Protein 9H2K (pdb70)

InterPro domains:
  IPR009615 Viral desmoplakin, N-terminal [PF06771] (6-95)

Nearest PDB structures (foldseek):
  6t5a-assembly1_A  TM=4.818E-01  e=7.196E+00  Human alphaherpesvirus 1
  7sc7-assembly1_AB  TM=4.048E-01  e=8.188E+00  Synechocystis sp. PCC 6803 substr. Kazusa
  1f68-assembly1_A  TM=2.672E-01  e=9.936E+00  Homo sapiens
  4bpb-assembly1_A  TM=4.032E-01  e=4.715E+00  Homo sapiens
  5aqh-assembly1_B  TM=2.808E-01  e=6.966E+00  Homo sapiens

GO terms:
  GO:0042025 host cell nucleus (C, EXP)
  GO:0030430 host cell cytoplasm (C, EXP)

Radius of gyration: 33.61 Å; Cα contacts (8 Å, |Δi|>4): 562; chains: 6; bounding box: 61×60×102 Å

Structure (mmCIF, N/CA/C/O backbone):
data_9H2K
#
_entry.id   9H2K
#
_cell.length_a   1.00
_cell.length_b   1.00
_cell.length_c   1.00
_cell.angle_alpha   90.00
_cell.angle_beta   90.00
_cell.angle_gamma   90.00
#
_symmetry.space_group_name_H-M   'P 1'
#
loop_
_entity.id
_entity.type
_entity.pdbx_description
1 polymer 'Protein Ac66'
2 polymer 'Protein Ac102'
3 polymer 'Protein C42'
#
loop_
_atom_site.group_PDB
_atom_site.id
_atom_site.type_symbol
_atom_site.label_atom_id
_atom_site.label_alt_id
_atom_site.label_comp_id
_atom_site.label_asym_id
_atom_site.label_entity_id
_atom_site.label_seq_id
_atom_site.pdbx_PDB_ins_code
_atom_site.Cartn_x
_atom_site.Cartn_y
_atom_site.Cartn_z
_atom_site.occupancy
_atom_site.B_iso_or_equiv
_atom_site.auth_seq_id
_atom_site.auth_comp_id
_atom_site.auth_asym_id
_atom_site.auth_atom_id
_atom_site.pdbx_PDB_model_num
ATOM 1 N N . TRP A 1 4 ? 187.843 277.117 179.707 1.00 58.16 4 TRP A N 1
ATOM 2 C CA . TRP A 1 4 ? 186.933 277.082 180.839 1.00 58.16 4 TRP A CA 1
ATOM 3 C C . TRP A 1 4 ? 186.687 278.477 181.397 1.00 58.16 4 TRP A C 1
ATOM 4 O O . TRP A 1 4 ? 187.483 279.390 181.168 1.00 58.16 4 TRP A O 1
ATOM 15 N N . PRO A 1 5 ? 185.591 278.650 182.130 1.00 58.51 5 PRO A N 1
ATOM 16 C CA . PRO A 1 5 ? 185.492 279.810 183.019 1.00 58.51 5 PRO A CA 1
ATOM 17 C C . PRO A 1 5 ? 186.611 279.748 184.041 1.00 58.51 5 PRO A C 1
ATOM 18 O O . PRO A 1 5 ? 187.178 278.687 184.299 1.00 58.51 5 PRO A O 1
ATOM 22 N N . LYS A 1 6 ? 186.969 280.900 184.595 1.00 58.79 6 LYS A N 1
ATOM 23 C CA . LYS A 1 6 ? 188.046 280.945 185.570 1.00 58.79 6 LYS A CA 1
ATOM 24 C C . LYS A 1 6 ? 187.686 281.861 186.727 1.00 58.79 6 LYS A C 1
ATOM 25 O O . LYS A 1 6 ? 187.019 282.883 186.551 1.00 58.79 6 LYS A O 1
ATOM 31 N N . TYR A 1 7 ? 188.152 281.482 187.915 1.00 58.34 7 TYR A N 1
ATOM 32 C CA . TYR A 1 7 ? 188.138 282.345 189.090 1.00 58.34 7 TYR A CA 1
ATOM 33 C C . TYR A 1 7 ? 189.579 282.604 189.493 1.00 58.34 7 TYR A C 1
ATOM 34 O O . TYR A 1 7 ? 190.281 281.684 189.928 1.00 58.34 7 TYR A O 1
ATOM 43 N N . GLY A 1 8 ? 190.019 283.849 189.354 1.00 59.09 8 GLY A N 1
ATOM 44 C CA . GLY A 1 8 ? 191.393 284.160 189.666 1.00 59.09 8 GLY A CA 1
ATOM 45 C C . GLY A 1 8 ? 192.306 283.380 188.749 1.00 59.09 8 GLY A C 1
ATOM 46 O O . GLY A 1 8 ? 192.316 283.602 187.535 1.00 59.09 8 GLY A O 1
ATOM 47 N N . GLY A 1 9 ? 193.078 282.463 189.319 1.00 59.36 9 GLY A N 1
ATOM 48 C CA . GLY A 1 9 ? 193.953 281.600 188.562 1.00 59.36 9 GLY A CA 1
ATOM 49 C C . GLY A 1 9 ? 193.488 280.167 188.428 1.00 59.36 9 GLY A C 1
ATOM 50 O O . GLY A 1 9 ? 194.248 279.337 187.915 1.00 59.36 9 GLY A O 1
ATOM 51 N N . THR A 1 10 ? 192.273 279.844 188.859 1.00 59.67 10 THR A N 1
ATOM 52 C CA . THR A 1 10 ? 191.792 278.468 188.886 1.00 59.67 10 THR A CA 1
ATOM 53 C C . THR A 1 10 ? 190.718 278.257 187.826 1.00 59.67 10 THR A C 1
ATOM 54 O O . THR A 1 10 ? 189.759 279.031 187.739 1.00 59.67 10 THR A O 1
ATOM 58 N N . ASP A 1 11 ? 190.888 277.203 187.026 1.00 61.20 11 ASP A N 1
ATOM 59 C CA . ASP A 1 11 ? 189.873 276.817 186.056 1.00 61.20 11 ASP A CA 1
ATOM 60 C C . ASP A 1 11 ? 188.642 276.282 186.769 1.00 61.20 11 ASP A C 1
ATOM 61 O O . ASP A 1 11 ? 188.751 275.556 187.761 1.00 61.20 11 ASP A O 1
ATOM 66 N N . VAL A 1 12 ? 187.471 276.639 186.259 1.00 59.19 12 VAL A N 1
ATOM 67 C CA . VAL A 1 12 ? 186.196 276.238 186.834 1.00 59.19 12 VAL A CA 1
ATOM 68 C C . VAL A 1 12 ? 185.664 275.080 186.003 1.00 59.19 12 VAL A C 1
ATOM 69 O O . VAL A 1 12 ? 185.301 275.258 184.835 1.00 59.19 12 VAL A O 1
ATOM 73 N N . ASN A 1 13 ? 185.611 273.896 186.601 1.00 59.61 13 ASN A N 1
ATOM 74 C CA . ASN A 1 13 ? 185.074 272.726 185.926 1.00 59.61 13 ASN A CA 1
ATOM 75 C C . ASN A 1 13 ? 184.716 271.691 186.982 1.00 59.61 13 ASN A C 1
ATOM 76 O O . ASN A 1 13 ? 184.867 271.920 188.184 1.00 59.61 13 ASN A O 1
ATOM 81 N N . THR A 1 14 ? 184.236 270.541 186.515 1.00 60.00 14 THR A N 1
ATOM 82 C CA . THR A 1 14 ? 183.749 269.515 187.427 1.00 60.00 14 THR A CA 1
ATOM 83 C C . THR A 1 14 ? 184.838 269.084 188.401 1.00 60.00 14 THR A C 1
ATOM 84 O O . THR A 1 14 ? 184.605 268.987 189.611 1.00 60.00 14 THR A O 1
ATOM 88 N N . ARG A 1 15 ? 186.042 268.827 187.889 1.00 61.72 15 ARG A N 1
ATOM 89 C CA . ARG A 1 15 ? 187.099 268.274 188.730 1.00 61.72 15 ARG A CA 1
ATOM 90 C C . ARG A 1 15 ? 187.519 269.265 189.810 1.00 61.72 15 ARG A C 1
ATOM 91 O O . ARG A 1 15 ? 187.800 268.876 190.951 1.00 61.72 15 ARG A O 1
ATOM 99 N N . THR A 1 16 ? 187.615 270.546 189.457 1.00 59.63 16 THR A N 1
ATOM 100 C CA . THR A 1 16 ? 187.994 271.555 190.439 1.00 59.63 16 THR A CA 1
ATOM 101 C C . THR A 1 16 ? 187.004 271.580 191.596 1.00 59.63 16 THR A C 1
ATOM 102 O O . THR A 1 16 ? 187.395 271.590 192.771 1.00 59.63 16 THR A O 1
ATOM 106 N N . VAL A 1 17 ? 185.709 271.595 191.275 1.00 59.47 17 VAL A N 1
ATOM 107 C CA . VAL A 1 17 ? 184.686 271.595 192.315 1.00 59.47 17 VAL A CA 1
ATOM 108 C C . VAL A 1 17 ? 184.784 270.326 193.147 1.00 59.47 17 VAL A C 1
ATOM 109 O O . VAL A 1 17 ? 184.653 270.363 194.372 1.00 59.47 17 VAL A O 1
ATOM 113 N N . HIS A 1 18 ? 184.989 269.183 192.495 1.00 59.42 18 HIS A N 1
ATOM 114 C CA . HIS A 1 18 ? 185.094 267.930 193.238 1.00 59.42 18 HIS A CA 1
ATOM 115 C C . HIS A 1 18 ? 186.249 267.971 194.234 1.00 59.42 18 HIS A C 1
ATOM 116 O O . HIS A 1 18 ? 186.106 267.544 195.386 1.00 59.42 18 HIS A O 1
ATOM 123 N N . ASP A 1 19 ? 187.408 268.472 193.807 1.00 60.43 19 ASP A N 1
ATOM 124 C CA . ASP A 1 19 ? 188.549 268.549 194.715 1.00 60.43 19 ASP A CA 1
ATOM 125 C C . ASP A 1 19 ? 188.271 269.500 195.871 1.00 60.43 19 ASP A C 1
ATOM 126 O O . ASP A 1 19 ? 188.562 269.187 197.037 1.00 60.43 19 ASP A O 1
ATOM 131 N N . LEU A 1 20 ? 187.704 270.667 195.569 1.00 59.77 20 LEU A N 1
ATOM 132 C CA . LEU A 1 20 ? 187.401 271.615 196.631 1.00 59.77 20 LEU A CA 1
ATOM 133 C C . LEU A 1 20 ? 186.401 271.017 197.610 1.00 59.77 20 LEU A C 1
ATOM 134 O O . LEU A 1 20 ? 186.502 271.227 198.823 1.00 59.77 20 LEU A O 1
ATOM 139 N N . LEU A 1 21 ? 185.445 270.243 197.100 1.00 60.64 21 LEU A N 1
ATOM 140 C CA . LEU A 1 21 ? 184.452 269.614 197.959 1.00 60.64 21 LEU A CA 1
ATOM 141 C C . LEU A 1 21 ? 185.074 268.530 198.827 1.00 60.64 21 LEU A C 1
ATOM 142 O O . LEU A 1 21 ? 184.677 268.359 199.980 1.00 60.64 21 LEU A O 1
ATOM 147 N N . ASN A 1 22 ? 186.036 267.776 198.293 1.00 59.85 22 ASN A N 1
ATOM 148 C CA . ASN A 1 22 ? 186.733 266.799 199.127 1.00 59.85 22 ASN A CA 1
ATOM 149 C C . ASN A 1 22 ? 187.458 267.486 200.274 1.00 59.85 22 ASN A C 1
ATOM 150 O O . ASN A 1 22 ? 187.393 267.041 201.434 1.00 59.85 22 ASN A O 1
ATOM 155 N N . THR A 1 23 ? 188.147 268.585 199.969 1.00 60.80 23 THR A N 1
ATOM 156 C CA . THR A 1 23 ? 188.841 269.317 201.022 1.00 60.80 23 THR A CA 1
ATOM 157 C C . THR A 1 23 ? 187.851 269.822 202.061 1.00 60.80 23 THR A C 1
ATOM 158 O O . THR A 1 23 ? 188.082 269.697 203.269 1.00 60.80 23 THR A O 1
ATOM 162 N N . ILE A 1 24 ? 186.729 270.383 201.606 1.00 60.28 24 ILE A N 1
ATOM 163 C CA . ILE A 1 24 ? 185.725 270.891 202.536 1.00 60.28 24 ILE A CA 1
ATOM 164 C C . ILE A 1 24 ? 185.157 269.762 203.381 1.00 60.28 24 ILE A C 1
ATOM 165 O O . ILE A 1 24 ? 184.878 269.944 204.567 1.00 60.28 24 ILE A O 1
ATOM 170 N N . ASN A 1 25 ? 184.958 268.587 202.788 1.00 60.73 25 ASN A N 1
ATOM 171 C CA . ASN A 1 25 ? 184.429 267.457 203.544 1.00 60.73 25 ASN A CA 1
ATOM 172 C C . ASN A 1 25 ? 185.351 267.098 204.696 1.00 60.73 25 ASN A C 1
ATOM 173 O O . ASN A 1 25 ? 184.928 267.033 205.863 1.00 60.73 25 ASN A O 1
ATOM 178 N N . THR A 1 26 ? 186.628 266.864 204.388 1.00 61.41 26 THR A N 1
ATOM 179 C CA . THR A 1 26 ? 187.552 266.476 205.447 1.00 61.41 26 THR A CA 1
ATOM 180 C C . THR A 1 26 ? 187.651 267.574 206.493 1.00 61.41 26 THR A C 1
ATOM 181 O O . THR A 1 26 ? 187.673 267.304 207.701 1.00 61.41 26 THR A O 1
ATOM 185 N N . MET A 1 27 ? 187.693 268.829 206.048 1.00 62.97 27 MET A N 1
ATOM 186 C CA . MET A 1 27 ? 187.884 269.931 206.979 1.00 62.97 27 MET A CA 1
ATOM 187 C C . MET A 1 27 ? 186.659 270.120 207.867 1.00 62.97 27 MET A C 1
ATOM 188 O O . MET A 1 27 ? 186.788 270.463 209.048 1.00 62.97 27 MET A O 1
ATOM 193 N N . SER A 1 28 ? 185.461 269.900 207.324 1.00 62.58 28 SER A N 1
ATOM 194 C CA . SER A 1 28 ? 184.249 269.982 208.131 1.00 62.58 28 SER A CA 1
ATOM 195 C C . SER A 1 28 ? 184.225 268.886 209.183 1.00 62.58 28 SER A C 1
ATOM 196 O O . SER A 1 28 ? 183.821 269.119 210.330 1.00 62.58 28 SER A O 1
ATOM 199 N N . ALA A 1 29 ? 184.646 267.676 208.813 1.00 62.43 29 ALA A N 1
ATOM 200 C CA . ALA A 1 29 ? 184.744 266.619 209.814 1.00 62.43 29 ALA A CA 1
ATOM 201 C C . ALA A 1 29 ? 185.717 267.013 210.918 1.00 62.43 29 ALA A C 1
ATOM 202 O O . ALA A 1 29 ? 185.452 266.796 212.110 1.00 62.43 29 ALA A O 1
ATOM 204 N N . ARG A 1 30 ? 186.850 267.600 210.536 1.00 66.22 30 ARG A N 1
ATOM 205 C CA . ARG A 1 30 ? 187.829 268.023 211.529 1.00 66.22 30 ARG A CA 1
ATOM 206 C C . ARG A 1 30 ? 187.241 269.086 212.450 1.00 66.22 30 ARG A C 1
ATOM 207 O O . ARG A 1 30 ? 187.460 269.060 213.668 1.00 66.22 30 ARG A O 1
ATOM 215 N N . ILE A 1 31 ? 186.496 270.036 211.880 1.00 65.61 31 ILE A N 1
ATOM 216 C CA . ILE A 1 31 ? 185.885 271.089 212.687 1.00 65.61 31 ILE A CA 1
ATOM 217 C C . ILE A 1 31 ? 184.889 270.489 213.667 1.00 65.61 31 ILE A C 1
ATOM 218 O O . ILE A 1 31 ? 184.798 270.921 214.820 1.00 65.61 31 ILE A O 1
ATOM 223 N N . LYS A 1 32 ? 184.102 269.507 213.221 1.00 66.15 32 LYS A N 1
ATOM 224 C CA . LYS A 1 32 ? 183.169 268.870 214.145 1.00 66.15 32 LYS A CA 1
ATOM 225 C C . LYS A 1 32 ? 183.902 268.188 215.290 1.00 66.15 32 LYS A C 1
ATOM 226 O O . LYS A 1 32 ? 183.499 268.311 216.455 1.00 66.15 32 LYS A O 1
ATOM 232 N N . THR A 1 33 ? 184.984 267.468 214.988 1.00 67.43 33 THR A N 1
ATOM 233 C CA . THR A 1 33 ? 185.727 266.810 216.058 1.00 67.43 33 THR A CA 1
ATOM 234 C C . THR A 1 33 ? 186.277 267.833 217.046 1.00 67.43 33 THR A C 1
ATOM 235 O O . THR A 1 33 ? 186.218 267.636 218.268 1.00 67.43 33 THR A O 1
ATOM 239 N N . LEU A 1 34 ? 186.811 268.941 216.537 1.00 68.39 34 LEU A N 1
ATOM 240 C CA . LEU A 1 34 ? 187.397 269.941 217.421 1.00 68.39 34 LEU A CA 1
ATOM 241 C C . LEU A 1 34 ? 186.332 270.658 218.245 1.00 68.39 34 LEU A C 1
ATOM 242 O O . LEU A 1 34 ? 186.571 270.998 219.412 1.00 68.39 34 LEU A O 1
ATOM 247 N N . GLU A 1 35 ? 185.152 270.892 217.668 1.00 71.26 35 GLU A N 1
ATOM 248 C CA . GLU A 1 35 ? 184.055 271.469 218.440 1.00 71.26 35 GLU A CA 1
ATOM 249 C C . GLU A 1 35 ? 183.616 270.514 219.540 1.00 71.26 35 GLU A C 1
ATOM 250 O O . GLU A 1 35 ? 183.286 270.939 220.657 1.00 71.26 35 GLU A O 1
ATOM 256 N N . ARG A 1 36 ? 183.609 269.217 219.239 1.00 72.64 36 ARG A N 1
ATOM 257 C CA . ARG A 1 36 ? 183.342 268.211 220.258 1.00 72.64 36 ARG A CA 1
ATOM 258 C C . ARG A 1 36 ? 184.349 268.310 221.395 1.00 72.64 36 ARG A C 1
ATOM 259 O O . ARG A 1 36 ? 183.985 268.215 222.575 1.00 72.64 36 ARG A O 1
ATOM 267 N N . TYR A 1 37 ? 185.624 268.502 221.055 1.00 72.19 37 TYR A N 1
ATOM 268 C CA . TYR A 1 37 ? 186.647 268.648 222.087 1.00 72.19 37 TYR A CA 1
ATOM 269 C C . TYR A 1 37 ? 186.404 269.889 222.937 1.00 72.19 37 TYR A C 1
ATOM 270 O O . TYR A 1 37 ? 186.579 269.859 224.162 1.00 72.19 37 TYR A O 1
ATOM 279 N N . GLU A 1 38 ? 186.019 270.996 222.306 1.00 74.49 38 GLU A N 1
ATOM 280 C CA . GLU A 1 38 ? 185.703 272.201 223.069 1.00 74.49 38 GLU A CA 1
ATOM 281 C C . GLU A 1 38 ? 184.553 271.953 224.037 1.00 74.49 38 GLU A C 1
ATOM 282 O O . GLU A 1 38 ? 184.590 272.388 225.195 1.00 74.49 38 GLU A O 1
ATOM 288 N N . HIS A 1 39 ? 183.511 271.267 223.571 1.00 74.14 39 HIS A N 1
ATOM 289 C CA . HIS A 1 39 ? 182.387 270.945 224.444 1.00 74.14 39 HIS A CA 1
ATOM 290 C C . HIS A 1 39 ? 182.841 270.082 225.620 1.00 74.14 39 HIS A C 1
ATOM 291 O O . HIS A 1 39 ? 182.412 270.285 226.764 1.00 74.14 39 HIS A O 1
ATOM 298 N N . ALA A 1 40 ? 183.707 269.104 225.351 1.00 75.79 40 ALA A N 1
ATOM 299 C CA . ALA A 1 40 ? 184.230 268.269 226.429 1.00 75.79 40 ALA A CA 1
ATOM 300 C C . ALA A 1 40 ? 184.996 269.100 227.450 1.00 75.79 40 ALA A C 1
ATOM 301 O O . ALA A 1 40 ? 184.869 268.880 228.660 1.00 75.79 40 ALA A O 1
ATOM 303 N N . LEU A 1 41 ? 185.817 270.042 226.984 1.00 76.71 41 LEU A N 1
ATOM 304 C CA . LEU A 1 41 ? 186.534 270.908 227.918 1.00 76.71 41 LEU A CA 1
ATOM 305 C C . LEU A 1 41 ? 185.574 271.755 228.742 1.00 76.71 41 LEU A C 1
ATOM 306 O O . LEU A 1 41 ? 185.806 271.982 229.934 1.00 76.71 41 LEU A O 1
ATOM 311 N N . ARG A 1 42 ? 184.496 272.243 228.128 1.00 76.72 42 ARG A N 1
ATOM 312 C CA . ARG A 1 42 ? 183.506 272.997 228.894 1.00 76.72 42 ARG A CA 1
ATOM 313 C C . ARG A 1 42 ? 182.879 272.132 229.983 1.00 76.72 42 ARG A C 1
ATOM 314 O O . ARG A 1 42 ? 182.695 272.582 231.125 1.00 76.72 42 ARG A O 1
ATOM 322 N N . GLU A 1 43 ? 182.565 270.878 229.661 1.00 77.95 43 GLU A N 1
ATOM 323 C CA . GLU A 1 43 ? 181.999 269.991 230.673 1.00 77.95 43 GLU A CA 1
ATOM 324 C C . GLU A 1 43 ? 183.003 269.728 231.791 1.00 77.95 43 GLU A C 1
ATOM 325 O O . GLU A 1 43 ? 182.641 269.713 232.977 1.00 77.95 43 GLU A O 1
ATOM 331 N N . ILE A 1 44 ? 184.269 269.519 231.430 1.00 77.91 44 ILE A N 1
ATOM 332 C CA . ILE A 1 44 ? 185.304 269.301 232.434 1.00 77.91 44 ILE A CA 1
ATOM 333 C C . ILE A 1 44 ? 185.416 270.517 233.339 1.00 77.91 44 ILE A C 1
ATOM 334 O O . ILE A 1 44 ? 185.589 270.395 234.558 1.00 77.91 44 ILE A O 1
ATOM 339 N N . HIS A 1 45 ? 185.346 271.711 232.752 1.00 78.34 45 HIS A N 1
ATOM 340 C CA . HIS A 1 45 ? 185.405 272.931 233.543 1.00 78.34 45 HIS A CA 1
ATOM 341 C C . HIS A 1 45 ? 184.252 272.995 234.528 1.00 78.34 45 HIS A C 1
ATOM 342 O O . HIS A 1 45 ? 184.436 273.386 235.684 1.00 78.34 45 HIS A O 1
ATOM 349 N N . LYS A 1 46 ? 183.045 272.645 234.086 1.00 78.09 46 LYS A N 1
ATOM 350 C CA . LYS A 1 46 ? 181.915 272.669 235.012 1.00 78.09 46 LYS A CA 1
ATOM 351 C C . LYS A 1 46 ? 182.105 271.668 236.146 1.00 78.09 46 LYS A C 1
ATOM 352 O O . LYS A 1 46 ? 181.738 271.942 237.297 1.00 78.09 46 LYS A O 1
ATOM 358 N N . VAL A 1 47 ? 182.666 270.497 235.844 1.00 80.20 47 VAL A N 1
ATOM 359 C CA . VAL A 1 47 ? 182.985 269.542 236.906 1.00 80.20 47 VAL A CA 1
ATOM 360 C C . VAL A 1 47 ? 183.948 270.172 237.905 1.00 80.20 47 VAL A C 1
ATOM 361 O O . VAL A 1 47 ? 183.730 270.140 239.125 1.00 80.20 47 VAL A O 1
ATOM 365 N N . VAL A 1 48 ? 185.019 270.778 237.398 1.00 81.50 48 VAL A N 1
ATOM 366 C CA . VAL A 1 48 ? 185.991 271.406 238.285 1.00 81.50 48 VAL A CA 1
ATOM 367 C C . VAL A 1 48 ? 185.314 272.485 239.119 1.00 81.50 48 VAL A C 1
ATOM 368 O O . VAL A 1 48 ? 185.630 272.672 240.300 1.00 81.50 48 VAL A O 1
ATOM 372 N N . VAL A 1 49 ? 184.373 273.214 238.517 1.00 81.83 49 VAL A N 1
ATOM 373 C CA . VAL A 1 49 ? 183.695 274.297 239.224 1.00 81.83 49 VAL A CA 1
ATOM 374 C C . VAL A 1 49 ? 182.870 273.746 240.377 1.00 81.83 49 VAL A C 1
ATOM 375 O O . VAL A 1 49 ? 182.929 274.253 241.502 1.00 81.83 49 VAL A O 1
ATOM 379 N N . ILE A 1 50 ? 182.084 272.698 240.120 1.00 81.09 50 ILE A N 1
ATOM 380 C CA . ILE A 1 50 ? 181.248 272.174 241.192 1.00 81.09 50 ILE A CA 1
ATOM 381 C C . ILE A 1 50 ? 182.089 271.518 242.274 1.00 81.09 50 ILE A C 1
ATOM 382 O O . ILE A 1 50 ? 181.633 271.405 243.417 1.00 81.09 50 ILE A O 1
ATOM 387 N N . LEU A 1 51 ? 183.311 271.086 241.960 1.00 81.27 51 LEU A N 1
ATOM 388 C CA . LEU A 1 51 ? 184.153 270.519 243.012 1.00 81.27 51 LEU A CA 1
ATOM 389 C C . LEU A 1 51 ? 184.686 271.592 243.959 1.00 81.27 51 LEU A C 1
ATOM 390 O O . LEU A 1 51 ? 184.691 271.396 245.180 1.00 81.27 51 LEU A O 1
ATOM 395 N N . LYS A 1 52 ? 185.137 272.728 243.429 1.00 84.44 52 LYS A N 1
ATOM 396 C CA . LYS A 1 52 ? 185.689 273.817 244.242 1.00 84.44 52 LYS A CA 1
ATOM 397 C C . LYS A 1 52 ? 185.150 275.145 243.729 1.00 84.44 52 LYS A C 1
ATOM 398 O O . LYS A 1 52 ? 185.892 275.971 243.186 1.00 84.44 52 LYS A O 1
ATOM 404 N N . PRO A 1 53 ? 183.848 275.389 243.900 1.00 85.21 53 PRO A N 1
ATOM 405 C CA . PRO A 1 53 ? 183.257 276.619 243.351 1.00 85.21 53 PRO A CA 1
ATOM 406 C C . PRO A 1 53 ? 183.733 277.887 244.031 1.00 85.21 53 PRO A C 1
ATOM 407 O O . PRO A 1 53 ? 183.549 278.972 243.466 1.00 85.21 53 PRO A O 1
ATOM 411 N N . SER A 1 54 ? 184.338 277.796 245.215 1.00 87.52 54 SER A N 1
ATOM 412 C CA . SER A 1 54 ? 184.773 279.000 245.909 1.00 87.52 54 SER A CA 1
ATOM 413 C C . SER A 1 54 ? 185.863 279.747 245.152 1.00 87.52 54 SER A C 1
ATOM 414 O O . SER A 1 54 ? 186.104 280.924 245.444 1.00 87.52 54 SER A O 1
ATOM 417 N N . ALA A 1 55 ? 186.528 279.098 244.197 1.00 86.92 55 ALA A N 1
ATOM 418 C CA . ALA A 1 55 ? 187.595 279.731 243.430 1.00 86.92 55 ALA A CA 1
ATOM 419 C C . ALA A 1 55 ? 187.491 279.531 241.926 1.00 86.92 55 ALA A C 1
ATOM 420 O O . ALA A 1 55 ? 188.075 280.327 241.181 1.00 86.92 55 ALA A O 1
ATOM 422 N N . ASN A 1 56 ? 186.779 278.511 241.451 1.00 86.24 56 ASN A N 1
ATOM 423 C CA . ASN A 1 56 ? 186.775 278.146 240.040 1.00 86.24 56 ASN A CA 1
ATOM 424 C C . ASN A 1 56 ? 185.669 278.828 239.244 1.00 86.24 56 ASN A C 1
ATOM 425 O O . ASN A 1 56 ? 185.488 278.505 238.066 1.00 86.24 56 ASN A O 1
ATOM 430 N N . THR A 1 57 ? 184.941 279.768 239.842 1.00 87.66 57 THR A N 1
ATOM 431 C CA . THR A 1 57 ? 183.850 280.458 239.158 1.00 87.66 57 THR A CA 1
ATOM 432 C C . THR A 1 57 ? 184.302 281.800 238.599 1.00 87.66 57 THR A C 1
ATOM 433 O O . THR A 1 57 ? 183.523 282.756 238.540 1.00 87.66 57 THR A O 1
ATOM 437 N N . HIS A 1 58 ? 185.565 281.893 238.177 1.00 87.20 58 HIS A N 1
ATOM 438 C CA . HIS A 1 58 ? 186.084 283.134 237.609 1.00 87.20 58 HIS A CA 1
ATOM 439 C C . HIS A 1 58 ? 185.730 283.269 236.132 1.00 87.20 58 HIS A C 1
ATOM 440 O O . HIS A 1 58 ? 184.977 284.167 235.741 1.00 87.20 58 HIS A O 1
ATOM 447 N N . SER A 1 59 ? 186.262 282.380 235.296 1.00 83.78 59 SER A N 1
ATOM 448 C CA . SER A 1 59 ? 186.021 282.454 233.861 1.00 83.78 59 SER A CA 1
ATOM 449 C C . SER A 1 59 ? 186.598 281.218 233.190 1.00 83.78 59 SER A C 1
ATOM 450 O O . SER A 1 59 ? 187.642 280.710 233.607 1.00 83.78 59 SER A O 1
ATOM 453 N N . PHE A 1 60 ? 185.911 280.747 232.156 1.00 78.95 60 PHE A N 1
ATOM 454 C CA . PHE A 1 60 ? 186.371 279.583 231.412 1.00 78.95 60 PHE A CA 1
ATOM 455 C C . PHE A 1 60 ? 187.498 279.953 230.454 1.00 78.95 60 PHE A C 1
ATOM 456 O O . PHE A 1 60 ? 187.421 280.955 229.736 1.00 78.95 60 PHE A O 1
ATOM 464 N N . GLU A 1 61 ? 188.540 279.125 230.444 1.00 80.83 61 GLU A N 1
ATOM 465 C CA . GLU A 1 61 ? 189.753 279.377 229.667 1.00 80.83 61 GLU A CA 1
ATOM 466 C C . GLU A 1 61 ? 190.380 278.036 229.311 1.00 80.83 61 GLU A C 1
ATOM 467 O O . GLU A 1 61 ? 191.016 277.392 230.161 1.00 80.83 61 GLU A O 1
ATOM 473 N N . PRO A 1 62 ? 190.226 277.575 228.067 1.00 79.19 62 PRO A N 1
ATOM 474 C CA . PRO A 1 62 ? 190.750 276.248 227.709 1.00 79.19 62 PRO A CA 1
ATOM 475 C C . PRO A 1 62 ? 192.220 276.055 228.036 1.00 79.19 62 PRO A C 1
ATOM 476 O O . PRO A 1 62 ? 192.610 274.982 228.510 1.00 79.19 62 PRO A O 1
ATOM 480 N N . ASP A 1 63 ? 193.046 277.074 227.805 1.00 80.68 63 ASP A N 1
ATOM 481 C CA . ASP A 1 63 ? 194.488 276.931 227.939 1.00 80.68 63 ASP A CA 1
ATOM 482 C C . ASP A 1 63 ? 194.956 276.897 229.385 1.00 80.68 63 ASP A C 1
ATOM 483 O O . ASP A 1 63 ? 196.124 276.577 229.629 1.00 80.68 63 ASP A O 1
ATOM 488 N N . ALA A 1 64 ? 194.085 277.216 230.344 1.00 78.58 64 ALA A N 1
ATOM 489 C CA . ALA A 1 64 ? 194.425 277.121 231.753 1.00 78.58 64 ALA A CA 1
ATOM 490 C C . ALA A 1 64 ? 193.752 275.952 232.453 1.00 78.58 64 ALA A C 1
ATOM 491 O O . ALA A 1 64 ? 194.193 275.571 233.541 1.00 78.58 64 ALA A O 1
ATOM 493 N N . LEU A 1 65 ? 192.704 275.381 231.862 1.00 78.76 65 LEU A N 1
ATOM 494 C CA . LEU A 1 65 ? 191.975 274.303 232.527 1.00 78.76 65 LEU A CA 1
ATOM 495 C C . LEU A 1 65 ? 192.872 273.126 232.874 1.00 78.76 65 LEU A C 1
ATOM 496 O O . LEU A 1 65 ? 192.732 272.583 233.983 1.00 78.76 65 LEU A O 1
ATOM 501 N N . PRO A 1 66 ? 193.763 272.652 231.999 1.00 77.79 66 PRO A N 1
ATOM 502 C CA . PRO A 1 66 ? 194.700 271.602 232.436 1.00 77.79 66 PRO A CA 1
ATOM 503 C C . PRO A 1 66 ? 195.508 272.017 233.653 1.00 77.79 66 PRO A C 1
ATOM 504 O O . PRO A 1 66 ? 195.663 271.237 234.604 1.00 77.79 66 PRO A O 1
ATOM 508 N N . ALA A 1 67 ? 196.005 273.253 233.658 1.00 77.72 67 ALA A N 1
ATOM 509 C CA . A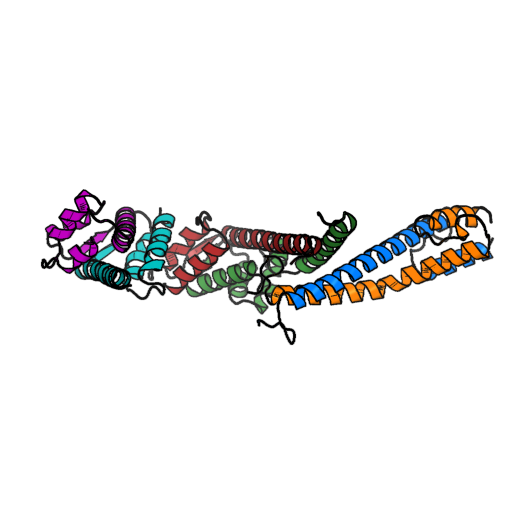LA A 1 67 ? 196.767 273.731 234.802 1.00 77.72 67 ALA A CA 1
ATOM 510 C C . ALA A 1 67 ? 195.874 273.883 236.020 1.00 77.72 67 ALA A C 1
ATOM 511 O O . ALA A 1 67 ? 196.316 273.664 237.148 1.00 77.72 67 ALA A O 1
ATOM 513 N N . LEU A 1 68 ? 194.619 274.276 235.815 1.00 78.97 68 LEU A N 1
ATOM 514 C CA . LEU A 1 68 ? 193.687 274.368 236.932 1.00 78.97 68 LEU A CA 1
ATOM 515 C C . LEU A 1 68 ? 193.440 273.001 237.555 1.00 78.97 68 LEU A C 1
ATOM 516 O O . LEU A 1 68 ? 193.352 272.873 238.779 1.00 78.97 68 LEU A O 1
ATOM 521 N N . ILE A 1 69 ? 193.299 271.967 236.725 1.00 79.22 69 ILE A N 1
ATOM 522 C CA . ILE A 1 69 ? 193.123 270.615 237.250 1.00 79.22 69 ILE A CA 1
ATOM 523 C C . ILE A 1 69 ? 194.366 270.184 238.016 1.00 79.22 69 ILE A C 1
ATOM 524 O O . ILE A 1 69 ? 194.279 269.606 239.110 1.00 79.22 69 ILE A O 1
ATOM 529 N N . MET A 1 70 ? 195.544 270.450 237.451 1.00 81.74 70 MET A N 1
ATOM 530 C CA . MET A 1 70 ? 196.783 270.106 238.140 1.00 81.74 70 MET A CA 1
ATOM 531 C C . MET A 1 70 ? 196.890 270.846 239.470 1.00 81.74 70 MET A C 1
ATOM 532 O O . MET A 1 70 ? 197.343 270.281 240.471 1.00 81.74 70 MET A O 1
ATOM 537 N N . GLN A 1 71 ? 196.457 272.107 239.506 1.00 80.54 71 GLN A N 1
ATOM 538 C CA . GLN A 1 71 ? 196.456 272.859 240.755 1.00 80.54 71 GLN A CA 1
ATOM 539 C C . GLN A 1 71 ? 195.506 272.212 241.752 1.00 80.54 71 GLN A C 1
ATOM 540 O O . GLN A 1 71 ? 195.898 271.893 242.878 1.00 80.54 71 GLN A O 1
ATOM 546 N N . PHE A 1 72 ? 194.277 271.921 241.323 1.00 81.94 72 PHE A N 1
ATOM 547 C CA . PHE A 1 72 ? 193.321 271.271 242.212 1.00 81.94 72 PHE A CA 1
ATOM 548 C C . PHE A 1 72 ? 193.933 270.024 242.829 1.00 81.94 72 PHE A C 1
ATOM 549 O O . PHE A 1 72 ? 193.770 269.762 244.025 1.00 81.94 72 PHE A O 1
ATOM 557 N N . LEU A 1 73 ? 194.650 269.242 242.024 1.00 81.75 73 LEU A N 1
ATOM 558 C CA . LEU A 1 73 ? 195.391 268.116 242.584 1.00 81.75 73 LEU A CA 1
ATOM 559 C C . LEU A 1 73 ? 196.434 268.582 243.595 1.00 81.75 73 LEU A C 1
ATOM 560 O O . LEU A 1 73 ? 196.616 267.954 244.643 1.00 81.75 73 LEU A O 1
ATOM 565 N N . SER A 1 74 ? 197.138 269.674 243.292 1.00 83.21 74 SER A N 1
ATOM 566 C CA . SER A 1 74 ? 198.193 270.135 244.192 1.00 83.21 74 SER A CA 1
ATOM 567 C C . SER A 1 74 ? 197.634 270.491 245.565 1.00 83.21 74 SER A C 1
ATOM 568 O O . SER A 1 74 ? 198.188 270.085 246.592 1.00 83.21 74 SER A O 1
ATOM 571 N N . ASP A 1 75 ? 196.535 271.244 245.604 1.00 84.99 75 ASP A N 1
ATOM 572 C CA . ASP A 1 75 ? 195.888 271.531 246.879 1.00 84.99 75 ASP A CA 1
ATOM 573 C C . ASP A 1 75 ? 195.482 270.238 247.570 1.00 84.99 75 ASP A C 1
ATOM 574 O O . ASP A 1 75 ? 195.816 270.013 248.739 1.00 84.99 75 ASP A O 1
ATOM 579 N N . PHE A 1 76 ? 194.779 269.369 246.850 1.00 87.14 76 PHE A N 1
ATOM 580 C CA . PHE A 1 76 ? 194.405 268.052 247.352 1.00 87.14 76 PHE A CA 1
ATOM 581 C C . PHE A 1 76 ? 193.578 267.314 246.308 1.00 87.14 76 PHE A C 1
ATOM 582 O O . PHE A 1 76 ? 192.395 267.599 246.125 1.00 87.14 76 PHE A O 1
ATOM 590 N N . TRP B 1 4 ? 177.671 276.279 180.797 1.00 59.51 4 TRP B N 1
ATOM 591 C CA . TRP B 1 4 ? 178.464 276.113 182.007 1.00 59.51 4 TRP B CA 1
ATOM 592 C C . TRP B 1 4 ? 178.898 274.667 182.208 1.00 59.51 4 TRP B C 1
ATOM 593 O O . TRP B 1 4 ? 178.296 273.749 181.650 1.00 59.51 4 TRP B O 1
ATOM 604 N N . PRO B 1 5 ? 179.951 274.464 182.995 1.00 58.41 5 PRO B N 1
ATOM 605 C CA . PRO B 1 5 ? 180.247 273.118 183.484 1.00 58.41 5 PRO B CA 1
ATOM 606 C C . PRO B 1 5 ? 179.221 272.702 184.521 1.00 58.41 5 PRO B C 1
ATOM 607 O O . PRO B 1 5 ? 178.530 273.535 185.112 1.00 58.41 5 PRO B O 1
ATOM 611 N N . LYS B 1 6 ? 179.106 271.396 184.731 1.00 61.11 6 LYS B N 1
ATOM 612 C CA . LYS B 1 6 ? 178.162 270.874 185.703 1.00 61.11 6 LYS B CA 1
ATOM 613 C C . LYS B 1 6 ? 178.838 269.886 186.636 1.00 61.11 6 LYS B C 1
ATOM 614 O O . LYS B 1 6 ? 179.797 269.203 186.266 1.00 61.11 6 LYS B O 1
ATOM 620 N N . TYR B 1 7 ? 178.310 269.821 187.854 1.00 60.39 7 TYR B N 1
ATOM 621 C CA . TYR B 1 7 ? 178.699 268.838 188.858 1.00 60.39 7 TYR B CA 1
ATOM 622 C C . TYR B 1 7 ? 177.477 267.960 189.095 1.00 60.39 7 TYR B C 1
ATOM 623 O O . TYR B 1 7 ? 176.509 268.384 189.735 1.00 60.39 7 TYR B O 1
ATOM 632 N N . GLY B 1 8 ? 177.503 266.756 188.532 1.00 62.48 8 GLY B N 1
ATOM 633 C CA . GLY B 1 8 ? 176.410 265.828 188.718 1.00 62.48 8 GLY B CA 1
ATOM 634 C C . GLY B 1 8 ? 175.085 266.324 188.196 1.00 62.48 8 GLY B C 1
ATOM 635 O O . GLY B 1 8 ? 174.045 265.741 188.514 1.00 62.48 8 GLY B O 1
ATOM 636 N N . GLY B 1 9 ? 175.092 267.379 187.386 1.00 59.55 9 GLY B N 1
ATOM 637 C CA . GLY B 1 9 ? 173.873 267.974 186.884 1.00 59.55 9 GLY B CA 1
ATOM 638 C C . GLY B 1 9 ? 173.505 269.300 187.509 1.00 59.55 9 GLY B C 1
ATOM 639 O O . GLY B 1 9 ? 172.450 269.846 187.167 1.00 59.55 9 GLY B O 1
ATOM 640 N N . THR B 1 10 ? 174.324 269.843 188.404 1.00 60.77 10 THR B N 1
ATOM 641 C CA . THR B 1 10 ? 174.103 271.173 188.951 1.00 60.77 10 THR B CA 1
ATOM 642 C C . THR B 1 10 ? 175.108 272.139 188.338 1.00 60.77 10 THR B C 1
ATOM 643 O O . THR B 1 10 ? 176.307 271.848 188.298 1.00 60.77 10 THR B O 1
ATOM 647 N N . ASP B 1 11 ? 174.616 273.279 187.856 1.00 61.54 11 ASP B N 1
ATOM 648 C CA . ASP B 1 11 ? 175.473 274.243 187.179 1.00 61.54 11 ASP B CA 1
ATOM 649 C C . ASP B 1 11 ? 176.579 274.729 188.105 1.00 61.54 11 ASP B C 1
ATOM 650 O O . ASP B 1 11 ? 176.351 274.976 189.291 1.00 61.54 11 ASP B O 1
ATOM 655 N N . VAL B 1 12 ? 177.782 274.867 187.554 1.00 58.81 12 VAL B N 1
ATOM 656 C CA . VAL B 1 12 ? 178.937 275.393 188.266 1.00 58.81 12 VAL B CA 1
ATOM 657 C C . VAL B 1 12 ? 179.402 276.641 187.533 1.00 58.81 12 VAL B C 1
ATOM 658 O O . VAL B 1 12 ? 179.611 276.608 186.315 1.00 58.81 12 VAL B O 1
ATOM 662 N N . ASN B 1 13 ? 179.560 277.733 188.272 1.00 59.28 13 ASN B N 1
ATOM 663 C CA . ASN B 1 13 ? 180.089 278.964 187.701 1.00 59.28 13 ASN B CA 1
ATOM 664 C C . ASN B 1 13 ? 181.278 279.442 188.522 1.00 59.28 13 ASN B C 1
ATOM 665 O O . ASN B 1 13 ? 181.696 278.764 189.465 1.00 59.28 13 ASN B O 1
ATOM 670 N N . THR B 1 14 ? 181.833 280.603 188.176 1.00 58.90 14 THR B N 1
ATOM 671 C CA . THR B 1 14 ? 182.995 281.093 188.905 1.00 58.90 14 THR B CA 1
ATOM 672 C C . THR B 1 14 ? 182.648 281.402 190.352 1.00 58.90 14 THR B C 1
ATOM 673 O O . THR B 1 14 ? 183.492 281.237 191.241 1.00 58.90 14 THR B O 1
ATOM 677 N N . ARG B 1 15 ? 181.414 281.834 190.612 1.00 61.75 15 ARG B N 1
ATOM 678 C CA . ARG B 1 15 ? 181.030 282.148 191.984 1.00 61.75 15 ARG B CA 1
ATOM 679 C C . ARG B 1 15 ? 181.005 280.891 192.841 1.00 61.75 15 ARG B C 1
ATOM 680 O O . ARG B 1 15 ? 181.294 280.948 194.038 1.00 61.75 15 ARG B O 1
ATOM 688 N N . THR B 1 16 ? 180.658 279.747 192.251 1.00 59.90 16 THR B N 1
ATOM 689 C CA . THR B 1 16 ? 180.701 278.488 192.988 1.00 59.90 16 THR B CA 1
ATOM 690 C C . THR B 1 16 ? 182.103 278.219 193.518 1.00 59.90 16 THR B C 1
ATOM 691 O O . THR B 1 16 ? 182.298 277.952 194.709 1.00 59.90 16 THR B O 1
ATOM 695 N N . VAL B 1 17 ? 183.097 278.279 192.630 1.00 59.55 17 VAL B N 1
ATOM 696 C CA . VAL B 1 17 ? 184.476 278.012 193.028 1.00 59.55 17 VAL B CA 1
ATOM 697 C C . VAL B 1 17 ? 184.952 279.060 194.021 1.00 59.55 17 VAL B C 1
ATOM 698 O O . VAL B 1 17 ? 185.653 278.748 194.993 1.00 59.55 17 VAL B O 1
ATOM 702 N N . HIS B 1 18 ? 184.602 280.324 193.782 1.00 59.80 18 HIS B N 1
ATOM 703 C CA . HIS B 1 18 ? 184.979 281.386 194.707 1.00 59.80 18 HIS B CA 1
ATOM 704 C C . HIS B 1 18 ? 184.430 281.111 196.102 1.00 59.80 18 HIS B C 1
ATOM 705 O O . HIS B 1 18 ? 185.146 281.240 197.104 1.00 59.80 18 HIS B O 1
ATOM 712 N N . ASP B 1 19 ? 183.154 280.738 196.186 1.00 61.31 19 ASP B N 1
ATOM 713 C CA . ASP B 1 19 ? 182.546 280.446 197.476 1.00 61.31 19 ASP B CA 1
ATOM 714 C C . ASP B 1 19 ? 183.211 279.249 198.137 1.00 61.31 19 ASP B C 1
ATOM 715 O O . ASP B 1 19 ? 183.448 279.254 199.349 1.00 61.31 19 ASP B O 1
ATOM 720 N N . LEU B 1 20 ? 183.524 278.213 197.358 1.00 59.72 20 LEU B N 1
ATOM 721 C CA . LEU B 1 20 ? 184.189 277.049 197.933 1.00 59.72 20 LEU B CA 1
ATOM 722 C C . LEU B 1 20 ? 185.553 277.424 198.503 1.00 59.72 20 LEU B C 1
ATOM 723 O O . LEU B 1 20 ? 185.936 276.955 199.582 1.00 59.72 20 LEU B O 1
ATOM 728 N N . LEU B 1 21 ? 186.296 278.278 197.801 1.00 59.95 21 LEU B N 1
ATOM 729 C CA . LEU B 1 21 ? 187.623 278.658 198.278 1.00 59.95 21 LEU B CA 1
ATOM 730 C C . LEU B 1 21 ? 187.533 279.543 199.517 1.00 59.95 21 LEU B C 1
ATOM 731 O O . LEU B 1 21 ? 188.332 279.397 200.453 1.00 59.95 21 LEU B O 1
ATOM 736 N N . ASN B 1 22 ? 186.562 280.459 199.552 1.00 58.95 22 ASN B N 1
ATOM 737 C CA . ASN B 1 22 ? 186.358 281.244 200.764 1.00 58.95 22 ASN B CA 1
ATOM 738 C C . ASN B 1 22 ? 185.994 280.342 201.930 1.00 58.95 22 ASN B C 1
ATOM 739 O O . ASN B 1 22 ? 186.454 280.552 203.060 1.00 58.95 22 ASN B O 1
ATOM 744 N N . THR B 1 23 ? 185.157 279.339 201.671 1.00 60.59 23 THR B N 1
ATOM 745 C CA . THR B 1 23 ? 184.814 278.377 202.706 1.00 60.59 23 THR B CA 1
ATOM 746 C C . THR B 1 23 ? 186.065 277.691 203.225 1.00 60.59 23 THR B C 1
ATOM 747 O O . THR B 1 23 ? 186.252 277.547 204.439 1.00 60.59 23 THR B O 1
ATOM 751 N N . ILE B 1 24 ? 186.941 277.261 202.316 1.00 60.19 24 ILE B N 1
ATOM 752 C CA . ILE B 1 24 ? 188.153 276.566 202.738 1.00 60.19 24 ILE B CA 1
ATOM 753 C C . ILE B 1 24 ? 188.993 277.468 203.634 1.00 60.19 24 ILE B C 1
ATOM 754 O O . ILE B 1 24 ? 189.475 277.044 204.688 1.00 60.19 24 ILE B O 1
ATOM 759 N N . ASN B 1 25 ? 189.185 278.725 203.231 1.00 60.07 25 ASN B N 1
ATOM 760 C CA . ASN B 1 25 ? 190.042 279.607 204.024 1.00 60.07 25 ASN B CA 1
ATOM 761 C C . ASN B 1 25 ? 189.439 279.898 205.397 1.00 60.07 25 ASN B C 1
ATOM 762 O O . ASN B 1 25 ? 190.144 279.856 206.420 1.00 60.07 25 ASN B O 1
ATOM 767 N N . THR B 1 26 ? 188.136 280.183 205.448 1.00 60.41 26 THR B N 1
ATOM 768 C CA . THR B 1 26 ? 187.498 280.451 206.733 1.00 60.41 26 THR B CA 1
ATOM 769 C C . THR B 1 26 ? 187.592 279.234 207.645 1.00 60.41 26 THR B C 1
ATOM 770 O O . THR B 1 26 ? 187.914 279.351 208.836 1.00 60.41 26 THR B O 1
ATOM 774 N N . MET B 1 27 ? 187.323 278.049 207.096 1.00 63.80 27 MET B N 1
ATOM 775 C CA . MET B 1 27 ? 187.416 276.832 207.891 1.00 63.80 27 MET B CA 1
ATOM 776 C C . MET B 1 27 ? 188.840 276.601 208.370 1.00 63.80 27 MET B C 1
ATOM 777 O O . MET B 1 27 ? 189.052 276.089 209.472 1.00 63.80 27 MET B O 1
ATOM 782 N N . SER B 1 28 ? 189.828 276.930 207.540 1.00 63.40 28 SER B N 1
ATOM 783 C CA . SER B 1 28 ? 191.220 276.775 207.950 1.00 63.40 28 SER B CA 1
ATOM 784 C C . SER B 1 28 ? 191.526 277.644 209.161 1.00 63.40 28 SER B C 1
ATOM 785 O O . SER B 1 28 ? 192.179 277.198 210.114 1.00 63.40 28 SER B O 1
ATOM 788 N N . ALA B 1 29 ? 191.061 278.895 209.144 1.00 64.08 29 ALA B N 1
ATOM 789 C CA . ALA B 1 29 ? 191.257 279.749 210.313 1.00 64.08 29 ALA B CA 1
ATOM 790 C C . ALA B 1 29 ? 190.559 279.169 211.540 1.00 64.08 29 ALA B C 1
ATOM 791 O O . ALA B 1 29 ? 191.125 279.153 212.645 1.00 64.08 29 ALA B O 1
ATOM 793 N N . ARG B 1 30 ? 189.334 278.673 211.362 1.00 66.22 30 ARG B N 1
ATOM 794 C CA . ARG B 1 30 ? 188.610 278.084 212.486 1.00 66.22 30 ARG B CA 1
ATOM 795 C C . ARG B 1 30 ? 189.368 276.891 213.056 1.00 66.22 30 ARG B C 1
ATOM 796 O O . ARG B 1 30 ? 189.485 276.738 214.278 1.00 66.22 30 ARG B O 1
ATOM 804 N N . ILE B 1 31 ? 189.893 276.037 212.180 1.00 65.59 31 ILE B N 1
ATOM 805 C CA . ILE B 1 31 ? 190.608 274.838 212.608 1.00 65.59 31 ILE B CA 1
ATOM 806 C C . ILE B 1 31 ? 191.874 275.218 213.364 1.00 65.59 31 ILE B C 1
ATOM 807 O O . ILE B 1 31 ? 192.216 274.621 214.399 1.00 65.59 31 ILE B O 1
ATOM 812 N N . LYS B 1 32 ? 192.614 276.195 212.833 1.00 66.27 32 LYS B N 1
ATOM 813 C CA . LYS B 1 32 ? 193.800 276.678 213.527 1.00 66.27 32 LYS B CA 1
ATOM 814 C C . LYS B 1 32 ? 193.447 277.129 214.936 1.00 66.27 32 LYS B C 1
ATOM 815 O O . LYS B 1 32 ? 194.132 276.780 215.903 1.00 66.27 32 LYS B O 1
ATOM 821 N N . THR B 1 33 ? 192.372 277.905 215.072 1.00 67.73 33 THR B N 1
ATOM 822 C CA . THR B 1 33 ? 191.955 278.323 216.407 1.00 67.73 33 THR B CA 1
ATOM 823 C C . THR B 1 33 ? 191.649 277.115 217.284 1.00 67.73 33 THR B C 1
ATOM 824 O O . THR B 1 33 ? 192.034 277.068 218.457 1.00 67.73 33 THR B O 1
ATOM 828 N N . LEU B 1 34 ? 190.946 276.126 216.729 1.00 68.52 34 LEU B N 1
ATOM 829 C CA . LEU B 1 34 ? 190.408 275.044 217.548 1.00 68.52 34 LEU B CA 1
ATOM 830 C C . LEU B 1 34 ? 191.451 274.012 217.982 1.00 68.52 34 LEU B C 1
ATOM 831 O O . LEU B 1 34 ? 191.190 273.267 218.931 1.00 68.52 34 LEU B O 1
ATOM 836 N N . GLU B 1 35 ? 192.613 273.933 217.320 1.00 71.59 35 GLU B N 1
ATOM 837 C CA . GLU B 1 35 ? 193.590 272.895 217.688 1.00 71.59 35 GLU B CA 1
ATOM 838 C C . GLU B 1 35 ? 194.000 272.948 219.162 1.00 71.59 35 GLU B C 1
ATOM 839 O O . GLU B 1 35 ? 194.298 271.902 219.773 1.00 71.59 35 GLU B O 1
ATOM 845 N N . ARG B 1 36 ? 194.039 274.144 219.751 1.00 74.18 36 ARG B N 1
ATOM 846 C CA . ARG B 1 36 ? 194.431 274.253 221.148 1.00 74.18 36 ARG B CA 1
ATOM 847 C C . ARG B 1 36 ? 193.504 273.456 222.050 1.00 74.18 36 ARG B C 1
ATOM 848 O O . ARG B 1 36 ? 193.935 272.963 223.101 1.00 74.18 36 ARG B O 1
ATOM 856 N N . TYR B 1 37 ? 192.250 273.287 221.637 1.00 74.22 37 TYR B N 1
ATOM 857 C CA . TYR B 1 37 ? 191.278 272.586 222.459 1.00 74.22 37 TYR B CA 1
ATOM 858 C C . TYR B 1 37 ? 191.608 271.105 222.510 1.00 74.22 37 TYR B C 1
ATOM 859 O O . TYR B 1 37 ? 191.536 270.482 223.575 1.00 74.22 37 TYR B O 1
ATOM 868 N N . GLU B 1 38 ? 191.996 270.539 221.365 1.00 73.43 38 GLU B N 1
ATOM 869 C CA . GLU B 1 38 ? 192.469 269.162 221.332 1.00 73.43 38 GLU B CA 1
ATOM 870 C C . GLU B 1 38 ? 193.687 268.987 222.218 1.00 73.43 38 GLU B C 1
ATOM 871 O O . GLU B 1 38 ? 193.783 268.016 222.980 1.00 73.43 38 GLU B O 1
ATOM 877 N N . HIS B 1 39 ? 194.645 269.912 222.123 1.00 75.62 39 HIS B N 1
ATOM 878 C CA . HIS B 1 39 ? 195.852 269.746 222.929 1.00 75.62 39 HIS B CA 1
ATOM 879 C C . HIS B 1 39 ? 195.529 269.761 224.423 1.00 75.62 39 HIS B C 1
ATOM 880 O O . HIS B 1 39 ? 196.004 268.901 225.180 1.00 75.62 39 HIS B O 1
ATOM 887 N N . ALA B 1 40 ? 194.698 270.710 224.862 1.00 75.02 40 ALA B N 1
ATOM 888 C CA . ALA B 1 40 ? 194.349 270.771 226.279 1.00 75.02 40 ALA B CA 1
ATOM 889 C C . ALA B 1 40 ? 193.548 269.549 226.716 1.00 75.02 40 ALA B C 1
ATOM 890 O O . ALA B 1 40 ? 193.762 269.014 227.814 1.00 75.02 40 ALA B O 1
ATOM 892 N N . LEU B 1 41 ? 192.612 269.096 225.881 1.00 76.13 41 LEU B N 1
ATOM 893 C CA . LEU B 1 41 ? 191.815 267.928 226.240 1.00 76.13 41 LEU B CA 1
ATOM 894 C C . LEU B 1 41 ? 192.700 266.705 226.405 1.00 76.13 41 LEU B C 1
ATOM 895 O O . LEU B 1 41 ? 192.517 265.917 227.341 1.00 76.13 41 LEU B O 1
ATOM 900 N N . ARG B 1 42 ? 193.665 266.524 225.502 1.00 77.43 42 ARG B N 1
ATOM 901 C CA . ARG B 1 42 ? 194.542 265.366 225.612 1.00 77.43 42 ARG B CA 1
ATOM 902 C C . ARG B 1 42 ? 195.453 265.476 226.825 1.00 77.43 42 ARG B C 1
ATOM 903 O O . ARG B 1 42 ? 195.750 264.463 227.470 1.00 77.43 42 ARG B O 1
ATOM 911 N N . GLU B 1 43 ? 195.885 266.689 227.171 1.00 78.00 43 GLU B N 1
ATOM 912 C CA . GLU B 1 43 ? 196.652 266.860 228.401 1.00 78.00 43 GLU B CA 1
ATOM 913 C C . GLU B 1 43 ? 195.838 266.437 229.618 1.00 78.00 43 GLU B C 1
ATOM 914 O O . GLU B 1 43 ? 196.343 265.744 230.509 1.00 78.00 43 GLU B O 1
ATOM 920 N N . ILE B 1 44 ? 194.572 266.854 229.680 1.00 77.16 44 ILE B N 1
ATOM 921 C CA . ILE B 1 44 ? 193.731 266.475 230.815 1.00 77.16 44 ILE B CA 1
ATOM 922 C C . ILE B 1 44 ? 193.537 264.963 230.851 1.00 77.16 44 ILE B C 1
ATOM 923 O O . ILE B 1 44 ? 193.603 264.328 231.918 1.00 77.16 44 ILE B O 1
ATOM 928 N N . HIS B 1 45 ? 193.276 264.365 229.687 1.00 78.01 45 HIS B N 1
ATOM 929 C CA . HIS B 1 45 ? 193.164 262.914 229.609 1.00 78.01 45 HIS B CA 1
ATOM 930 C C . HIS B 1 45 ? 194.398 262.241 230.183 1.00 78.01 45 HIS B C 1
ATOM 931 O O . HIS B 1 45 ? 194.297 261.266 230.935 1.00 78.01 45 HIS B O 1
ATOM 938 N N . LYS B 1 46 ? 195.582 262.739 229.827 1.00 79.12 46 LYS B N 1
ATOM 939 C CA . LYS B 1 46 ? 196.799 262.101 230.313 1.00 79.12 46 LYS B CA 1
ATOM 940 C C . LYS B 1 46 ? 196.994 262.325 231.805 1.00 79.12 46 LYS B C 1
ATOM 941 O O . LYS B 1 46 ? 197.542 261.457 232.489 1.00 79.12 46 LYS B O 1
ATOM 947 N N . VAL B 1 47 ? 196.545 263.465 232.330 1.00 78.75 47 VAL B N 1
ATOM 948 C CA . VAL B 1 47 ? 196.559 263.655 233.779 1.00 78.75 47 VAL B CA 1
ATOM 949 C C . VAL B 1 47 ? 195.770 262.542 234.453 1.00 78.75 47 VAL B C 1
ATOM 950 O O . VAL B 1 47 ? 196.260 261.863 235.370 1.00 78.75 47 VAL B O 1
ATOM 954 N N . VAL B 1 48 ? 194.551 262.305 233.970 1.00 79.48 48 VAL B N 1
ATOM 955 C CA . VAL B 1 48 ? 193.724 261.249 234.554 1.00 79.48 48 VAL B CA 1
ATOM 956 C C . VAL B 1 48 ? 194.402 259.894 234.406 1.00 79.48 48 VAL B C 1
ATOM 957 O O . VAL B 1 48 ? 194.458 259.103 235.353 1.00 79.48 48 VAL B O 1
ATOM 961 N N . VAL B 1 49 ? 194.930 259.607 233.219 1.00 79.84 49 VAL B N 1
ATOM 962 C CA . VAL B 1 49 ? 195.519 258.293 232.976 1.00 79.84 49 VAL B CA 1
ATOM 963 C C . VAL B 1 49 ? 196.680 258.051 233.930 1.00 79.84 49 VAL B C 1
ATOM 964 O O . VAL B 1 49 ? 196.788 256.986 234.548 1.00 79.84 49 VAL B O 1
ATOM 968 N N . ILE B 1 50 ? 197.563 259.039 234.067 1.00 79.54 50 ILE B N 1
ATOM 969 C CA . ILE B 1 50 ? 198.795 258.830 234.818 1.00 79.54 50 ILE B CA 1
ATOM 970 C C . ILE B 1 50 ? 198.507 258.740 236.310 1.00 79.54 50 ILE B C 1
ATOM 971 O O . ILE B 1 50 ? 199.007 257.843 236.997 1.00 79.54 50 ILE B O 1
ATOM 976 N N . LEU B 1 51 ? 197.705 259.664 236.842 1.00 78.50 51 LEU B N 1
ATOM 977 C CA . LEU B 1 51 ? 197.547 259.696 238.293 1.00 78.50 51 LEU B CA 1
ATOM 978 C C . LEU B 1 51 ? 196.684 258.554 238.827 1.00 78.50 51 LEU B C 1
ATOM 979 O O . LEU B 1 51 ? 196.908 258.100 239.956 1.00 78.50 51 LEU B O 1
ATOM 984 N N . LYS B 1 52 ? 195.710 258.076 238.056 1.00 80.18 52 LYS B N 1
ATOM 985 C CA . LYS B 1 52 ? 194.855 256.958 238.465 1.00 80.18 52 LYS B CA 1
ATOM 986 C C . LYS B 1 52 ? 194.622 256.050 237.267 1.00 80.18 52 LYS B C 1
ATOM 987 O O . LYS B 1 52 ? 193.629 256.189 236.543 1.00 80.18 52 LYS B O 1
ATOM 993 N N . PRO B 1 53 ? 195.540 255.124 237.001 1.00 79.37 53 PRO B N 1
ATOM 994 C CA . PRO B 1 53 ? 195.300 254.143 235.932 1.00 79.37 53 PRO B CA 1
ATOM 995 C C . PRO B 1 53 ? 194.113 253.247 236.254 1.00 79.37 53 PRO B C 1
ATOM 996 O O . PRO B 1 53 ? 194.135 252.489 237.224 1.00 79.37 53 PRO B O 1
ATOM 1000 N N . SER B 1 54 ? 193.068 253.338 235.428 1.00 81.95 54 SER B N 1
ATOM 1001 C CA . SER B 1 54 ? 191.958 252.393 235.520 1.00 81.95 54 SER B CA 1
ATOM 1002 C C . SER B 1 54 ? 190.949 252.552 234.387 1.00 81.95 54 SER B C 1
ATOM 1003 O O . SER B 1 54 ? 190.680 253.668 233.931 1.00 81.95 54 SER B O 1
ATOM 1006 N N . ALA B 1 55 ? 190.370 251.432 233.951 1.00 82.14 55 ALA B N 1
ATOM 1007 C CA . ALA B 1 55 ? 189.229 251.415 233.042 1.00 82.14 55 ALA B CA 1
ATOM 1008 C C . ALA B 1 55 ? 189.410 252.332 231.835 1.00 82.14 55 ALA B C 1
ATOM 1009 O O . ALA B 1 55 ? 190.329 252.134 231.034 1.00 82.14 55 ALA B O 1
ATOM 1011 N N . ASN B 1 56 ? 188.547 253.344 231.698 1.00 82.00 56 ASN B N 1
ATOM 1012 C CA . ASN B 1 56 ? 188.523 254.151 230.484 1.00 82.00 56 ASN B CA 1
ATOM 1013 C C . ASN B 1 56 ? 189.771 254.995 230.309 1.00 82.00 56 ASN B C 1
ATOM 1014 O O . ASN B 1 56 ? 189.910 255.656 229.275 1.00 82.00 56 ASN B O 1
ATOM 1019 N N . THR B 1 57 ? 190.678 254.988 231.282 1.00 82.49 57 THR B N 1
ATOM 1020 C CA . THR B 1 57 ? 191.987 255.588 231.088 1.00 82.49 57 THR B CA 1
ATOM 1021 C C . THR B 1 57 ? 192.796 254.856 230.030 1.00 82.49 57 THR B C 1
ATOM 1022 O O . THR B 1 57 ? 193.825 255.377 229.588 1.00 82.49 57 THR B O 1
ATOM 1026 N N . HIS B 1 58 ? 192.358 253.673 229.612 1.00 81.78 58 HIS B N 1
ATOM 1027 C CA . HIS B 1 58 ? 193.052 252.900 228.595 1.00 81.78 58 HIS B CA 1
ATOM 1028 C C . HIS B 1 58 ? 192.521 253.161 227.191 1.00 81.78 58 HIS B C 1
ATOM 1029 O O . HIS B 1 58 ? 192.831 252.395 226.274 1.00 81.78 58 HIS B O 1
ATOM 1036 N N . SER B 1 59 ? 191.733 254.219 226.999 1.00 80.55 59 SER B N 1
ATOM 1037 C CA . SER B 1 59 ? 191.255 254.571 225.667 1.00 80.55 59 SER B CA 1
ATOM 1038 C C . SER B 1 59 ? 190.760 256.009 225.676 1.00 80.55 59 SER B C 1
ATOM 1039 O O . SER B 1 59 ? 189.909 256.369 226.494 1.00 80.55 59 SER B O 1
ATOM 1042 N N . PHE B 1 60 ? 191.294 256.822 224.767 1.00 78.48 60 PHE B N 1
ATOM 1043 C CA . PHE B 1 60 ? 190.874 258.213 224.657 1.00 78.48 60 PHE B CA 1
ATOM 1044 C C . PHE B 1 60 ? 189.415 258.284 224.231 1.00 78.48 60 PHE B C 1
ATOM 1045 O O . PHE B 1 60 ? 189.002 257.613 223.281 1.00 78.48 60 PHE B O 1
ATOM 1053 N N . GLU B 1 61 ? 188.634 259.096 224.931 1.00 78.88 61 GLU B N 1
ATOM 1054 C CA . GLU B 1 61 ? 187.205 259.221 224.652 1.00 78.88 61 GLU B CA 1
ATOM 1055 C C . GLU B 1 61 ?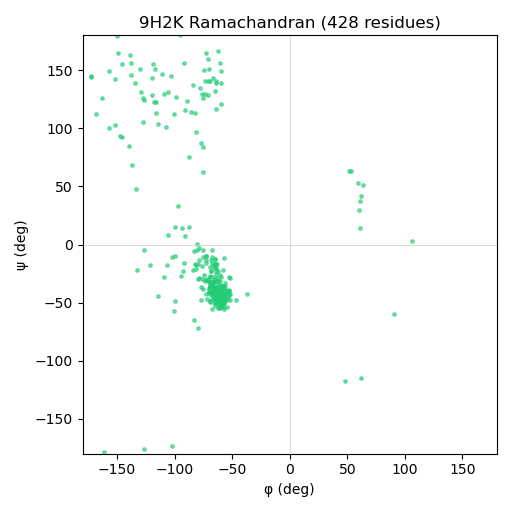 186.743 260.574 225.180 1.00 78.88 61 GLU B C 1
ATOM 1056 O O . GLU B 1 61 ? 186.508 260.732 226.388 1.00 78.88 61 GLU B O 1
ATOM 1062 N N . PRO B 1 62 ? 186.599 261.575 224.310 1.00 76.60 62 PRO B N 1
ATOM 1063 C CA . PRO B 1 62 ? 186.254 262.916 224.800 1.00 76.60 62 PRO B CA 1
ATOM 1064 C C . PRO B 1 62 ? 184.927 262.977 225.527 1.00 76.60 62 PRO B C 1
ATOM 1065 O O . PRO B 1 62 ? 184.751 263.853 226.383 1.00 76.60 62 PRO B O 1
ATOM 1069 N N . ASP B 1 63 ? 183.989 262.078 225.228 1.00 79.13 63 ASP B N 1
ATOM 1070 C CA . ASP B 1 63 ? 182.692 262.112 225.889 1.00 79.13 63 ASP B CA 1
ATOM 1071 C C . ASP B 1 63 ? 182.713 261.450 227.259 1.00 79.13 63 ASP B C 1
ATOM 1072 O O . ASP B 1 63 ? 181.812 261.698 228.065 1.00 79.13 63 ASP B O 1
ATOM 1077 N N . ALA B 1 64 ? 183.722 260.629 227.543 1.00 78.93 64 ALA B N 1
ATOM 1078 C CA . ALA B 1 64 ? 183.873 259.991 228.844 1.00 78.93 64 ALA B CA 1
ATOM 1079 C C . ALA B 1 64 ? 184.777 260.775 229.779 1.00 78.93 64 ALA B C 1
ATOM 1080 O O . ALA B 1 64 ? 184.635 260.663 231.000 1.00 78.93 64 ALA B O 1
ATOM 1082 N N . LEU B 1 65 ? 185.705 261.551 229.228 1.00 79.33 65 LEU B N 1
ATOM 1083 C CA . LEU B 1 65 ? 186.691 262.243 230.054 1.00 79.33 65 LEU B CA 1
ATOM 1084 C C . LEU B 1 65 ? 186.083 263.178 231.092 1.00 79.33 65 LEU B C 1
ATOM 1085 O O . LEU B 1 65 ? 186.644 263.257 232.194 1.00 79.33 65 LEU B O 1
ATOM 1090 N N . PRO B 1 66 ? 185.021 263.942 230.822 1.00 78.01 66 PRO B N 1
ATOM 1091 C CA . PRO B 1 66 ? 184.440 264.755 231.910 1.00 78.01 66 PRO B CA 1
ATOM 1092 C C . PRO B 1 66 ? 183.985 263.928 233.106 1.00 78.01 66 PRO B C 1
ATOM 1093 O O . PRO B 1 66 ? 184.225 264.317 234.258 1.00 78.01 66 PRO B O 1
ATOM 1097 N N . ALA B 1 67 ? 183.380 262.767 232.871 1.00 78.36 67 ALA B N 1
ATOM 1098 C CA . ALA B 1 67 ? 183.015 261.905 233.986 1.00 78.36 67 ALA B CA 1
ATOM 1099 C C . ALA B 1 67 ? 184.246 261.293 234.639 1.00 78.36 67 ALA B C 1
ATOM 1100 O O . ALA B 1 67 ? 184.256 261.068 235.856 1.00 78.36 67 ALA B O 1
ATOM 1102 N N . LEU B 1 68 ? 185.291 261.030 233.853 1.00 79.04 68 LEU B N 1
ATOM 1103 C CA . LEU B 1 68 ? 186.547 260.592 234.445 1.00 79.04 68 LEU B CA 1
ATOM 1104 C C . LEU B 1 68 ? 187.118 261.664 235.356 1.00 79.04 68 LEU B C 1
ATOM 1105 O O . LEU B 1 68 ? 187.680 261.351 236.404 1.00 79.04 68 LEU B O 1
ATOM 1110 N N . ILE B 1 69 ? 187.008 262.933 234.966 1.00 79.69 69 ILE B N 1
ATOM 1111 C CA . ILE B 1 69 ? 187.440 264.015 235.845 1.00 79.69 69 ILE B CA 1
ATOM 1112 C C . ILE B 1 69 ? 186.601 264.020 237.110 1.00 79.69 69 ILE B C 1
ATOM 1113 O O . ILE B 1 69 ? 187.122 264.179 238.218 1.00 79.69 69 ILE B O 1
ATOM 1118 N N . MET B 1 70 ? 185.288 263.862 236.966 1.00 81.53 70 MET B N 1
ATOM 1119 C CA . MET B 1 70 ? 184.417 263.841 238.136 1.00 81.53 70 MET B CA 1
ATOM 1120 C C . MET B 1 70 ? 184.901 262.792 239.128 1.00 81.53 70 MET B C 1
ATOM 1121 O O . MET B 1 70 ? 185.202 263.099 240.290 1.00 81.53 70 MET B O 1
ATOM 1126 N N . GLN B 1 71 ? 185.062 261.557 238.652 1.00 80.52 71 GLN B N 1
ATOM 1127 C CA . GLN B 1 71 ? 185.539 260.471 239.501 1.00 80.52 71 GLN B CA 1
ATOM 1128 C C . GLN B 1 71 ? 186.921 260.782 240.060 1.00 80.52 71 GLN B C 1
ATOM 1129 O O . GLN B 1 71 ? 187.157 260.699 241.270 1.00 80.52 71 GLN B O 1
ATOM 1135 N N . PHE B 1 72 ? 187.847 261.140 239.175 1.00 81.03 72 PHE B N 1
ATOM 1136 C CA . PHE B 1 72 ? 189.249 261.299 239.528 1.00 81.03 72 PHE B CA 1
ATOM 1137 C C . PHE B 1 72 ? 189.439 262.368 240.592 1.00 81.03 72 PHE B C 1
ATOM 1138 O O . PHE B 1 72 ? 190.127 262.150 241.595 1.00 81.03 72 PHE B O 1
ATOM 1146 N N . LEU B 1 73 ? 188.838 263.536 240.389 1.00 80.96 73 LEU B N 1
ATOM 1147 C CA . LEU B 1 73 ? 189.039 264.649 241.300 1.00 80.96 73 LEU B CA 1
ATOM 1148 C C . LEU B 1 73 ? 188.212 264.503 242.569 1.00 80.96 73 LEU B C 1
ATOM 1149 O O . LEU B 1 73 ? 188.617 265.009 243.623 1.00 80.96 73 LEU B O 1
ATOM 1154 N N . SER B 1 74 ? 187.059 263.831 242.502 1.00 81.46 74 SER B N 1
ATOM 1155 C CA . SER B 1 74 ? 186.301 263.601 243.724 1.00 81.46 74 SER B CA 1
ATOM 1156 C C . SER B 1 74 ? 186.992 262.614 244.653 1.00 81.46 74 SER B C 1
ATOM 1157 O O . SER B 1 74 ? 186.808 262.696 245.871 1.00 81.46 74 SER B O 1
ATOM 1160 N N . ASP B 1 75 ? 187.780 261.689 244.107 1.00 83.81 75 ASP B N 1
ATOM 1161 C CA . ASP B 1 75 ? 188.493 260.722 244.930 1.00 83.81 75 ASP B CA 1
ATOM 1162 C C . ASP B 1 75 ? 189.654 261.344 245.694 1.00 83.81 75 ASP B C 1
ATOM 1163 O O . ASP B 1 75 ? 190.227 260.678 246.561 1.00 83.81 75 ASP B O 1
ATOM 1168 N N . PHE B 1 76 ? 190.009 262.590 245.399 1.00 86.06 76 PHE B N 1
ATOM 1169 C CA . PHE B 1 76 ? 191.150 263.232 246.040 1.00 86.06 76 PHE B CA 1
ATOM 1170 C C . PHE B 1 76 ? 191.035 264.750 245.974 1.00 86.06 76 PHE B C 1
ATOM 1171 O O . PHE B 1 76 ? 190.122 265.340 246.550 1.00 86.06 76 PHE B O 1
ATOM 1179 N N . ALA C 2 29 ? 172.372 250.554 194.856 1.00 72.91 29 ALA C N 1
ATOM 1180 C CA . ALA C 2 29 ? 173.653 250.878 195.470 1.00 72.91 29 ALA C CA 1
ATOM 1181 C C . ALA C 2 29 ? 173.648 252.312 195.989 1.00 72.91 29 ALA C C 1
ATOM 1182 O O . ALA C 2 29 ? 174.341 253.178 195.456 1.00 72.91 29 ALA C O 1
ATOM 1184 N N . ARG C 2 30 ? 172.860 252.553 197.030 1.00 67.55 30 ARG C N 1
ATOM 1185 C CA . ARG C 2 30 ? 172.757 253.885 197.598 1.00 67.55 30 ARG C CA 1
ATOM 1186 C C . ARG C 2 30 ? 174.010 254.216 198.407 1.00 67.55 30 ARG C C 1
ATOM 1187 O O . ARG C 2 30 ? 174.652 253.322 198.963 1.00 67.55 30 ARG C O 1
ATOM 1195 N N . PRO C 2 31 ? 174.385 255.492 198.485 1.00 64.36 31 PRO C N 1
ATOM 1196 C CA . PRO C 2 31 ? 175.505 255.864 199.354 1.00 64.36 31 PRO C CA 1
ATOM 1197 C C . PRO C 2 31 ? 175.225 255.481 200.797 1.00 64.36 31 PRO C C 1
ATOM 1198 O O . PRO C 2 31 ? 174.078 255.458 201.247 1.00 64.36 31 PRO C O 1
ATOM 1202 N N . SER C 2 32 ? 176.292 255.170 201.524 1.00 63.68 32 SER C N 1
ATOM 1203 C CA . SER C 2 32 ? 176.159 254.825 202.928 1.00 63.68 32 SER C CA 1
ATOM 1204 C C . SER C 2 32 ? 175.600 256.002 203.720 1.00 63.68 32 SER C C 1
ATOM 1205 O O . SER C 2 32 ? 175.535 257.136 203.241 1.00 63.68 32 SER C O 1
ATOM 1208 N N . ALA C 2 33 ? 175.177 255.712 204.951 1.00 64.60 33 ALA C N 1
ATOM 1209 C CA . ALA C 2 33 ? 174.677 256.771 205.818 1.00 64.60 33 ALA C CA 1
ATOM 1210 C C . ALA C 2 33 ? 175.773 257.776 206.137 1.00 64.60 33 ALA C C 1
ATOM 1211 O O . ALA C 2 33 ? 175.531 258.989 206.158 1.00 64.60 33 ALA C O 1
ATOM 1213 N N . GLN C 2 34 ? 176.991 257.290 206.379 1.00 65.04 34 GLN C N 1
ATOM 1214 C CA . GLN C 2 34 ? 178.087 258.190 206.712 1.00 65.04 34 GLN C CA 1
ATOM 1215 C C . GLN C 2 34 ? 178.392 259.134 205.560 1.00 65.04 34 GLN C C 1
ATOM 1216 O O . GLN C 2 34 ? 178.690 260.311 205.780 1.00 65.04 34 GLN C O 1
ATOM 1222 N N . THR C 2 35 ? 178.322 258.641 204.322 1.00 64.34 35 THR C N 1
ATOM 1223 C CA . THR C 2 35 ? 178.552 259.509 203.172 1.00 64.34 35 THR C CA 1
ATOM 1224 C C . THR C 2 35 ? 177.515 260.625 203.124 1.00 64.34 35 THR C C 1
ATOM 1225 O O . THR C 2 35 ? 177.849 261.800 202.918 1.00 64.34 35 THR C O 1
ATOM 1229 N N . GLN C 2 36 ? 176.244 260.275 203.327 1.00 64.18 36 GLN C N 1
ATOM 1230 C CA . GLN C 2 36 ? 175.189 261.278 203.272 1.00 64.18 36 GLN C CA 1
ATOM 1231 C C . GLN C 2 36 ? 175.360 262.308 204.381 1.00 64.18 36 GLN C C 1
ATOM 1232 O O . GLN C 2 36 ? 175.199 263.510 204.148 1.00 64.18 36 GLN C O 1
ATOM 1238 N N . MET C 2 37 ? 175.699 261.863 205.591 1.00 65.93 37 MET C N 1
ATOM 1239 C CA . MET C 2 37 ? 175.865 262.813 206.686 1.00 65.93 37 MET C CA 1
ATOM 1240 C C . MET C 2 37 ? 177.116 263.670 206.512 1.00 65.93 37 MET C C 1
ATOM 1241 O O . MET C 2 37 ? 177.136 264.830 206.944 1.00 65.93 37 MET C O 1
ATOM 1246 N N . ALA C 2 38 ? 178.160 263.133 205.883 1.00 65.34 38 ALA C N 1
ATOM 1247 C CA . ALA C 2 38 ? 179.302 263.967 205.525 1.00 65.34 38 ALA C CA 1
ATOM 1248 C C . ALA C 2 38 ? 178.886 265.049 204.538 1.00 65.34 38 ALA C C 1
ATOM 1249 O O . ALA C 2 38 ? 179.292 266.214 204.663 1.00 65.34 38 ALA C O 1
ATOM 1251 N N . ALA C 2 39 ? 178.061 264.683 203.556 1.00 64.09 39 ALA C N 1
ATOM 1252 C CA . ALA C 2 39 ? 177.522 265.685 202.646 1.00 64.09 39 ALA C CA 1
ATOM 1253 C C . ALA C 2 39 ? 176.714 266.728 203.405 1.00 64.09 39 ALA C C 1
ATOM 1254 O O . ALA C 2 39 ? 176.744 267.916 203.068 1.00 64.09 39 ALA C O 1
ATOM 1256 N N . VAL C 2 40 ? 175.974 266.298 204.425 1.00 65.01 40 VAL C N 1
ATOM 1257 C CA . VAL C 2 40 ? 175.176 267.227 205.222 1.00 65.01 40 VAL C CA 1
ATOM 1258 C C . VAL C 2 40 ? 176.071 268.214 205.962 1.00 65.01 40 VAL C C 1
ATOM 1259 O O . VAL C 2 40 ? 175.767 269.410 206.050 1.00 65.01 40 VAL C O 1
ATOM 1263 N N . ASP C 2 41 ? 177.169 267.723 206.536 1.00 65.21 41 ASP C N 1
ATOM 1264 C CA . ASP C 2 41 ? 178.115 268.617 207.200 1.00 65.21 41 ASP C CA 1
ATOM 1265 C C . ASP C 2 41 ? 178.684 269.626 206.211 1.00 65.21 41 ASP C C 1
ATOM 1266 O O . ASP C 2 41 ? 178.777 270.830 206.502 1.00 65.21 41 ASP C O 1
ATOM 1271 N N . MET C 2 42 ? 179.059 269.149 205.023 1.00 62.51 42 MET C N 1
ATOM 1272 C CA . MET C 2 42 ? 179.525 270.054 203.979 1.00 62.51 42 MET C CA 1
ATOM 1273 C C . MET C 2 42 ? 178.475 271.112 203.681 1.00 62.51 42 MET C C 1
ATOM 1274 O O . MET C 2 42 ? 178.793 272.293 203.508 1.00 62.51 42 MET C O 1
ATOM 1279 N N . LEU C 2 43 ? 177.217 270.689 203.579 1.00 63.78 43 LEU C N 1
ATOM 1280 C CA . LEU C 2 43 ? 176.137 271.610 203.252 1.00 63.78 43 LEU C CA 1
ATOM 1281 C C . LEU C 2 43 ? 175.992 272.685 204.318 1.00 63.78 43 LEU C C 1
ATOM 1282 O O . LEU C 2 43 ? 175.820 273.867 204.004 1.00 63.78 43 LEU C O 1
ATOM 1287 N N . GLN C 2 44 ? 176.040 272.289 205.589 1.00 64.36 44 GLN C N 1
ATOM 1288 C CA . GLN C 2 44 ? 175.907 273.275 206.654 1.00 64.36 44 GLN C CA 1
ATOM 1289 C C . GLN C 2 44 ? 177.041 274.286 206.599 1.00 64.36 44 GLN C C 1
ATOM 1290 O O . GLN C 2 44 ? 176.813 275.500 206.708 1.00 64.36 44 GLN C O 1
ATOM 1296 N N . THR C 2 45 ? 178.269 273.807 206.400 1.00 62.43 45 THR C N 1
ATOM 1297 C CA . THR C 2 45 ? 179.405 274.718 206.281 1.00 62.43 45 THR C CA 1
ATOM 1298 C C . THR C 2 45 ? 179.230 275.675 205.107 1.00 62.43 45 THR C C 1
ATOM 1299 O O . THR C 2 45 ? 179.433 276.890 205.236 1.00 62.43 45 THR C O 1
ATOM 1303 N N . ILE C 2 46 ? 178.865 275.139 203.945 1.00 62.25 46 ILE C N 1
ATOM 1304 C CA . ILE C 2 46 ? 178.785 275.961 202.745 1.00 62.25 46 ILE C CA 1
ATOM 1305 C C . ILE C 2 46 ? 177.659 276.979 202.873 1.00 62.25 46 ILE C C 1
ATOM 1306 O O . ILE C 2 46 ? 177.761 278.097 202.362 1.00 62.25 46 ILE C O 1
ATOM 1311 N N . ASN C 2 47 ? 176.561 276.612 203.534 1.00 64.17 47 ASN C N 1
ATOM 1312 C CA . ASN C 2 47 ? 175.482 277.570 203.747 1.00 64.17 47 ASN C CA 1
ATOM 1313 C C . ASN C 2 47 ? 175.890 278.658 204.736 1.00 64.17 47 ASN C C 1
ATOM 1314 O O . ASN C 2 47 ? 175.528 279.835 204.561 1.00 64.17 47 ASN C O 1
ATOM 1319 N N . THR C 2 48 ? 176.655 278.298 205.768 1.00 65.07 48 THR C N 1
ATOM 1320 C CA . THR C 2 48 ? 177.218 279.323 206.639 1.00 65.07 48 THR C CA 1
ATOM 1321 C C . THR C 2 48 ? 178.079 280.287 205.837 1.00 65.07 48 THR C C 1
ATOM 1322 O O . THR C 2 48 ? 178.073 281.498 206.089 1.00 65.07 48 THR C O 1
ATOM 1326 N N . ALA C 2 49 ? 178.838 279.765 204.876 1.00 64.60 49 ALA C N 1
ATOM 1327 C CA . ALA C 2 49 ? 179.584 280.643 203.977 1.00 64.60 49 ALA C CA 1
ATOM 1328 C C . ALA C 2 49 ? 178.642 281.509 203.144 1.00 64.60 49 ALA C C 1
ATOM 1329 O O . ALA C 2 49 ? 178.883 282.708 202.962 1.00 64.60 49 ALA C O 1
ATOM 1331 N N . ALA C 2 50 ? 177.562 280.915 202.636 1.00 64.97 50 ALA C N 1
ATOM 1332 C CA . ALA C 2 50 ? 176.605 281.621 201.791 1.00 64.97 50 ALA C CA 1
ATOM 1333 C C . ALA C 2 50 ? 175.884 282.733 202.528 1.00 64.97 50 ALA C C 1
ATOM 1334 O O . ALA C 2 50 ? 175.282 283.597 201.882 1.00 64.97 50 ALA C O 1
ATOM 1336 N N . SER C 2 51 ? 175.920 282.730 203.857 1.00 66.09 51 SER C N 1
ATOM 1337 C CA . SER C 2 51 ? 175.253 283.785 204.613 1.00 66.09 51 SER C CA 1
ATOM 1338 C C . SER C 2 51 ? 175.737 285.189 204.259 1.00 66.09 51 SER C C 1
ATOM 1339 O O . SER C 2 51 ? 175.092 286.160 204.669 1.00 66.09 51 SER C O 1
ATOM 1342 N N . GLN C 2 52 ? 176.838 285.330 203.521 1.00 65.90 52 GLN C N 1
ATOM 1343 C CA . GLN C 2 52 ? 177.420 286.633 203.214 1.00 65.90 52 GLN C CA 1
ATOM 1344 C C . GLN C 2 52 ? 177.063 287.153 201.823 1.00 65.90 52 GLN C C 1
ATOM 1345 O O . GLN C 2 52 ? 177.708 288.093 201.349 1.00 65.90 52 GLN C O 1
ATOM 1351 N N . THR C 2 53 ? 176.066 286.575 201.156 1.00 66.96 53 THR C N 1
ATOM 1352 C CA . THR C 2 53 ? 175.698 287.058 199.832 1.00 66.96 53 THR C CA 1
ATOM 1353 C C . THR C 2 53 ? 174.990 288.407 199.924 1.00 66.96 53 THR C C 1
ATOM 1354 O O . THR C 2 53 ? 174.541 288.837 200.990 1.00 66.96 53 THR C O 1
ATOM 1358 N N . ALA C 2 54 ? 174.897 289.083 198.775 1.00 68.02 54 ALA C N 1
ATOM 1359 C CA . ALA C 2 54 ? 174.190 290.358 198.728 1.00 68.02 54 ALA C CA 1
ATOM 1360 C C . ALA C 2 54 ? 172.717 290.175 199.062 1.00 68.02 54 ALA C C 1
ATOM 1361 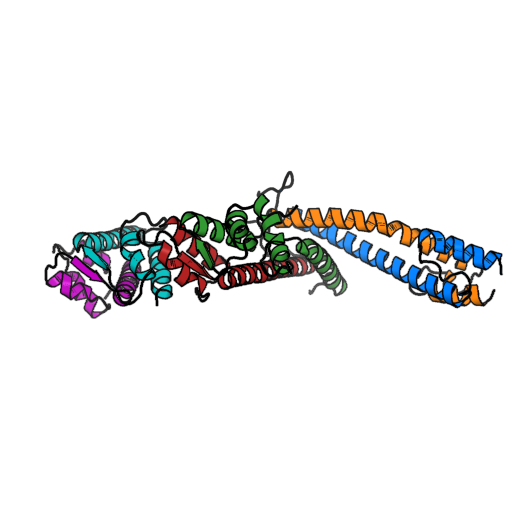O O . ALA C 2 54 ? 172.118 291.011 199.751 1.00 68.02 54 ALA C O 1
ATOM 1363 N N . ALA C 2 55 ? 172.115 289.086 198.583 1.00 68.76 55 ALA C N 1
ATOM 1364 C CA . ALA C 2 55 ? 170.720 288.812 198.910 1.00 68.76 55 ALA C CA 1
ATOM 1365 C C . ALA C 2 55 ? 170.541 288.684 200.415 1.00 68.76 55 ALA C C 1
ATOM 1366 O O . ALA C 2 55 ? 169.606 289.249 200.994 1.00 68.76 55 ALA C O 1
ATOM 1368 N N . SER C 2 56 ? 171.435 287.943 201.067 1.00 67.40 56 SER C N 1
ATOM 1369 C CA . SER C 2 56 ? 171.399 287.865 202.520 1.00 67.40 56 SER C CA 1
ATOM 1370 C C . SER C 2 56 ? 171.567 289.243 203.139 1.00 67.40 56 SER C C 1
ATOM 1371 O O . SER C 2 56 ? 170.787 289.639 204.008 1.00 67.40 56 SER C O 1
ATOM 1374 N N . LEU C 2 57 ? 172.559 290.003 202.677 1.00 70.04 57 LEU C N 1
ATOM 1375 C CA . LEU C 2 57 ? 172.789 291.328 203.240 1.00 70.04 57 LEU C CA 1
ATOM 1376 C C . LEU C 2 57 ? 171.509 292.149 203.218 1.00 70.04 57 LEU C C 1
ATOM 1377 O O . LEU C 2 57 ? 171.176 292.835 204.191 1.00 70.04 57 LEU C O 1
ATOM 1382 N N . LEU C 2 58 ? 170.777 292.092 202.107 1.00 70.28 58 LEU C N 1
ATOM 1383 C CA . LEU C 2 58 ? 169.491 292.776 202.041 1.00 70.28 58 LEU C CA 1
ATOM 1384 C C . LEU C 2 58 ? 168.503 292.185 203.040 1.00 70.28 58 LEU C C 1
ATOM 1385 O O . LEU C 2 58 ? 167.749 292.921 203.687 1.00 70.28 58 LEU C O 1
ATOM 1390 N N . ILE C 2 59 ? 168.486 290.856 203.178 1.00 67.72 59 ILE C N 1
ATOM 1391 C CA . ILE C 2 59 ? 167.463 290.214 204.004 1.00 67.72 59 ILE C CA 1
ATOM 1392 C C . ILE C 2 59 ? 167.612 290.608 205.470 1.00 67.72 59 ILE C C 1
ATOM 1393 O O . ILE C 2 59 ? 166.627 290.952 206.134 1.00 67.72 59 ILE C O 1
ATOM 1398 N N . ASN C 2 60 ? 168.831 290.558 206.003 1.00 68.09 60 ASN C N 1
ATOM 1399 C CA . ASN C 2 60 ? 169.058 290.828 207.419 1.00 68.09 60 ASN C CA 1
ATOM 1400 C C . ASN C 2 60 ? 169.275 292.304 207.731 1.00 68.09 60 ASN C C 1
ATOM 1401 O O . ASN C 2 60 ? 169.747 292.625 208.826 1.00 68.09 60 ASN C O 1
ATOM 1406 N N . ASP C 2 61 ? 168.948 293.203 206.808 1.00 74.61 61 ASP C N 1
ATOM 1407 C CA . ASP C 2 61 ? 169.076 294.638 207.051 1.00 74.61 61 ASP C CA 1
ATOM 1408 C C . ASP C 2 61 ? 167.855 295.092 207.844 1.00 74.61 61 ASP C C 1
ATOM 1409 O O . ASP C 2 61 ? 166.793 295.356 207.276 1.00 74.61 61 ASP C O 1
ATOM 1414 N N . ILE C 2 62 ? 168.006 295.185 209.167 1.00 74.09 62 ILE C N 1
ATOM 1415 C CA . ILE C 2 62 ? 166.881 295.494 210.043 1.00 74.09 62 ILE C CA 1
ATOM 1416 C C . ILE C 2 62 ? 166.418 296.939 209.951 1.00 74.09 62 ILE C C 1
ATOM 1417 O O . ILE C 2 62 ? 165.364 297.272 210.501 1.00 74.09 62 ILE C O 1
ATOM 1422 N N . THR C 2 63 ? 167.160 297.801 209.274 1.00 75.82 63 THR C N 1
ATOM 1423 C CA . THR C 2 63 ? 166.777 299.206 209.209 1.00 75.82 63 THR C CA 1
ATOM 1424 C C . THR C 2 63 ? 165.448 299.331 208.468 1.00 75.82 63 THR C C 1
ATOM 1425 O O . THR C 2 63 ? 165.224 298.609 207.489 1.00 75.82 63 THR C O 1
ATOM 1429 N N . PRO C 2 64 ? 164.540 300.220 208.898 1.00 76.50 64 PRO C N 1
ATOM 1430 C CA . PRO C 2 64 ? 163.207 300.262 208.276 1.00 76.50 64 PRO C CA 1
ATOM 1431 C C . PRO C 2 64 ? 163.288 300.431 206.770 1.00 76.50 64 PRO C C 1
ATOM 1432 O O . PRO C 2 64 ? 162.525 299.822 206.014 1.00 76.50 64 PRO C O 1
ATOM 1436 N N . ASN C 2 65 ? 164.206 301.286 206.338 1.00 76.64 65 ASN C N 1
ATOM 1437 C CA . ASN C 2 65 ? 164.607 301.386 204.947 1.00 76.64 65 ASN C CA 1
ATOM 1438 C C . ASN C 2 65 ? 165.946 300.682 204.814 1.00 76.64 65 ASN C C 1
ATOM 1439 O O . ASN C 2 65 ? 166.769 300.727 205.733 1.00 76.64 65 ASN C O 1
ATOM 1444 N N . LYS C 2 66 ? 166.170 300.034 203.677 1.00 74.65 66 LYS C N 1
ATOM 1445 C CA . LYS C 2 66 ? 167.375 299.232 203.533 1.00 74.65 66 LYS C CA 1
ATOM 1446 C C . LYS C 2 66 ? 168.576 300.139 203.317 1.00 74.65 66 LYS C C 1
ATOM 1447 O O . LYS C 2 66 ? 169.232 300.091 202.272 1.00 74.65 66 LYS C O 1
ATOM 1453 N N . THR C 2 67 ? 168.863 300.977 204.315 1.00 76.52 67 THR C N 1
ATOM 1454 C CA . THR C 2 67 ? 169.922 301.968 204.187 1.00 76.52 67 THR C CA 1
ATOM 1455 C C . THR C 2 67 ? 171.300 301.337 204.335 1.00 76.52 67 THR C C 1
ATOM 1456 O O . THR C 2 67 ? 172.192 301.605 203.529 1.00 76.52 67 THR C O 1
ATOM 1460 N N . GLU C 2 68 ? 171.502 300.501 205.357 1.00 75.24 68 GLU C N 1
ATOM 1461 C CA . GLU C 2 68 ? 172.831 299.931 205.575 1.00 75.24 68 GLU C CA 1
ATOM 1462 C C . GLU C 2 68 ? 173.231 298.993 204.442 1.00 75.24 68 GLU C C 1
ATOM 1463 O O . GLU C 2 68 ? 174.357 299.072 203.923 1.00 75.24 68 GLU C O 1
ATOM 1469 N N . SER C 2 69 ? 172.323 298.107 204.036 1.00 73.47 69 SER C N 1
ATOM 1470 C CA . SER C 2 69 ? 172.652 297.172 202.970 1.00 73.47 69 SER C CA 1
ATOM 1471 C C . SER C 2 69 ? 172.903 297.911 201.667 1.00 73.47 69 SER C C 1
ATOM 1472 O O . SER C 2 69 ? 173.806 297.548 200.907 1.00 73.47 69 SER C O 1
ATOM 1475 N N . LEU C 2 70 ? 172.135 298.967 201.403 1.00 73.75 70 LEU C N 1
ATOM 1476 C CA . LEU C 2 70 ? 172.351 299.723 200.179 1.00 73.75 70 LEU C CA 1
ATOM 1477 C C . LEU C 2 70 ? 173.615 300.570 200.254 1.00 73.75 70 LEU C C 1
ATOM 1478 O O . LEU C 2 70 ? 174.256 300.793 199.228 1.00 73.75 70 LEU C O 1
ATOM 1483 N N . LYS C 2 71 ? 174.008 301.038 201.441 1.00 74.33 71 LYS C N 1
ATOM 1484 C CA . LYS C 2 71 ? 175.312 301.687 201.554 1.00 74.33 71 LYS C CA 1
ATOM 1485 C C . LYS C 2 71 ? 176.428 300.714 201.218 1.00 74.33 71 LYS C C 1
ATOM 1486 O O . LYS C 2 71 ? 177.373 301.062 200.501 1.00 74.33 71 LYS C O 1
ATOM 1492 N N . ILE C 2 72 ? 176.337 299.486 201.723 1.00 70.53 72 ILE C N 1
ATOM 1493 C CA . ILE C 2 72 ? 177.359 298.496 201.400 1.00 70.53 72 ILE C CA 1
ATOM 1494 C C . ILE C 2 72 ? 177.350 298.196 199.907 1.00 70.53 72 ILE C C 1
ATOM 1495 O O . ILE C 2 72 ? 178.405 298.106 199.268 1.00 70.53 72 ILE C O 1
ATOM 1500 N N . LEU C 2 73 ? 176.162 298.025 199.331 1.00 71.07 73 LEU C N 1
ATOM 1501 C CA . LEU C 2 73 ? 176.038 297.623 197.938 1.00 71.07 73 LEU C CA 1
ATOM 1502 C C . LEU C 2 73 ? 176.257 298.766 196.955 1.00 71.07 73 LEU C C 1
ATOM 1503 O O . LEU C 2 73 ? 176.420 298.503 195.758 1.00 71.07 73 LEU C O 1
ATOM 1508 N N . SER C 2 74 ? 176.257 300.018 197.417 1.00 71.49 74 SER C N 1
ATOM 1509 C CA . SER C 2 74 ? 176.482 301.143 196.524 1.00 71.49 74 SER C CA 1
ATOM 1510 C C . SER C 2 74 ? 177.892 301.154 195.967 1.00 71.49 74 SER C C 1
ATOM 1511 O O . SER C 2 74 ? 178.144 301.819 194.956 1.00 71.49 74 SER C O 1
ATOM 1514 N N . THR C 2 75 ? 178.810 300.436 196.600 1.00 69.93 75 THR C N 1
ATOM 1515 C CA . THR C 2 75 ? 180.154 300.276 196.081 1.00 69.93 75 THR C CA 1
ATOM 1516 C C . THR C 2 75 ? 180.226 299.220 194.991 1.00 69.93 75 THR C C 1
ATOM 1517 O O . THR C 2 75 ? 181.297 299.024 194.412 1.00 69.93 75 THR C O 1
ATOM 1521 N N . GLN C 2 76 ? 179.120 298.527 194.717 1.00 70.04 76 GLN C N 1
ATOM 1522 C CA . GLN C 2 76 ? 179.100 297.445 193.747 1.00 70.04 76 GLN C CA 1
ATOM 1523 C C . GLN C 2 76 ? 178.119 297.650 192.601 1.00 70.04 76 GLN C C 1
ATOM 1524 O O . GLN C 2 76 ? 178.242 296.961 191.585 1.00 70.04 76 GLN C O 1
ATOM 1530 N N . SER C 2 77 ? 177.141 298.543 192.738 1.00 71.81 77 SER C N 1
ATOM 1531 C CA . SER C 2 77 ? 176.100 298.682 191.731 1.00 71.81 77 SER C CA 1
ATOM 1532 C C . SER C 2 77 ? 175.576 300.110 191.723 1.00 71.81 77 SER C C 1
ATOM 1533 O O . SER C 2 77 ? 175.452 300.740 192.775 1.00 71.81 77 SER C O 1
ATOM 1536 N N . VAL C 2 78 ? 175.276 300.617 190.523 1.00 71.56 78 VAL C N 1
ATOM 1537 C CA . VAL C 2 78 ? 174.729 301.967 190.396 1.00 71.56 78 VAL C CA 1
ATOM 1538 C C . VAL C 2 78 ? 173.304 302.017 190.930 1.00 71.56 78 VAL C C 1
ATOM 1539 O O . VAL C 2 78 ? 172.905 302.985 191.593 1.00 71.56 78 VAL C O 1
ATOM 1543 N N . GLY C 2 79 ? 172.512 300.985 190.640 1.00 73.21 79 GLY C N 1
ATOM 1544 C CA . GLY C 2 79 ? 171.140 300.966 191.115 1.00 73.21 79 GLY C CA 1
ATOM 1545 C C . GLY C 2 79 ? 171.061 301.041 192.625 1.00 73.21 79 GLY C C 1
ATOM 1546 O O . GLY C 2 79 ? 170.140 301.643 193.182 1.00 73.21 79 GLY C O 1
ATOM 1547 N N . ALA C 2 80 ? 172.019 300.416 193.308 1.00 72.74 80 ALA C N 1
ATOM 1548 C CA . ALA C 2 80 ? 172.070 300.537 194.756 1.00 72.74 80 ALA C CA 1
ATOM 1549 C C . ALA C 2 80 ? 172.205 301.994 195.166 1.00 72.74 80 ALA C C 1
ATOM 1550 O O . ALA C 2 80 ? 171.546 302.441 196.105 1.00 72.74 80 ALA C O 1
ATOM 1552 N N . ARG C 2 81 ? 173.047 302.757 194.464 1.00 72.75 81 ARG C N 1
ATOM 1553 C CA . ARG C 2 81 ? 173.195 304.178 194.773 1.00 72.75 81 ARG C CA 1
ATOM 1554 C C . ARG C 2 81 ? 171.897 304.935 194.522 1.00 72.75 81 ARG C C 1
ATOM 1555 O O . ARG C 2 81 ? 171.484 305.782 195.332 1.00 72.75 81 ARG C O 1
ATOM 1563 N N . SER C 2 82 ? 171.258 304.662 193.381 1.00 74.02 82 SER C N 1
ATOM 1564 C CA . SER C 2 82 ? 170.041 305.382 193.024 1.00 74.02 82 SER C CA 1
ATOM 1565 C C . SER C 2 82 ? 168.939 305.121 194.038 1.00 74.02 82 SER C C 1
ATOM 1566 O O . SER C 2 82 ? 168.197 306.035 194.411 1.00 74.02 82 SER C O 1
ATOM 1569 N N . LEU C 2 83 ? 168.808 303.875 194.489 1.00 75.04 83 LEU C N 1
ATOM 1570 C CA . LEU C 2 83 ? 167.856 303.583 195.551 1.00 75.04 83 LEU C CA 1
ATOM 1571 C C . LEU C 2 83 ? 168.300 304.229 196.853 1.00 75.04 83 LEU C C 1
ATOM 1572 O O . LEU C 2 83 ? 167.489 304.818 197.575 1.00 75.04 83 LEU C O 1
ATOM 1577 N N . LEU C 2 84 ? 169.598 304.165 197.140 1.00 75.38 84 LEU C N 1
ATOM 1578 C CA . LEU C 2 84 ? 170.128 304.611 198.420 1.00 75.38 84 LEU C CA 1
ATOM 1579 C C . LEU C 2 84 ? 169.799 306.070 198.687 1.00 75.38 84 LEU C C 1
ATOM 1580 O O . LEU C 2 84 ? 169.357 306.422 199.786 1.00 75.38 84 LEU C O 1
ATOM 1585 N N . GLU C 2 85 ? 170.040 306.938 197.713 1.00 76.98 85 GLU C N 1
ATOM 1586 C CA . GLU C 2 85 ? 169.962 308.356 198.059 1.00 76.98 85 GLU C CA 1
ATOM 1587 C C . GLU C 2 85 ? 168.592 308.712 198.634 1.00 76.98 85 GLU C C 1
ATOM 1588 O O . GLU C 2 85 ? 168.516 309.253 199.746 1.00 76.98 85 GLU C O 1
ATOM 1594 N N . PRO C 2 86 ? 167.491 308.431 197.930 1.00 76.97 86 PRO C N 1
ATOM 1595 C CA . PRO C 2 86 ? 166.176 308.802 198.476 1.00 76.97 86 PRO C CA 1
ATOM 1596 C C . PRO C 2 86 ? 165.791 308.043 199.731 1.00 76.97 86 PRO C C 1
ATOM 1597 O O . PRO C 2 86 ? 165.110 308.613 200.592 1.00 76.97 86 PRO C O 1
ATOM 1601 N N . MET C 2 87 ? 166.205 306.782 199.878 1.00 77.73 87 MET C N 1
ATOM 1602 C CA . MET C 2 87 ? 165.789 306.022 201.052 1.00 77.73 87 MET C CA 1
ATOM 1603 C C . MET C 2 87 ? 166.439 306.560 202.319 1.00 77.73 87 MET C C 1
ATOM 1604 O O . MET C 2 87 ? 165.832 306.524 203.395 1.00 77.73 87 MET C O 1
ATOM 1609 N N . GLN C 2 88 ? 167.668 307.071 202.219 1.00 77.70 88 GLN C N 1
ATOM 1610 C CA . GLN C 2 88 ? 168.237 307.797 203.349 1.00 77.70 88 GLN C CA 1
ATOM 1611 C C . GLN C 2 88 ? 167.395 309.018 203.685 1.00 77.70 88 GLN C C 1
ATOM 1612 O O . GLN C 2 88 ? 167.204 309.347 204.861 1.00 77.70 88 GLN C O 1
ATOM 1618 N N . ALA C 2 89 ? 166.872 309.698 202.665 1.00 78.53 89 ALA C N 1
ATOM 1619 C CA . ALA C 2 89 ? 166.051 310.877 202.897 1.00 78.53 89 ALA C CA 1
ATOM 1620 C C . ALA C 2 89 ? 164.730 310.540 203.567 1.00 78.53 89 ALA C C 1
ATOM 1621 O O . ALA C 2 89 ? 164.026 311.454 204.008 1.00 78.53 89 ALA C O 1
ATOM 1623 N N . ASN C 2 90 ? 164.383 309.256 203.661 1.00 78.28 90 ASN C N 1
ATOM 1624 C CA . ASN C 2 90 ? 163.118 308.826 204.249 1.00 78.28 90 ASN C CA 1
ATOM 1625 C C . ASN C 2 90 ? 161.986 309.465 203.444 1.00 78.28 90 ASN C C 1
ATOM 1626 O O . ASN C 2 90 ? 161.162 310.222 203.956 1.00 78.28 90 ASN C O 1
ATOM 1631 N N . ALA C 2 91 ? 162.040 309.268 202.130 1.00 79.26 91 ALA C N 1
ATOM 1632 C CA . ALA C 2 91 ? 160.969 309.717 201.255 1.00 79.26 91 ALA C CA 1
ATOM 1633 C C . ALA C 2 91 ? 159.860 308.676 201.211 1.00 79.26 91 ALA C C 1
ATOM 1634 O O . ALA C 2 91 ? 160.119 307.474 201.110 1.00 79.26 91 ALA C O 1
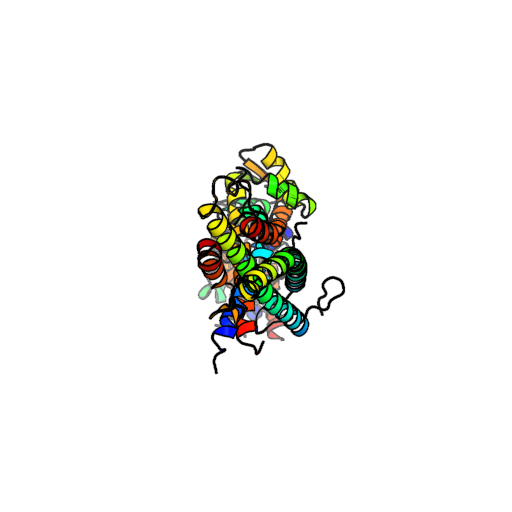ATOM 1636 N N . SER C 2 92 ? 158.611 309.140 201.268 1.00 77.12 92 SER C N 1
ATOM 1637 C CA . SER C 2 92 ? 157.498 308.203 201.188 1.00 77.12 92 SER C CA 1
ATOM 1638 C C . SER C 2 92 ? 157.389 307.593 199.800 1.00 77.12 92 SER C C 1
ATOM 1639 O O . SER C 2 92 ? 156.891 306.470 199.654 1.00 77.12 92 SER C O 1
ATOM 1642 N N . THR C 2 93 ? 157.844 308.308 198.777 1.00 76.48 93 THR C N 1
ATOM 1643 C CA . THR C 2 93 ? 157.820 307.823 197.410 1.00 76.48 93 THR C CA 1
ATOM 1644 C C . THR C 2 93 ? 159.132 308.197 196.736 1.00 76.48 93 THR C C 1
ATOM 1645 O O . THR C 2 93 ? 159.808 309.149 197.135 1.00 76.48 93 THR C O 1
ATOM 1649 N N . ILE C 2 94 ? 159.488 307.438 195.703 1.00 76.73 94 ILE C N 1
ATOM 1650 C CA . ILE C 2 94 ? 160.746 307.621 194.991 1.00 76.73 94 ILE C CA 1
ATOM 1651 C C . ILE C 2 94 ? 160.428 307.769 193.512 1.00 76.73 94 ILE C C 1
ATOM 1652 O O . ILE C 2 94 ? 159.790 306.889 192.923 1.00 76.73 94 ILE C O 1
ATOM 1657 N N . LYS C 2 95 ? 160.874 308.869 192.912 1.00 77.29 95 LYS C N 1
ATOM 1658 C CA . LYS C 2 95 ? 160.715 309.080 191.480 1.00 77.29 95 LYS C CA 1
ATOM 1659 C C . LYS C 2 95 ? 161.912 308.491 190.745 1.00 77.29 95 LYS C C 1
ATOM 1660 O O . LYS C 2 95 ? 163.060 308.851 191.024 1.00 77.29 95 LYS C O 1
ATOM 1666 N N . LEU C 2 96 ? 161.639 307.588 189.810 1.00 76.88 96 LEU C N 1
ATOM 1667 C CA . LEU C 2 96 ? 162.652 306.983 188.961 1.00 76.88 96 LEU C CA 1
ATOM 1668 C C . LEU C 2 96 ? 162.347 307.302 187.508 1.00 76.88 96 LEU C C 1
ATOM 1669 O O . LEU C 2 96 ? 161.182 307.339 187.103 1.00 76.88 96 LEU C O 1
ATOM 1674 N N . ASN C 2 97 ? 163.398 307.523 186.727 1.00 76.47 97 ASN C N 1
ATOM 1675 C CA . ASN C 2 97 ? 163.264 307.678 185.291 1.00 76.47 97 ASN C CA 1
ATOM 1676 C C . ASN C 2 97 ? 163.689 306.387 184.598 1.00 76.47 97 ASN C C 1
ATOM 1677 O O . ASN C 2 97 ? 163.966 305.368 185.234 1.00 76.47 97 ASN C O 1
ATOM 1682 N N . ARG C 2 98 ? 163.740 306.437 183.268 1.00 74.61 98 ARG C N 1
ATOM 1683 C CA . ARG C 2 98 ? 164.081 305.249 182.490 1.00 74.61 98 ARG C CA 1
ATOM 1684 C C . ARG C 2 98 ? 165.456 304.715 182.876 1.00 74.61 98 ARG C C 1
ATOM 1685 O O . ARG C 2 98 ? 165.620 303.516 183.123 1.00 74.61 98 ARG C O 1
ATOM 1693 N N . ILE C 2 99 ? 166.455 305.597 182.953 1.00 75.56 99 ILE C N 1
ATOM 1694 C CA . ILE C 2 99 ? 167.821 305.151 183.223 1.00 75.56 99 ILE C CA 1
ATOM 1695 C C . ILE C 2 99 ? 167.937 304.600 184.640 1.00 75.56 99 ILE C C 1
ATOM 1696 O O . ILE C 2 99 ? 168.524 303.535 184.867 1.00 75.56 99 ILE C O 1
ATOM 1701 N N . GLU C 2 100 ? 167.394 305.326 185.619 1.00 75.93 100 GLU C N 1
ATOM 1702 C CA . GLU C 2 100 ? 167.447 304.845 186.995 1.00 75.93 100 GLU C CA 1
ATOM 1703 C C . GLU C 2 100 ? 166.689 303.536 187.150 1.00 75.93 100 GLU C C 1
ATOM 1704 O O . GLU C 2 100 ? 167.129 302.645 187.882 1.00 75.93 100 GLU C O 1
ATOM 1710 N N . THR C 2 101 ? 165.534 303.410 186.498 1.00 75.99 101 THR C N 1
ATOM 1711 C CA . THR C 2 101 ? 164.785 302.163 186.599 1.00 75.99 101 THR C CA 1
ATOM 1712 C C . THR C 2 101 ? 165.571 301.010 185.989 1.00 75.99 101 THR C C 1
ATOM 1713 O O . THR C 2 101 ? 165.588 299.904 186.539 1.00 75.99 101 THR C O 1
ATOM 1717 N N . VAL C 2 102 ? 166.215 301.241 184.842 1.00 73.84 102 VAL C N 1
ATOM 1718 C CA . VAL C 2 102 ? 167.046 300.199 184.244 1.00 73.84 102 VAL C CA 1
ATOM 1719 C C . VAL C 2 102 ? 168.154 299.794 185.204 1.00 73.84 102 VAL C C 1
ATOM 1720 O O . VAL C 2 102 ? 168.431 298.602 185.391 1.00 73.84 102 VAL C O 1
ATOM 1724 N N . ASN C 2 103 ? 168.811 300.774 185.823 1.00 73.72 103 ASN C N 1
ATOM 1725 C CA . ASN C 2 103 ? 169.884 300.456 186.761 1.00 73.72 103 ASN C CA 1
ATOM 1726 C C . ASN C 2 103 ? 169.366 299.677 187.963 1.00 73.72 103 ASN C C 1
ATOM 1727 O O . ASN C 2 103 ? 170.016 298.735 188.423 1.00 73.72 103 ASN C O 1
ATOM 1732 N N . VAL C 2 104 ? 168.201 300.054 188.491 1.00 72.66 104 VAL C N 1
ATOM 1733 C CA . VAL C 2 104 ? 167.651 299.339 189.639 1.00 72.66 104 VAL C CA 1
ATOM 1734 C C . VAL C 2 104 ? 167.303 297.909 189.253 1.00 72.66 104 VAL C C 1
ATOM 1735 O O . VAL C 2 104 ? 167.542 296.964 190.018 1.00 72.66 104 VAL C O 1
ATOM 1739 N N . LEU C 2 105 ? 166.717 297.727 188.072 1.00 73.02 105 LEU C N 1
ATOM 1740 C CA . LEU C 2 105 ? 166.362 296.383 187.641 1.00 73.02 105 LEU C CA 1
ATOM 1741 C C . LEU C 2 105 ? 167.607 295.534 187.457 1.00 73.02 105 LEU C C 1
ATOM 1742 O O . LEU C 2 105 ? 167.618 294.348 187.807 1.00 73.02 105 LEU C O 1
ATOM 1747 N N . ASP C 2 106 ? 168.673 296.123 186.915 1.00 71.78 106 ASP C N 1
ATOM 1748 C CA . ASP C 2 106 ? 169.925 295.386 186.785 1.00 71.78 106 ASP C CA 1
ATOM 1749 C C . ASP C 2 106 ? 170.505 295.059 188.154 1.00 71.78 106 ASP C C 1
ATOM 1750 O O . ASP C 2 106 ? 171.084 293.985 188.350 1.00 71.78 106 ASP C O 1
ATOM 1755 N N . PHE C 2 107 ? 170.368 295.976 189.112 1.00 70.86 107 PHE C N 1
ATOM 1756 C CA . PHE C 2 107 ? 170.805 295.701 190.475 1.00 70.86 107 PHE C CA 1
ATOM 1757 C C . PHE C 2 107 ? 170.098 294.477 191.036 1.00 70.86 107 PHE C C 1
ATOM 1758 O O . PHE C 2 107 ? 170.732 293.581 191.603 1.00 70.86 107 PHE C O 1
ATOM 1766 N N . LEU C 2 108 ? 168.776 294.421 190.888 1.00 70.12 108 LEU C N 1
ATOM 1767 C CA . LEU C 2 108 ? 168.046 293.263 191.396 1.00 70.12 108 LEU C CA 1
ATOM 1768 C C . LEU C 2 108 ? 168.405 291.995 190.631 1.00 70.12 108 LEU C C 1
ATOM 1769 O O . LEU C 2 108 ? 168.483 290.913 191.225 1.00 70.12 108 LEU C O 1
ATOM 1774 N N . GLY C 2 109 ? 168.630 292.105 189.325 1.00 69.61 109 GLY C N 1
ATOM 1775 C CA . GLY C 2 109 ? 169.086 290.950 188.574 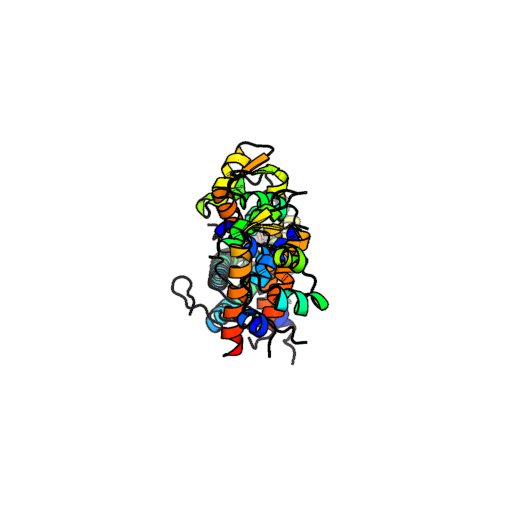1.00 69.61 109 GLY C CA 1
ATOM 1776 C C . GLY C 2 109 ? 170.406 290.421 189.095 1.00 69.61 109 GLY C C 1
ATOM 1777 O O . GLY C 2 109 ? 170.605 289.211 189.198 1.00 69.61 109 GLY C O 1
ATOM 1778 N N . SER C 2 110 ? 171.327 291.326 189.427 1.00 68.58 110 SER C N 1
ATOM 1779 C CA . SER C 2 110 ? 172.603 290.913 190.005 1.00 68.58 110 SER C CA 1
ATOM 1780 C C . SER C 2 110 ? 172.404 290.276 191.371 1.00 68.58 110 SER C C 1
ATOM 1781 O O . SER C 2 110 ? 173.063 289.286 191.706 1.00 68.58 110 SER C O 1
ATOM 1784 N N . VAL C 2 111 ? 171.497 290.831 192.176 1.00 68.22 111 VAL C N 1
ATOM 1785 C CA . VAL C 2 111 ? 171.208 290.236 193.476 1.00 68.22 111 VAL C CA 1
ATOM 1786 C C . VAL C 2 111 ? 170.730 288.807 193.297 1.00 68.22 111 VAL C C 1
ATOM 1787 O O . VAL C 2 111 ? 171.086 287.914 194.075 1.00 68.22 111 VAL C O 1
ATOM 1791 N N . TYR C 2 112 ? 169.909 288.566 192.275 1.00 68.12 112 TYR C N 1
ATOM 1792 C CA . TYR C 2 112 ? 169.441 287.206 192.030 1.00 68.12 112 TYR C CA 1
ATOM 1793 C C . TYR C 2 112 ? 170.575 286.312 191.549 1.00 68.12 112 TYR C C 1
ATOM 1794 O O . TYR C 2 112 ? 170.783 285.213 192.076 1.00 68.12 112 TYR C O 1
ATOM 1803 N N . ASP C 2 113 ? 171.331 286.776 190.554 1.00 69.01 113 ASP C N 1
ATOM 1804 C CA . ASP C 2 113 ? 172.411 285.976 189.995 1.00 69.01 113 ASP C CA 1
ATOM 1805 C C . ASP C 2 113 ? 173.559 285.798 190.977 1.00 69.01 113 ASP C C 1
ATOM 1806 O O . ASP C 2 113 ? 174.432 284.956 190.745 1.00 69.01 113 ASP C O 1
ATOM 1811 N N . ASN C 2 114 ? 173.579 286.570 192.059 1.00 65.80 114 ASN C N 1
ATOM 1812 C CA . ASN C 2 114 ? 174.656 286.512 193.041 1.00 65.80 114 ASN C CA 1
ATOM 1813 C C . ASN C 2 114 ? 175.990 286.885 192.402 1.00 65.80 114 ASN C C 1
ATOM 1814 O O . ASN C 2 114 ? 177.016 286.253 192.659 1.00 65.80 114 ASN C O 1
ATOM 1819 N N . THR C 2 115 ? 175.972 287.916 191.558 1.00 67.52 115 THR C N 1
ATOM 1820 C CA . THR C 2 115 ? 177.187 288.419 190.938 1.00 67.52 115 THR C CA 1
ATOM 1821 C C . THR C 2 115 ? 177.837 289.531 191.747 1.00 67.52 115 THR C C 1
ATOM 1822 O O . THR C 2 115 ? 179.004 289.854 191.507 1.00 67.52 115 THR C O 1
ATOM 1826 N N . ILE C 2 116 ? 177.106 290.123 192.690 1.00 66.92 116 ILE C N 1
ATOM 1827 C CA . ILE C 2 116 ? 177.694 291.105 193.591 1.00 66.92 116 ILE C CA 1
ATOM 1828 C C . ILE C 2 116 ? 178.522 290.374 194.636 1.00 66.92 116 ILE C C 1
ATOM 1829 O O . ILE C 2 116 ? 178.045 289.431 195.280 1.00 66.92 116 ILE C O 1
ATOM 1834 N N . GLN C 2 117 ? 179.760 290.808 194.816 1.00 65.29 117 GLN C N 1
ATOM 1835 C CA . GLN C 2 117 ? 180.668 290.223 195.797 1.00 65.29 117 GLN C CA 1
ATOM 1836 C C . GLN C 2 117 ? 180.822 291.209 196.947 1.00 65.29 117 GLN C C 1
ATOM 1837 O O . GLN C 2 117 ? 181.580 292.177 196.849 1.00 65.29 117 GLN C O 1
ATOM 1843 N N . VAL C 2 118 ? 180.112 290.956 198.038 1.00 67.98 118 VAL C N 1
ATOM 1844 C CA . VAL C 2 118 ? 180.201 291.811 199.215 1.00 67.98 118 VAL C CA 1
ATOM 1845 C C . VAL C 2 118 ? 181.509 291.516 199.930 1.00 67.98 118 VAL C C 1
ATOM 1846 O O . VAL C 2 118 ? 181.802 290.362 200.268 1.00 67.98 118 VAL C O 1
ATOM 1850 N N . ILE C 2 119 ? 182.300 292.557 200.166 1.00 68.84 119 ILE C N 1
ATOM 1851 C CA . ILE C 2 119 ? 183.612 292.399 200.775 1.00 68.84 119 ILE C CA 1
ATOM 1852 C C . ILE C 2 119 ? 183.555 292.825 202.235 1.00 68.84 119 ILE C C 1
ATOM 1853 O O . ILE C 2 119 ? 183.648 294.010 202.549 1.00 68.84 119 ILE C O 1
ATOM 1858 N N . ALA D 3 3 ? 163.496 303.098 175.080 1.00 77.61 3 ALA D N 1
ATOM 1859 C CA . ALA D 3 3 ? 162.472 302.305 175.746 1.00 77.61 3 ALA D CA 1
ATOM 1860 C C . ALA D 3 3 ? 162.734 300.818 175.560 1.00 77.61 3 ALA D C 1
ATOM 1861 O O . ALA D 3 3 ? 162.344 300.002 176.393 1.00 77.61 3 ALA D O 1
ATOM 1863 N N . ILE D 3 4 ? 163.401 300.469 174.461 1.00 78.77 4 ILE D N 1
ATOM 1864 C CA . ILE D 3 4 ? 163.677 299.065 174.180 1.00 78.77 4 ILE D CA 1
ATOM 1865 C C . ILE D 3 4 ? 164.538 298.460 175.280 1.00 78.77 4 ILE D C 1
ATOM 1866 O O . ILE D 3 4 ? 164.305 297.326 175.718 1.00 78.77 4 ILE D O 1
ATOM 1871 N N . ALA D 3 5 ? 165.546 299.202 175.743 1.00 75.57 5 ALA D N 1
ATOM 1872 C CA . ALA D 3 5 ? 166.426 298.680 176.782 1.00 75.57 5 ALA D CA 1
ATOM 1873 C C . ALA D 3 5 ? 165.655 298.383 178.058 1.00 75.57 5 ALA D C 1
ATOM 1874 O O . ALA D 3 5 ? 165.862 297.340 178.689 1.00 75.57 5 ALA D O 1
ATOM 1876 N N . LEU D 3 6 ? 164.759 299.288 178.453 1.00 75.52 6 LEU D N 1
ATOM 1877 C CA . LEU D 3 6 ? 163.950 299.060 179.644 1.00 75.52 6 LEU D CA 1
ATOM 1878 C C . LEU D 3 6 ? 163.077 297.827 179.486 1.00 75.52 6 LEU D C 1
ATOM 1879 O O . LEU D 3 6 ? 162.979 296.999 180.398 1.00 75.52 6 LEU D O 1
ATOM 1884 N N . TYR D 3 7 ? 162.415 297.700 178.337 1.00 79.58 7 TYR D N 1
ATOM 1885 C CA . TYR D 3 7 ? 161.569 296.537 178.099 1.00 79.58 7 TYR D CA 1
ATOM 1886 C C . TYR D 3 7 ? 162.372 295.250 178.228 1.00 79.58 7 TYR D C 1
ATOM 1887 O O . TYR D 3 7 ? 161.963 294.309 178.919 1.00 79.58 7 TYR D O 1
ATOM 1896 N N . LEU D 3 8 ? 163.531 295.191 177.570 1.00 75.94 8 LEU D N 1
ATOM 1897 C CA . LEU D 3 8 ? 164.299 293.952 177.590 1.00 75.94 8 LEU D CA 1
ATOM 1898 C C . LEU D 3 8 ? 164.863 293.660 178.972 1.00 75.94 8 LEU D C 1
ATOM 1899 O O . LEU D 3 8 ? 164.950 292.492 179.373 1.00 75.94 8 LEU D O 1
ATOM 1904 N N . GLU D 3 9 ? 165.243 294.692 179.724 1.00 74.94 9 GLU D N 1
ATOM 1905 C CA . GLU D 3 9 ? 165.756 294.445 181.064 1.00 74.94 9 GLU D CA 1
ATOM 1906 C C . GLU D 3 9 ? 164.637 293.952 181.976 1.00 74.94 9 GLU D C 1
ATOM 1907 O O . GLU D 3 9 ? 164.854 293.080 182.830 1.00 74.94 9 GLU D O 1
ATOM 1913 N N . ILE D 3 10 ? 163.432 294.503 181.807 1.00 74.84 10 ILE D N 1
ATOM 1914 C CA . ILE D 3 10 ? 162.273 293.973 182.518 1.00 74.84 10 ILE D CA 1
ATOM 1915 C C . ILE D 3 10 ? 162.085 292.505 182.181 1.00 74.84 10 ILE D C 1
ATOM 1916 O O . ILE D 3 10 ? 161.794 291.688 183.056 1.00 74.84 10 ILE D O 1
ATOM 1921 N N . ASN D 3 11 ? 162.221 292.153 180.903 1.00 74.61 11 ASN D N 1
ATOM 1922 C CA . ASN D 3 11 ? 162.062 290.756 180.509 1.00 74.61 11 ASN D CA 1
ATOM 1923 C C . ASN D 3 11 ? 163.096 289.868 181.190 1.00 74.61 11 ASN D C 1
ATOM 1924 O O . ASN D 3 11 ? 162.788 288.752 181.625 1.00 74.61 11 ASN D O 1
ATOM 1929 N N . LYS D 3 12 ? 164.339 290.341 181.267 1.00 72.36 12 LYS D N 1
ATOM 1930 C CA . LYS D 3 12 ? 165.397 289.569 181.913 1.00 72.36 12 LYS D CA 1
ATOM 1931 C C . LYS D 3 12 ? 165.078 289.329 183.388 1.00 72.36 12 LYS D C 1
ATOM 1932 O O . LYS D 3 12 ? 165.071 288.183 183.869 1.00 72.36 12 LYS D O 1
ATOM 1938 N N . LEU D 3 13 ? 164.793 290.405 184.124 1.00 70.95 13 LEU D N 1
ATOM 1939 C CA . LEU D 3 13 ? 164.466 290.245 185.539 1.00 70.95 13 LEU D CA 1
ATOM 1940 C C . LEU D 3 13 ? 163.187 289.438 185.715 1.00 70.95 13 LEU D C 1
ATOM 1941 O O . LEU D 3 13 ? 163.001 288.771 186.736 1.00 70.95 13 LEU D O 1
ATOM 1946 N N . ARG D 3 14 ? 162.278 289.508 184.739 1.00 72.71 14 ARG D N 1
ATOM 1947 C CA . ARG D 3 14 ? 161.086 288.671 184.748 1.00 72.71 14 ARG D CA 1
ATOM 1948 C C . ARG D 3 14 ? 161.461 287.202 184.731 1.00 72.71 14 ARG D C 1
ATOM 1949 O O . ARG D 3 14 ? 161.034 286.423 185.590 1.00 72.71 14 ARG D O 1
ATOM 1957 N N . LEU D 3 15 ? 162.269 286.807 183.747 1.00 69.51 15 LEU D N 1
ATOM 1958 C CA . LEU D 3 15 ? 162.686 285.414 183.663 1.00 69.51 15 LEU D CA 1
ATOM 1959 C C . LEU D 3 15 ? 163.352 284.980 184.955 1.00 69.51 15 LEU D C 1
ATOM 1960 O O . LEU D 3 15 ? 163.203 283.831 185.384 1.00 69.51 15 LEU D O 1
ATOM 1965 N N . LYS D 3 16 ? 164.095 285.883 185.593 1.00 69.39 16 LYS D N 1
ATOM 1966 C CA . LYS D 3 16 ? 164.789 285.473 186.808 1.00 69.39 16 LYS D CA 1
ATOM 1967 C C . LYS D 3 16 ? 163.866 285.392 188.027 1.00 69.39 16 LYS D C 1
ATOM 1968 O O . LYS D 3 16 ? 164.036 284.501 188.864 1.00 69.39 16 LYS D O 1
ATOM 1974 N N . ILE D 3 17 ? 162.887 286.290 188.150 1.00 69.28 17 ILE D N 1
ATOM 1975 C CA . ILE D 3 17 ? 162.153 286.475 189.395 1.00 69.28 17 ILE D CA 1
ATOM 1976 C C . ILE D 3 17 ? 160.685 286.086 189.261 1.00 69.28 17 ILE D C 1
ATOM 1977 O O . ILE D 3 17 ? 160.138 285.429 190.149 1.00 69.28 17 ILE D O 1
ATOM 1982 N N . ASP D 3 18 ? 160.017 286.492 188.173 1.00 71.65 18 ASP D N 1
ATOM 1983 C CA . ASP D 3 18 ? 158.563 286.309 188.078 1.00 71.65 18 ASP D CA 1
ATOM 1984 C C . ASP D 3 18 ? 158.199 286.035 186.618 1.00 71.65 18 ASP D C 1
ATOM 1985 O O . ASP D 3 18 ? 157.950 286.942 185.822 1.00 71.65 18 ASP D O 1
ATOM 1990 N N . GLU D 3 19 ? 158.141 284.749 186.271 1.00 70.18 19 GLU D N 1
ATOM 1991 C CA . GLU D 3 19 ? 157.740 284.340 184.926 1.00 70.18 19 GLU D CA 1
ATOM 1992 C C . GLU D 3 19 ? 156.356 284.844 184.533 1.00 70.18 19 GLU D C 1
ATOM 1993 O O . GLU D 3 19 ? 156.222 285.395 183.433 1.00 70.18 19 GLU D O 1
ATOM 1999 N N . PRO D 3 20 ? 155.310 284.699 185.350 1.00 70.37 20 PRO D N 1
ATOM 2000 C CA . PRO D 3 20 ? 153.989 285.220 184.979 1.00 70.37 20 PRO D CA 1
ATOM 2001 C C . PRO D 3 20 ? 153.789 286.709 185.211 1.00 70.37 20 PRO D C 1
ATOM 2002 O O . PRO D 3 20 ? 152.701 287.213 184.912 1.00 70.37 20 PRO D O 1
ATOM 2006 N N . MET D 3 21 ? 154.785 287.435 185.711 1.00 73.29 21 MET D N 1
ATOM 2007 C CA . MET D 3 21 ? 154.663 288.872 185.950 1.00 73.29 21 MET D CA 1
ATOM 2008 C C . MET D 3 21 ? 153.408 289.191 186.766 1.00 73.29 21 MET D C 1
ATOM 2009 O O . MET D 3 21 ? 152.487 289.869 186.312 1.00 73.29 21 MET D O 1
ATOM 2014 N N . GLN D 3 22 ? 153.394 288.678 187.994 1.00 72.21 22 GLN D N 1
ATOM 2015 C CA . GLN D 3 22 ? 152.294 288.937 188.911 1.00 72.21 22 GLN D CA 1
ATOM 2016 C C . GLN D 3 22 ? 152.618 289.976 189.974 1.00 72.21 22 GLN D C 1
ATOM 2017 O O . GLN D 3 22 ? 151.702 290.421 190.674 1.00 72.21 22 GLN D O 1
ATOM 2023 N N . LEU D 3 23 ? 153.878 290.372 190.116 1.00 71.25 23 LEU D N 1
ATOM 2024 C CA . LEU D 3 23 ? 154.228 291.425 191.057 1.00 71.25 23 LEU D CA 1
ATOM 2025 C C . LEU D 3 23 ? 153.630 292.753 190.618 1.00 71.25 23 LEU D C 1
ATOM 2026 O O . LEU D 3 23 ? 153.565 293.061 189.426 1.00 71.25 23 LEU D O 1
ATOM 2031 N N . ALA D 3 24 ? 153.194 293.547 191.597 1.00 72.40 24 ALA D N 1
ATOM 2032 C CA . ALA D 3 24 ? 152.554 294.819 191.287 1.00 72.40 24 ALA D CA 1
ATOM 2033 C C . ALA D 3 24 ? 153.508 295.799 190.622 1.00 72.40 24 ALA D C 1
ATOM 2034 O O . ALA D 3 24 ? 153.054 296.746 189.970 1.00 72.40 24 ALA D O 1
ATOM 2036 N N . ILE D 3 25 ? 154.819 295.595 190.767 1.00 73.93 25 ILE D N 1
ATOM 2037 C CA . ILE D 3 25 ? 155.785 296.577 190.286 1.00 73.93 25 ILE D CA 1
ATOM 2038 C C . ILE D 3 25 ? 155.767 296.677 188.768 1.00 73.93 25 ILE D C 1
ATOM 2039 O O . ILE D 3 25 ? 156.113 297.722 188.203 1.00 73.93 25 ILE D O 1
ATOM 2044 N N . TRP D 3 26 ? 155.391 295.597 188.080 1.00 73.17 26 TRP D N 1
ATOM 2045 C CA . TRP D 3 26 ? 155.558 295.576 186.628 1.00 73.17 26 TRP D CA 1
ATOM 2046 C C . TRP D 3 26 ? 154.685 296.619 185.942 1.00 73.17 26 TRP D C 1
ATOM 2047 O O . TRP D 3 26 ? 155.217 297.417 185.146 1.00 73.17 26 TRP D O 1
ATOM 2058 N N . PRO D 3 27 ? 153.372 296.681 186.183 1.00 74.00 27 PRO D N 1
ATOM 2059 C CA . PRO D 3 27 ? 152.561 297.722 185.536 1.00 74.00 27 PRO D CA 1
ATOM 2060 C C . PRO D 3 27 ? 152.860 299.113 186.045 1.00 74.00 27 PRO D C 1
ATOM 2061 O O . PRO D 3 27 ? 152.528 300.090 185.362 1.00 74.00 27 PRO D O 1
ATOM 2065 N N . GLN D 3 28 ? 153.474 299.235 187.219 1.00 72.08 28 GLN D N 1
ATOM 2066 C CA . GLN D 3 28 ? 153.879 300.540 187.716 1.00 72.08 28 GLN D CA 1
ATOM 2067 C C . GLN D 3 28 ? 155.130 301.037 187.007 1.00 72.08 28 GLN D C 1
ATOM 2068 O O . GLN D 3 28 ? 155.319 302.249 186.869 1.00 72.08 28 GLN D O 1
ATOM 2074 N N . LEU D 3 29 ? 155.994 300.120 186.567 1.00 75.72 29 LEU D N 1
ATOM 2075 C CA . LEU D 3 29 ? 157.159 300.490 185.774 1.00 75.72 29 LEU D CA 1
ATOM 2076 C C . LEU D 3 29 ? 156.840 300.624 184.295 1.00 75.72 29 LEU D C 1
ATOM 2077 O O . LEU D 3 29 ? 157.585 301.297 183.575 1.00 75.72 29 LEU D O 1
ATOM 2082 N N . PHE D 3 30 ? 155.763 299.995 183.829 1.00 77.52 30 PHE D N 1
ATOM 2083 C CA . PHE D 3 30 ? 155.436 300.061 182.409 1.00 77.52 30 PHE D CA 1
ATOM 2084 C C . PHE D 3 30 ? 155.366 301.486 181.869 1.00 77.52 30 PHE D C 1
ATOM 2085 O O . PHE D 3 30 ? 155.800 301.701 180.724 1.00 77.52 30 PHE D O 1
ATOM 2093 N N . PRO D 3 31 ? 154.833 302.475 182.592 1.00 78.26 31 PRO D N 1
ATOM 2094 C CA . PRO D 3 31 ? 154.735 303.828 182.023 1.00 78.26 31 PRO D CA 1
ATOM 2095 C C . PRO D 3 31 ? 156.037 304.371 181.465 1.00 78.26 31 PRO D C 1
ATOM 2096 O O . PRO D 3 31 ? 156.004 305.170 180.521 1.00 78.26 31 PRO D O 1
ATOM 2100 N N . LEU D 3 32 ? 157.186 303.956 181.997 1.00 77.79 32 LEU D N 1
ATOM 2101 C CA . LEU D 3 32 ? 158.454 304.472 181.495 1.00 77.79 32 LEU D CA 1
ATOM 2102 C C . LEU D 3 32 ? 158.723 304.076 180.051 1.00 77.79 32 LEU D C 1
ATOM 2103 O O . LEU D 3 32 ? 159.642 304.631 179.439 1.00 77.79 32 LEU D O 1
ATOM 2108 N N . LEU D 3 33 ? 157.961 303.136 179.493 1.00 79.43 33 LEU D N 1
ATOM 2109 C CA . LEU D 3 33 ? 158.127 302.790 178.088 1.00 79.43 33 LEU D CA 1
ATOM 2110 C C . LEU D 3 33 ? 157.589 303.865 177.154 1.00 79.43 33 LEU D C 1
ATOM 2111 O O . LEU D 3 33 ? 157.882 303.827 175.954 1.00 79.43 33 LEU D O 1
ATOM 2116 N N . CYS D 3 34 ? 156.809 304.814 177.669 1.00 85.60 34 CYS D N 1
ATOM 2117 C CA . CYS D 3 34 ? 156.270 305.917 176.882 1.00 85.60 34 CYS D CA 1
ATOM 2118 C C . CYS D 3 34 ? 157.134 307.153 177.109 1.00 85.60 34 CYS D C 1
ATOM 2119 O O . CYS D 3 34 ? 157.404 307.524 178.257 1.00 85.60 34 CYS D O 1
ATOM 2122 N N . ASP D 3 35 ? 157.601 307.763 176.020 1.00 86.14 35 ASP D N 1
ATOM 2123 C CA . ASP D 3 35 ? 158.510 308.932 176.162 1.00 86.14 35 ASP D CA 1
ATOM 2124 C C . ASP D 3 35 ? 157.850 309.975 177.065 1.00 86.14 35 ASP D C 1
ATOM 2125 O O . ASP D 3 35 ? 158.555 310.543 177.926 1.00 86.14 35 ASP D O 1
ATOM 2130 N N . GLU D 3 36 ? 156.544 310.199 176.901 1.00 88.77 36 GLU D N 1
ATOM 2131 C CA . GLU D 3 36 ? 155.899 311.267 177.657 1.00 88.77 36 GLU D CA 1
ATOM 2132 C C . GLU D 3 36 ? 156.074 311.067 179.157 1.00 88.77 36 GLU D C 1
ATOM 2133 O O . GLU D 3 36 ? 156.219 312.039 179.908 1.00 88.77 36 GLU D O 1
ATOM 2139 N N . HIS D 3 37 ? 156.065 309.816 179.612 1.00 86.46 37 HIS D N 1
ATOM 2140 C CA . HIS D 3 37 ? 156.205 309.509 181.036 1.00 86.46 37 HIS D CA 1
ATOM 2141 C C . HIS D 3 37 ? 157.691 309.406 181.388 1.00 86.46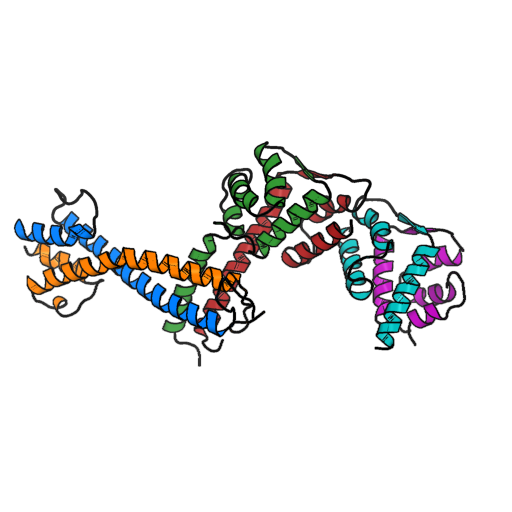 37 HIS D C 1
ATOM 2142 O O . HIS D 3 37 ? 158.257 308.327 181.572 1.00 86.46 37 HIS D O 1
ATOM 2149 N N . GLN D 3 38 ? 158.323 310.578 181.476 1.00 85.97 38 GLN D N 1
ATOM 2150 C CA . GLN D 3 38 ? 159.756 310.618 181.745 1.00 85.97 38 GLN D CA 1
ATOM 2151 C C . GLN D 3 38 ? 160.089 310.033 183.111 1.00 85.97 38 GLN D C 1
ATOM 2152 O O . GLN D 3 38 ? 161.172 309.462 183.292 1.00 85.97 38 GLN D O 1
ATOM 2158 N N . SER D 3 39 ? 159.183 310.158 184.079 1.00 79.10 39 SER D N 1
ATOM 2159 C CA . SER D 3 39 ? 159.440 309.651 185.417 1.00 79.10 39 SER D CA 1
ATOM 2160 C C . SER D 3 39 ? 158.148 309.131 186.023 1.00 79.10 39 SER D C 1
ATOM 2161 O O . SER D 3 39 ? 157.051 309.549 185.645 1.00 79.10 39 SER D O 1
ATOM 2164 N N . VAL D 3 40 ? 158.298 308.217 186.975 1.00 77.08 40 VAL D N 1
ATOM 2165 C CA . VAL D 3 40 ? 157.181 307.590 187.665 1.00 77.08 40 VAL D CA 1
ATOM 2166 C C . VAL D 3 40 ? 157.409 307.695 189.165 1.00 77.08 40 VAL D C 1
ATOM 2167 O O . VAL D 3 40 ? 158.500 307.390 189.656 1.00 77.08 40 VAL D O 1
ATOM 2171 N N . GLN D 3 41 ? 156.389 308.147 189.886 1.00 77.08 41 GLN D N 1
ATOM 2172 C CA . GLN D 3 41 ? 156.437 308.190 191.341 1.00 77.08 41 GLN D CA 1
ATOM 2173 C C . GLN D 3 41 ? 155.997 306.839 191.895 1.00 77.08 41 GLN D C 1
ATOM 2174 O O . GLN D 3 41 ? 154.837 306.444 191.737 1.00 77.08 41 GLN D O 1
ATOM 2180 N N . LEU D 3 42 ? 156.922 306.133 192.536 1.00 76.99 42 LEU D N 1
ATOM 2181 C CA . LEU D 3 42 ? 156.660 304.840 193.149 1.00 76.99 42 LEU D CA 1
ATOM 2182 C C . LEU D 3 42 ? 156.722 304.948 194.664 1.00 76.99 42 LEU D C 1
ATOM 2183 O O . LEU D 3 42 ? 157.502 305.726 195.219 1.00 76.99 42 LEU D O 1
ATOM 2188 N N . ASN D 3 43 ? 155.892 304.151 195.323 1.00 75.87 43 ASN D N 1
ATOM 2189 C CA . ASN D 3 43 ? 155.862 304.129 196.777 1.00 75.87 43 ASN D CA 1
ATOM 2190 C C . ASN D 3 43 ? 157.091 303.404 197.304 1.00 75.87 43 ASN D C 1
ATOM 2191 O O . ASN D 3 43 ? 157.410 302.298 196.854 1.00 75.87 43 ASN D O 1
ATOM 2196 N N . THR D 3 44 ? 157.791 304.035 198.248 1.00 77.25 44 THR D N 1
ATOM 2197 C CA . THR D 3 44 ? 159.019 303.454 198.780 1.00 77.25 44 THR D CA 1
ATOM 2198 C C . THR D 3 44 ? 158.778 302.043 199.296 1.00 77.25 44 THR D C 1
ATOM 2199 O O . THR D 3 44 ? 159.603 301.145 199.088 1.00 77.25 44 THR D O 1
ATOM 2203 N N . ASP D 3 45 ? 157.647 301.829 199.970 1.00 74.99 45 ASP D N 1
ATOM 2204 C CA . ASP D 3 45 ? 157.358 300.509 200.516 1.00 74.99 45 ASP D CA 1
ATOM 2205 C C . ASP D 3 45 ? 157.241 299.463 199.418 1.00 74.99 45 ASP D C 1
ATOM 2206 O O . ASP D 3 45 ? 157.700 298.329 199.593 1.00 74.99 45 ASP D O 1
ATOM 2211 N N . VAL D 3 46 ? 156.648 299.820 198.279 1.00 74.66 46 VAL D N 1
ATOM 2212 C CA . VAL D 3 46 ? 156.518 298.864 197.187 1.00 74.66 46 VAL D CA 1
ATOM 2213 C C . VAL D 3 46 ? 157.888 298.462 196.662 1.00 74.66 46 VAL D C 1
ATOM 2214 O O . VAL D 3 46 ? 158.152 297.279 196.417 1.00 74.66 46 VAL D O 1
ATOM 2218 N N . LEU D 3 47 ? 158.779 299.436 196.473 1.00 75.73 47 LEU D N 1
ATOM 2219 C CA . LEU D 3 47 ? 160.113 299.119 195.979 1.00 75.73 47 LEU D CA 1
ATOM 2220 C C . LEU D 3 47 ? 160.880 298.265 196.979 1.00 75.73 47 LEU D C 1
ATOM 2221 O O . LEU D 3 47 ? 161.590 297.330 196.591 1.00 75.73 47 LEU D O 1
ATOM 2226 N N . ILE D 3 48 ? 160.745 298.564 198.271 1.00 74.62 48 ILE D N 1
ATOM 2227 C CA . ILE D 3 48 ? 161.415 297.755 199.284 1.00 74.62 48 ILE D CA 1
ATOM 2228 C C . ILE D 3 48 ? 160.884 296.328 199.259 1.00 74.62 48 ILE D C 1
ATOM 2229 O O . ILE D 3 48 ? 161.647 295.362 199.361 1.00 74.62 48 ILE D O 1
ATOM 2234 N N . ASN D 3 49 ? 159.565 296.172 199.143 1.00 72.88 49 ASN D N 1
ATOM 2235 C CA . ASN D 3 49 ? 158.986 294.834 199.108 1.00 72.88 49 ASN D CA 1
ATOM 2236 C C . ASN D 3 49 ? 159.438 294.067 197.874 1.00 72.88 49 ASN D C 1
ATOM 2237 O O . ASN D 3 49 ? 159.679 292.858 197.941 1.00 72.88 49 ASN D O 1
ATOM 2242 N N . PHE D 3 50 ? 159.553 294.748 196.734 1.00 71.72 50 PHE D N 1
ATOM 2243 C CA . PHE D 3 50 ? 160.060 294.094 195.531 1.00 71.72 50 PHE D CA 1
ATOM 2244 C C . PHE D 3 50 ? 161.506 293.653 195.727 1.00 71.72 50 PHE D C 1
ATOM 2245 O O . PHE D 3 50 ? 161.889 292.531 195.359 1.00 71.72 50 PHE D O 1
ATOM 2253 N N . MET D 3 51 ? 162.324 294.523 196.326 1.00 73.70 51 MET D N 1
ATOM 2254 C CA . MET D 3 51 ? 163.699 294.150 196.638 1.00 73.70 51 MET D CA 1
ATOM 2255 C C . MET D 3 51 ? 163.742 292.927 197.540 1.00 73.70 51 MET D C 1
ATOM 2256 O O . MET D 3 51 ? 164.559 292.027 197.334 1.00 73.70 51 MET D O 1
ATOM 2261 N N . MET D 3 52 ? 162.887 292.889 198.560 1.00 71.51 52 MET D N 1
ATOM 2262 C CA . MET D 3 52 ? 162.892 291.764 199.488 1.00 71.51 52 MET D CA 1
ATOM 2263 C C . MET D 3 52 ? 162.419 290.484 198.817 1.00 71.51 52 MET D C 1
ATOM 2264 O O . MET D 3 52 ? 162.936 289.402 199.107 1.00 71.51 52 MET D O 1
ATOM 2269 N N . HIS D 3 53 ? 161.427 290.577 197.936 1.00 70.15 53 HIS D N 1
ATOM 2270 C CA . HIS D 3 53 ? 161.030 289.409 197.162 1.00 70.15 53 HIS D CA 1
ATOM 2271 C C . HIS D 3 53 ? 162.213 288.861 196.381 1.00 70.15 53 HIS D C 1
ATOM 2272 O O . HIS D 3 53 ? 162.529 287.664 196.456 1.00 70.15 53 HIS D O 1
ATOM 2279 N N . VAL D 3 54 ? 162.908 289.739 195.657 1.00 69.92 54 VAL D N 1
ATOM 2280 C CA . VAL D 3 54 ? 164.065 289.304 194.878 1.00 69.92 54 VAL D CA 1
ATOM 2281 C C . VAL D 3 54 ? 165.112 288.688 195.795 1.00 69.92 54 VAL D C 1
ATOM 2282 O O . VAL D 3 54 ? 165.669 287.624 195.504 1.00 69.92 54 VAL D O 1
ATOM 2286 N N . ALA D 3 55 ? 165.382 289.341 196.925 1.00 68.90 55 ALA D N 1
ATOM 2287 C CA . ALA D 3 55 ? 166.446 288.893 197.817 1.00 68.90 55 ALA D CA 1
ATOM 2288 C C . ALA D 3 55 ? 166.135 287.530 198.416 1.00 68.90 55 ALA D C 1
ATOM 2289 O O . ALA D 3 55 ? 166.994 286.642 198.449 1.00 68.90 55 ALA D O 1
ATOM 2291 N N . ARG D 3 56 ? 164.915 287.349 198.920 1.00 67.68 56 ARG D N 1
ATOM 2292 C CA . ARG D 3 56 ? 164.565 286.091 199.564 1.00 67.68 56 ARG D CA 1
ATOM 2293 C C . ARG D 3 56 ? 164.534 284.957 198.553 1.00 67.68 56 ARG D C 1
ATOM 2294 O O . ARG D 3 56 ? 165.044 283.861 198.824 1.00 67.68 56 ARG D O 1
ATOM 2302 N N . LYS D 3 57 ? 163.970 285.208 197.369 1.00 67.14 57 LYS D N 1
ATOM 2303 C CA . LYS D 3 57 ? 163.982 284.184 196.334 1.00 67.14 57 LYS D CA 1
ATOM 2304 C C . LYS D 3 57 ? 165.413 283.819 195.961 1.00 67.14 57 LYS D C 1
ATOM 2305 O O . LYS D 3 57 ? 165.745 282.635 195.808 1.00 67.14 57 LYS D O 1
ATOM 2311 N N . SER D 3 58 ? 166.282 284.823 195.838 1.00 67.17 58 SER D N 1
ATOM 2312 C CA . SER D 3 58 ? 167.669 284.572 195.471 1.00 67.17 58 SER D CA 1
ATOM 2313 C C . SER D 3 58 ? 168.376 283.734 196.524 1.00 67.17 58 SER D C 1
ATOM 2314 O O . SER D 3 58 ? 169.098 282.786 196.199 1.00 67.17 58 SER D O 1
ATOM 2317 N N . GLN D 3 59 ? 168.215 284.099 197.795 1.00 65.25 59 GLN D N 1
ATOM 2318 C CA . GLN D 3 59 ? 168.904 283.371 198.854 1.00 65.25 59 GLN D CA 1
ATOM 2319 C C . GLN D 3 59 ? 168.407 281.937 198.930 1.00 65.25 59 GLN D C 1
ATOM 2320 O O . GLN D 3 59 ? 169.195 281.006 199.146 1.00 65.25 59 GLN D O 1
ATOM 2326 N N . ASN D 3 60 ? 167.101 281.736 198.752 1.00 63.28 60 ASN D N 1
ATOM 2327 C CA . ASN D 3 60 ? 166.571 280.380 198.753 1.00 63.28 60 ASN D CA 1
ATOM 2328 C C . ASN D 3 60 ? 167.158 279.582 197.597 1.00 63.28 60 ASN D C 1
ATOM 2329 O O . ASN D 3 60 ? 167.531 278.415 197.764 1.00 63.28 60 ASN D O 1
ATOM 2334 N N . THR D 3 61 ? 167.267 280.199 196.420 1.00 64.01 61 THR D N 1
ATOM 2335 C CA . THR D 3 61 ? 167.852 279.500 195.281 1.00 64.01 61 THR D CA 1
ATOM 2336 C C . THR D 3 61 ? 169.308 279.140 195.545 1.00 64.01 61 THR D C 1
ATOM 2337 O O . THR D 3 61 ? 169.753 278.038 195.207 1.00 64.01 61 THR D O 1
ATOM 2341 N N . ILE D 3 62 ? 170.070 280.061 196.137 1.00 63.78 62 ILE D N 1
ATOM 2342 C CA . ILE D 3 62 ? 171.477 279.794 196.432 1.00 63.78 62 ILE D CA 1
ATOM 2343 C C . ILE D 3 62 ? 171.603 278.619 197.394 1.00 63.78 62 ILE D C 1
ATOM 2344 O O . ILE D 3 62 ? 172.388 277.684 197.172 1.00 63.78 62 ILE D O 1
ATOM 2349 N N . LEU D 3 63 ? 170.830 278.648 198.479 1.00 62.03 63 LEU D N 1
ATOM 2350 C CA . LEU D 3 63 ? 170.918 277.579 199.464 1.00 62.03 63 LEU D CA 1
ATOM 2351 C C . LEU D 3 63 ? 170.487 276.248 198.864 1.00 62.03 63 LEU D C 1
ATOM 2352 O O . LEU D 3 63 ? 171.073 275.200 199.163 1.00 62.03 63 LEU D O 1
ATOM 2357 N N . ASN D 3 64 ? 169.465 276.265 198.008 1.00 61.64 64 ASN D N 1
ATOM 2358 C CA . ASN D 3 64 ? 169.019 275.030 197.381 1.00 61.64 64 ASN D CA 1
ATOM 2359 C C . ASN D 3 64 ? 170.052 274.492 196.401 1.00 61.64 64 ASN D C 1
ATOM 2360 O O . ASN D 3 64 ? 170.227 273.273 196.296 1.00 61.64 64 ASN D O 1
ATOM 2365 N N . ASN D 3 65 ? 170.750 275.371 195.682 1.00 61.74 65 ASN D N 1
ATOM 2366 C CA . ASN D 3 65 ? 171.831 274.903 194.825 1.00 61.74 65 ASN D CA 1
ATOM 2367 C C . ASN D 3 65 ? 172.937 274.264 195.653 1.00 61.74 65 ASN D C 1
ATOM 2368 O O . ASN D 3 65 ? 173.514 273.244 195.257 1.00 61.74 65 ASN D O 1
ATOM 2373 N N . ASN D 3 66 ? 173.240 274.846 196.815 1.00 61.83 66 ASN D N 1
ATOM 2374 C CA . ASN D 3 66 ? 174.228 274.233 197.697 1.00 61.83 66 ASN D CA 1
ATOM 2375 C C . ASN D 3 66 ? 173.768 272.854 198.157 1.00 61.83 66 ASN D C 1
ATOM 2376 O O . ASN D 3 66 ? 174.565 271.908 198.211 1.00 61.83 66 ASN D O 1
ATOM 2381 N N . ALA D 3 67 ? 172.484 272.722 198.494 1.00 62.27 67 ALA D N 1
ATOM 2382 C CA . ALA D 3 67 ? 171.958 271.420 198.894 1.00 62.27 67 ALA D CA 1
ATOM 2383 C C . ALA D 3 67 ? 172.059 270.410 197.760 1.00 62.27 67 ALA D C 1
ATOM 2384 O O . ALA D 3 67 ? 172.393 269.240 197.986 1.00 62.27 67 ALA D O 1
ATOM 2386 N N . ALA D 3 68 ? 171.756 270.835 196.534 1.00 61.96 68 ALA D N 1
ATOM 2387 C CA . ALA D 3 68 ? 171.873 269.931 195.394 1.00 61.96 68 ALA D CA 1
ATOM 2388 C C . ALA D 3 68 ? 173.313 269.480 195.206 1.00 61.96 68 ALA D C 1
ATOM 2389 O O . ALA D 3 68 ? 173.574 268.302 194.929 1.00 61.96 68 ALA D O 1
ATOM 2391 N N . ILE D 3 69 ? 174.264 270.404 195.344 1.00 61.03 69 ILE D N 1
ATOM 2392 C CA . ILE D 3 69 ? 175.670 270.037 195.206 1.00 61.03 69 ILE D CA 1
ATOM 2393 C C . ILE D 3 69 ? 176.060 269.032 196.282 1.00 61.03 69 ILE D C 1
ATOM 2394 O O . ILE D 3 69 ? 176.776 268.061 196.013 1.00 61.03 69 ILE D O 1
ATOM 2399 N N . ALA D 3 70 ? 175.611 269.253 197.518 1.00 61.49 70 ALA D N 1
ATOM 2400 C CA . ALA D 3 70 ? 175.925 268.310 198.587 1.00 61.49 70 ALA D CA 1
ATOM 2401 C C . ALA D 3 70 ? 175.342 266.932 198.301 1.00 61.49 70 ALA D C 1
ATOM 2402 O O . ALA D 3 70 ? 176.009 265.908 198.499 1.00 61.49 70 ALA D O 1
ATOM 2404 N N . SER D 3 71 ? 174.092 266.885 197.839 1.00 61.87 71 SER D N 1
ATOM 2405 C CA . SER D 3 71 ? 173.470 265.601 197.535 1.00 61.87 71 SER D CA 1
ATOM 2406 C C . SER D 3 71 ? 174.226 264.880 196.428 1.00 61.87 71 SER D C 1
ATOM 2407 O O . SER D 3 71 ? 174.462 263.668 196.510 1.00 61.87 71 SER D O 1
ATOM 2410 N N . GLN D 3 72 ? 174.627 265.611 195.391 1.00 62.52 72 GLN D N 1
ATOM 2411 C CA . GLN D 3 72 ? 175.368 264.988 194.300 1.00 62.52 72 GLN D CA 1
ATOM 2412 C C . GLN D 3 72 ? 176.734 264.507 194.770 1.00 62.52 72 GLN D C 1
ATOM 2413 O O . GLN D 3 72 ? 177.223 263.467 194.316 1.00 62.52 72 GLN D O 1
ATOM 2419 N N . TYR D 3 73 ? 177.372 265.254 195.672 1.00 60.81 73 TYR D N 1
ATOM 2420 C CA . TYR D 3 73 ? 178.638 264.800 196.238 1.00 60.81 73 TYR D CA 1
ATOM 2421 C C . TYR D 3 73 ? 178.448 263.488 196.982 1.00 60.81 73 TYR D C 1
ATOM 2422 O O . TYR D 3 73 ? 179.250 262.559 196.844 1.00 60.81 73 TYR D O 1
ATOM 2431 N N . ALA D 3 74 ? 177.382 263.393 197.777 1.00 62.65 74 ALA D N 1
ATOM 2432 C CA . ALA D 3 74 ? 177.077 262.123 198.424 1.00 62.65 74 ALA D CA 1
ATOM 2433 C C . ALA D 3 74 ? 176.866 261.027 197.390 1.00 62.65 74 ALA D C 1
ATOM 2434 O O . ALA D 3 74 ? 177.274 259.878 197.597 1.00 62.65 74 ALA D O 1
ATOM 2436 N N . ALA D 3 75 ? 176.233 261.364 196.266 1.00 62.97 75 ALA D N 1
ATOM 2437 C CA . ALA D 3 75 ? 176.023 260.371 195.219 1.00 62.97 75 ALA D CA 1
ATOM 2438 C C . ALA D 3 75 ? 177.341 259.850 194.664 1.00 62.97 75 ALA D C 1
ATOM 2439 O O . ALA D 3 75 ? 177.438 258.673 194.303 1.00 62.97 75 ALA D O 1
ATOM 2441 N N . GLY D 3 76 ? 178.360 260.700 194.590 1.00 64.19 76 GLY D N 1
ATOM 2442 C CA . GLY D 3 76 ? 179.656 260.282 194.095 1.00 64.19 76 GLY D CA 1
ATOM 2443 C C . GLY D 3 76 ? 179.809 260.476 192.602 1.00 64.19 76 GLY D C 1
ATOM 2444 O O . GLY D 3 76 ? 180.701 261.203 192.151 1.00 64.19 76 GLY D O 1
ATOM 2445 N N . ASN D 3 77 ? 178.942 259.832 191.821 1.00 68.91 77 ASN D N 1
ATOM 2446 C CA . ASN D 3 77 ? 179.006 259.903 190.363 1.00 68.91 77 ASN D CA 1
ATOM 2447 C C . ASN D 3 77 ? 178.476 261.265 189.924 1.00 68.91 77 ASN D C 1
ATOM 2448 O O . ASN D 3 77 ? 177.309 261.432 189.562 1.00 68.91 77 ASN D O 1
ATOM 2453 N N . ALA D 3 78 ? 179.361 262.255 189.962 1.00 64.30 78 ALA D N 1
ATOM 2454 C CA . ALA D 3 78 ? 179.004 263.618 189.592 1.00 64.30 78 ALA D CA 1
ATOM 2455 C C . ALA D 3 78 ? 180.052 264.209 188.656 1.00 64.30 78 ALA D C 1
ATOM 2456 O O . ALA D 3 78 ? 179.771 265.144 187.905 1.00 64.30 78 ALA D O 1
ATOM 2458 N N . ALA E 2 54 ? 151.138 275.108 150.930 1.00 93.05 54 ALA E N 1
ATOM 2459 C CA . ALA E 2 54 ? 150.981 276.555 151.002 1.00 93.05 54 ALA E CA 1
ATOM 2460 C C . ALA E 2 54 ? 151.175 277.039 152.436 1.00 93.05 54 ALA E C 1
ATOM 2461 O O . ALA E 2 54 ? 151.463 276.248 153.332 1.00 93.05 54 ALA E O 1
ATOM 2463 N N . ALA E 2 55 ? 151.016 278.344 152.645 1.00 93.46 55 ALA E N 1
ATOM 2464 C CA . ALA E 2 55 ? 151.157 278.936 153.966 1.00 93.46 55 ALA E CA 1
ATOM 2465 C C . ALA E 2 55 ? 150.392 280.248 153.989 1.00 93.46 55 ALA E C 1
ATOM 2466 O O . ALA E 2 55 ? 150.271 280.927 152.964 1.00 93.46 55 ALA E O 1
ATOM 2468 N N . SER E 2 56 ? 149.878 280.602 155.169 1.00 92.81 56 SER E N 1
ATOM 2469 C CA . SER E 2 56 ? 149.076 281.815 155.284 1.00 92.81 56 SER E CA 1
ATOM 2470 C C . SER E 2 56 ? 149.879 283.042 154.884 1.00 92.81 56 SER E C 1
ATOM 2471 O O . SER E 2 56 ? 149.386 283.910 154.154 1.00 92.81 56 SER E O 1
ATOM 2474 N N . LEU E 2 57 ? 151.127 283.123 155.333 1.00 93.47 57 LEU E N 1
ATOM 2475 C CA . LEU E 2 57 ? 151.961 284.267 155.005 1.00 93.47 57 LEU E CA 1
ATOM 2476 C C . LEU E 2 57 ? 152.453 284.230 153.566 1.00 93.47 57 LEU E C 1
ATOM 2477 O O . LEU E 2 57 ? 152.703 285.289 152.985 1.00 93.47 57 LEU E O 1
ATOM 2482 N N . LEU E 2 58 ? 152.557 283.047 152.962 1.00 94.04 58 LEU E N 1
ATOM 2483 C CA . LEU E 2 58 ? 152.789 283.001 151.523 1.00 94.04 58 LEU E CA 1
ATOM 2484 C C . LEU E 2 58 ? 151.623 283.630 150.776 1.00 94.04 58 LEU E C 1
ATOM 2485 O O . LEU E 2 58 ? 151.823 284.432 149.855 1.00 94.04 58 LEU E O 1
ATOM 2490 N N . ILE E 2 59 ? 150.397 283.309 151.187 1.00 93.94 59 ILE E N 1
ATOM 2491 C CA . ILE E 2 59 ? 149.227 283.943 150.591 1.00 93.94 59 ILE E CA 1
ATOM 2492 C C . ILE E 2 59 ? 149.285 285.446 150.804 1.00 93.94 59 ILE E C 1
ATOM 2493 O O . ILE E 2 59 ? 148.966 286.229 149.903 1.00 93.94 59 ILE E O 1
ATOM 2498 N N . ASN E 2 60 ? 149.685 285.870 152.001 1.00 94.86 60 ASN E N 1
ATOM 2499 C CA . ASN E 2 60 ? 149.834 287.295 152.270 1.00 94.86 60 ASN E CA 1
ATOM 2500 C C . ASN E 2 60 ? 150.808 287.939 151.288 1.00 94.86 60 ASN E C 1
ATOM 2501 O O . ASN E 2 60 ? 150.552 289.025 150.757 1.00 94.86 60 ASN E O 1
ATOM 2506 N N . ASP E 2 61 ? 151.940 287.281 151.043 1.00 94.95 61 ASP E N 1
ATOM 2507 C CA . ASP E 2 61 ? 152.934 287.840 150.133 1.00 94.95 61 ASP E CA 1
ATOM 2508 C C . ASP E 2 61 ? 152.389 287.947 148.714 1.00 94.95 61 ASP E C 1
ATOM 2509 O O . ASP E 2 61 ? 152.483 289.005 148.081 1.00 94.95 61 ASP E O 1
ATOM 2514 N N . ILE E 2 62 ? 151.809 286.862 148.192 1.00 94.58 62 ILE E N 1
ATOM 2515 C CA . ILE E 2 62 ? 151.408 286.873 146.786 1.00 94.58 62 ILE E CA 1
ATOM 2516 C C . ILE E 2 62 ? 150.182 287.741 146.537 1.00 94.58 62 ILE E C 1
ATOM 2517 O O . ILE E 2 62 ? 149.907 288.089 145.385 1.00 94.58 62 ILE E O 1
ATOM 2522 N N . THR E 2 63 ? 149.437 288.105 147.571 1.00 95.52 63 THR E N 1
ATOM 2523 C CA . THR E 2 63 ? 148.255 288.925 147.363 1.00 95.52 63 THR E CA 1
ATOM 2524 C C . THR E 2 63 ? 148.657 290.247 146.713 1.00 95.52 63 THR E C 1
ATOM 2525 O O . THR E 2 63 ? 149.461 290.993 147.293 1.00 95.52 63 THR E O 1
ATOM 2529 N N . PRO E 2 64 ? 148.134 290.576 145.526 1.00 96.12 64 PRO E N 1
ATOM 2530 C CA . PRO E 2 64 ? 148.566 291.809 144.851 1.00 96.12 64 PRO E CA 1
ATOM 2531 C C . PRO E 2 64 ? 147.917 293.072 145.382 1.00 96.12 64 PRO E C 1
ATOM 2532 O O . PRO E 2 64 ? 148.424 294.167 145.104 1.00 96.12 64 PRO E O 1
ATOM 2536 N N . ASN E 2 65 ? 146.820 292.962 146.124 1.00 94.91 65 ASN E N 1
ATOM 2537 C CA . ASN E 2 65 ? 146.114 294.146 146.587 1.00 94.91 65 ASN E CA 1
ATOM 2538 C C . ASN E 2 65 ? 146.992 294.959 147.529 1.00 94.91 65 ASN E C 1
ATOM 2539 O O . ASN E 2 65 ? 147.711 294.403 148.363 1.00 94.91 65 ASN E O 1
ATOM 2544 N N . LYS E 2 66 ? 146.942 296.286 147.378 1.00 97.61 66 LYS E N 1
ATOM 2545 C CA . LYS E 2 66 ? 147.719 297.166 148.248 1.00 97.61 66 LYS E CA 1
ATOM 2546 C C . LYS E 2 66 ? 147.419 296.904 149.717 1.00 97.61 66 LYS E C 1
ATOM 2547 O O . LYS E 2 66 ? 148.337 296.777 150.535 1.00 97.61 66 LYS E O 1
ATOM 2553 N N . THR E 2 67 ? 146.139 296.817 150.070 1.00 95.49 67 THR E N 1
ATOM 2554 C CA . THR E 2 67 ? 145.747 296.528 151.441 1.00 95.49 67 THR E CA 1
ATOM 2555 C C . THR E 2 67 ? 145.795 295.041 151.753 1.00 95.49 67 THR E C 1
ATOM 2556 O O . THR E 2 67 ? 145.775 294.662 152.929 1.00 95.49 67 THR E O 1
ATOM 2560 N N . GLU E 2 68 ? 145.843 294.191 150.727 1.00 96.19 68 GLU E N 1
ATOM 2561 C CA . GLU E 2 68 ? 145.833 292.744 150.907 1.00 96.19 68 GLU E CA 1
ATOM 2562 C C . GLU E 2 68 ? 144.567 292.284 151.617 1.00 96.19 68 GLU E C 1
ATOM 2563 O O . GLU E 2 68 ? 144.578 291.282 152.336 1.00 96.19 68 GLU E O 1
ATOM 2569 N N . SER E 2 69 ? 143.471 293.020 151.426 1.00 95.36 69 SER E N 1
ATOM 2570 C CA . SER E 2 69 ? 142.222 292.669 152.088 1.00 95.36 69 SER E CA 1
ATOM 2571 C C . SER E 2 69 ? 141.689 291.323 151.624 1.00 95.36 69 SER E C 1
ATOM 2572 O O . SER E 2 69 ? 140.867 290.726 152.322 1.00 95.36 69 SER E O 1
ATOM 2575 N N . LEU E 2 70 ? 142.124 290.839 150.461 1.00 95.04 70 LEU E N 1
ATOM 2576 C CA . LEU E 2 70 ? 141.721 289.507 150.015 1.00 95.04 70 LEU E CA 1
ATOM 2577 C C . LEU E 2 70 ? 142.215 288.437 150.983 1.00 95.04 70 LEU E C 1
ATOM 2578 O O . LEU E 2 70 ? 141.423 287.645 151.517 1.00 95.04 70 LEU E O 1
ATOM 2583 N N . LYS E 2 71 ? 143.523 288.419 151.249 1.00 93.38 71 LYS E N 1
ATOM 2584 C CA . LYS E 2 71 ? 144.065 287.460 152.204 1.00 93.38 71 LYS E CA 1
ATOM 2585 C C . LYS E 2 71 ? 143.553 287.734 153.610 1.00 93.38 71 LYS E C 1
ATOM 2586 O O . LYS E 2 71 ? 143.305 286.802 154.380 1.00 93.38 71 LYS E O 1
ATOM 2592 N N . ILE E 2 72 ? 143.420 289.008 153.972 1.00 92.82 72 ILE E N 1
ATOM 2593 C CA . ILE E 2 72 ? 142.945 289.344 155.310 1.00 92.82 72 ILE E CA 1
ATOM 2594 C C . ILE E 2 72 ? 141.549 288.775 155.522 1.00 92.82 72 ILE E C 1
ATOM 2595 O O . ILE E 2 72 ? 141.237 288.231 156.585 1.00 92.82 72 ILE E O 1
ATOM 2600 N N . LEU E 2 73 ? 1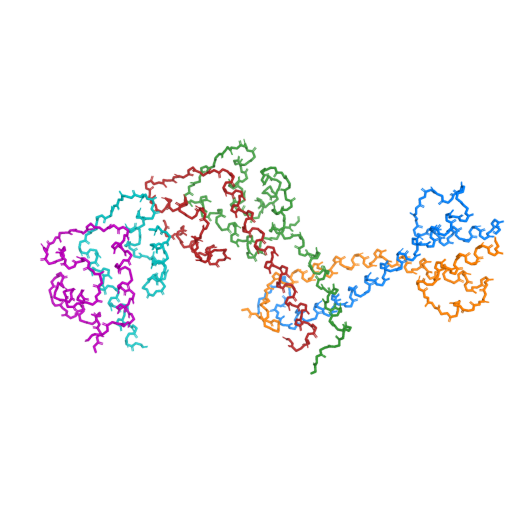40.688 288.894 154.513 1.00 91.72 73 LEU E N 1
ATOM 2601 C CA . LEU E 2 73 ? 139.369 288.276 154.592 1.00 91.72 73 LEU E CA 1
ATOM 2602 C C . LEU E 2 73 ? 139.490 286.762 154.700 1.00 91.72 73 LEU E C 1
ATOM 2603 O O . LEU E 2 73 ? 138.901 286.142 155.593 1.00 91.72 73 LEU E O 1
ATOM 2608 N N . SER E 2 74 ? 140.260 286.149 153.798 1.00 90.09 74 SER E N 1
ATOM 2609 C CA . SER E 2 74 ? 140.316 284.692 153.759 1.00 90.09 74 SER E CA 1
ATOM 2610 C C . SER E 2 74 ? 140.833 284.108 155.066 1.00 90.09 74 SER E C 1
ATOM 2611 O O . SER E 2 74 ? 140.445 282.997 155.443 1.00 90.09 74 SER E O 1
ATOM 2614 N N . THR E 2 75 ? 141.708 284.828 155.766 1.00 90.48 75 THR E N 1
ATOM 2615 C CA . THR E 2 75 ? 142.265 284.336 157.016 1.00 90.48 75 THR E CA 1
ATOM 2616 C C . THR E 2 75 ? 141.481 284.779 158.244 1.00 90.48 75 THR E C 1
ATOM 2617 O O . THR E 2 75 ? 141.567 284.118 159.285 1.00 90.48 75 THR E O 1
ATOM 2621 N N . GLN E 2 76 ? 140.717 285.871 158.153 1.00 87.34 76 GLN E N 1
ATOM 2622 C CA . GLN E 2 76 ? 139.920 286.308 159.294 1.00 87.34 76 GLN E CA 1
ATOM 2623 C C . GLN E 2 76 ? 138.790 285.333 159.589 1.00 87.34 76 GLN E C 1
ATOM 2624 O O . GLN E 2 76 ? 138.293 285.286 160.721 1.00 87.34 76 GLN E O 1
ATOM 2630 N N . SER E 2 77 ? 138.378 284.542 158.598 1.00 85.59 77 SER E N 1
ATOM 2631 C CA . SER E 2 77 ? 137.351 283.537 158.835 1.00 85.59 77 SER E CA 1
ATOM 2632 C C . SER E 2 77 ? 137.804 282.490 159.838 1.00 85.59 77 SER E C 1
ATOM 2633 O O . SER E 2 77 ? 136.967 281.755 160.372 1.00 85.59 77 SER E O 1
ATOM 2636 N N . VAL E 2 78 ? 139.110 282.405 160.101 1.00 86.56 78 VAL E N 1
ATOM 2637 C CA . VAL E 2 78 ? 139.658 281.455 161.060 1.00 86.56 78 VAL E CA 1
ATOM 2638 C C . VAL E 2 78 ? 140.528 282.127 162.110 1.00 86.56 78 VAL E C 1
ATOM 2639 O O . VAL E 2 78 ? 140.980 281.460 163.042 1.00 86.56 78 VAL E O 1
ATOM 2643 N N . GLY E 2 79 ? 140.773 283.431 161.995 1.00 85.43 79 GLY E N 1
ATOM 2644 C CA . GLY E 2 79 ? 141.583 284.162 162.950 1.00 85.43 79 GLY E CA 1
ATOM 2645 C C . GLY E 2 79 ? 140.937 285.471 163.354 1.00 85.43 79 GLY E C 1
ATOM 2646 O O . GLY E 2 79 ? 140.369 286.172 162.513 1.00 85.43 79 GLY E O 1
ATOM 2647 N N . ALA E 2 80 ? 141.012 285.815 164.637 1.00 82.08 80 ALA E N 1
ATOM 2648 C CA . ALA E 2 80 ? 140.346 287.005 165.150 1.00 82.08 80 ALA E CA 1
ATOM 2649 C C . ALA E 2 80 ? 141.100 288.279 164.786 1.00 82.08 80 ALA E C 1
ATOM 2650 O O . ALA E 2 80 ? 141.935 288.757 165.564 1.00 82.08 80 ALA E O 1
ATOM 2652 N N . ARG E 2 81 ? 140.804 288.840 163.612 1.00 88.76 81 ARG E N 1
ATOM 2653 C CA . ARG E 2 81 ? 141.424 290.077 163.130 1.00 88.76 81 ARG E CA 1
ATOM 2654 C C . ARG E 2 81 ? 140.342 291.069 162.719 1.00 88.76 81 ARG E C 1
ATOM 2655 O O . ARG E 2 81 ? 139.720 290.913 161.664 1.00 88.76 81 ARG E O 1
ATOM 2663 N N . SER E 2 82 ? 140.127 292.100 163.540 1.00 89.76 82 SER E N 1
ATOM 2664 C CA . SER E 2 82 ? 139.303 293.217 163.093 1.00 89.76 82 SER E CA 1
ATOM 2665 C C . SER E 2 82 ? 139.959 293.959 161.939 1.00 89.76 82 SER E C 1
ATOM 2666 O O . SER E 2 82 ? 139.276 294.701 161.223 1.00 89.76 82 SER E O 1
ATOM 2669 N N . LEU E 2 83 ? 141.262 293.753 161.740 1.00 92.39 83 LEU E N 1
ATOM 2670 C CA . LEU E 2 83 ? 142.016 294.344 160.642 1.00 92.39 83 LEU E CA 1
ATOM 2671 C C . LEU E 2 83 ? 141.193 294.422 159.367 1.00 92.39 83 LEU E C 1
ATOM 2672 O O . LEU E 2 83 ? 141.243 295.424 158.647 1.00 92.39 83 LEU E O 1
ATOM 2677 N N . LEU E 2 84 ? 140.451 293.353 159.076 1.00 92.26 84 LEU E N 1
ATOM 2678 C CA . LEU E 2 84 ? 139.716 293.260 157.822 1.00 92.26 84 LEU E CA 1
ATOM 2679 C C . LEU E 2 84 ? 138.951 294.539 157.520 1.00 92.26 84 LEU E C 1
ATOM 2680 O O . LEU E 2 84 ? 139.007 295.060 156.400 1.00 92.26 84 LEU E O 1
ATOM 2685 N N . GLU E 2 85 ? 138.222 295.071 158.511 1.00 94.21 85 GLU E N 1
ATOM 2686 C CA . GLU E 2 85 ? 137.353 296.208 158.225 1.00 94.21 85 GLU E CA 1
ATOM 2687 C C . GLU E 2 85 ? 138.150 297.461 157.872 1.00 94.21 85 GLU E C 1
ATOM 2688 O O . GLU E 2 85 ? 137.913 298.040 156.800 1.00 94.21 85 GLU E O 1
ATOM 2694 N N . PRO E 2 86 ? 139.081 297.937 158.708 1.00 93.90 86 PRO E N 1
ATOM 2695 C CA . PRO E 2 86 ? 139.856 299.122 158.302 1.00 93.90 86 PRO E CA 1
ATOM 2696 C C . PRO E 2 86 ? 140.551 298.963 156.965 1.00 93.90 86 PRO E C 1
ATOM 2697 O O . PRO E 2 86 ? 140.593 299.912 156.172 1.00 93.90 86 PRO E O 1
ATOM 2701 N N . MET E 2 87 ? 141.098 297.780 156.689 1.00 94.50 87 MET E N 1
ATOM 2702 C CA . MET E 2 87 ? 141.886 297.595 155.478 1.00 94.50 87 MET E CA 1
ATOM 2703 C C . MET E 2 87 ? 141.000 297.507 154.243 1.00 94.50 87 MET E C 1
ATOM 2704 O O . MET E 2 87 ? 141.355 298.034 153.183 1.00 94.50 87 MET E O 1
ATOM 2709 N N . GLN E 2 88 ? 139.846 296.846 154.357 1.00 97.10 88 GLN E N 1
ATOM 2710 C CA . GLN E 2 88 ? 138.890 296.849 153.256 1.00 97.10 88 GLN E CA 1
ATOM 2711 C C . GLN E 2 88 ? 138.317 298.239 153.023 1.00 97.10 88 GLN E C 1
ATOM 2712 O O . GLN E 2 88 ? 137.994 298.593 151.883 1.00 97.10 88 GLN E O 1
ATOM 2718 N N . ALA E 2 89 ? 138.190 299.038 154.081 1.00 96.32 89 ALA E N 1
ATOM 2719 C CA . ALA E 2 89 ? 137.690 300.399 153.957 1.00 96.32 89 ALA E CA 1
ATOM 2720 C C . ALA E 2 89 ? 138.722 301.356 153.378 1.00 96.32 89 ALA E C 1
ATOM 2721 O O . ALA E 2 89 ? 138.394 302.524 153.144 1.00 96.32 89 ALA E O 1
ATOM 2723 N N . ASN E 2 90 ? 139.951 300.896 153.148 1.00 96.00 90 ASN E N 1
ATOM 2724 C CA . ASN E 2 90 ? 141.017 301.741 152.615 1.00 96.00 90 ASN E CA 1
ATOM 2725 C C . ASN E 2 90 ? 141.311 302.910 153.553 1.00 96.00 90 ASN E C 1
ATOM 2726 O O . ASN E 2 90 ? 141.592 304.028 153.116 1.00 96.00 90 ASN E O 1
ATOM 2731 N N . ALA E 2 91 ? 141.251 302.648 154.853 1.00 94.66 91 ALA E N 1
ATOM 2732 C CA . ALA E 2 91 ? 141.591 303.666 155.833 1.00 94.66 91 ALA E CA 1
ATOM 2733 C C . ALA E 2 91 ? 143.087 303.951 155.802 1.00 94.66 91 ALA E C 1
ATOM 2734 O O . ALA E 2 91 ? 143.901 303.092 155.449 1.00 94.66 91 ALA E O 1
ATOM 2736 N N . SER E 2 92 ? 143.449 305.183 156.160 1.00 94.46 92 SER E N 1
ATOM 2737 C CA . SER E 2 92 ? 144.859 305.545 156.228 1.00 94.46 92 SER E CA 1
ATOM 2738 C C . SER E 2 92 ? 145.514 305.047 157.509 1.00 94.46 92 SER E C 1
ATOM 2739 O O . SER E 2 92 ? 146.715 304.759 157.512 1.00 94.46 92 SER E O 1
ATOM 2742 N N . THR E 2 93 ? 144.749 304.931 158.593 1.00 91.58 93 THR E N 1
ATOM 2743 C CA . THR E 2 93 ? 145.283 304.528 159.885 1.00 91.58 93 THR E CA 1
ATOM 2744 C C . THR E 2 93 ? 144.312 303.564 160.549 1.00 91.58 93 THR E C 1
ATOM 2745 O O . THR E 2 93 ? 143.143 303.469 160.166 1.00 91.58 93 THR E O 1
ATOM 2749 N N . ILE E 2 94 ? 144.808 302.848 161.557 1.00 90.21 94 ILE E N 1
ATOM 2750 C CA . ILE E 2 94 ? 144.014 301.870 162.296 1.00 90.21 94 ILE E CA 1
ATOM 2751 C C . ILE E 2 94 ? 144.117 302.179 163.781 1.00 90.21 94 ILE E C 1
ATOM 2752 O O . ILE E 2 94 ? 145.223 302.274 164.326 1.00 90.21 94 ILE E O 1
ATOM 2757 N N . LYS E 2 95 ? 142.967 302.324 164.431 1.00 86.94 95 LYS E N 1
ATOM 2758 C CA . LYS E 2 95 ? 142.898 302.494 165.877 1.00 86.94 95 LYS E CA 1
ATOM 2759 C C . LYS E 2 95 ? 142.990 301.121 166.533 1.00 86.94 95 LYS E C 1
ATOM 2760 O O . LYS E 2 95 ? 142.084 300.295 166.384 1.00 86.94 95 LYS E O 1
ATOM 2766 N N . LEU E 2 96 ? 144.082 300.873 167.253 1.00 86.39 96 LEU E N 1
ATOM 2767 C CA . LEU E 2 96 ? 144.332 299.590 167.901 1.00 86.39 96 LEU E CA 1
ATOM 2768 C C . LEU E 2 96 ? 144.360 299.781 169.409 1.00 86.39 96 LEU E C 1
ATOM 2769 O O . LEU E 2 96 ? 145.160 300.570 169.923 1.00 86.39 96 LEU E O 1
ATOM 2774 N N . ASN E 2 97 ? 143.493 299.057 170.108 1.00 85.75 97 ASN E N 1
ATOM 2775 C CA . ASN E 2 97 ? 143.487 299.061 171.559 1.00 85.75 97 ASN E CA 1
ATOM 2776 C C . ASN E 2 97 ? 144.299 297.876 172.074 1.00 85.75 97 ASN E C 1
ATOM 2777 O O . ASN E 2 97 ? 144.843 297.079 171.304 1.00 85.75 97 ASN E O 1
ATOM 2782 N N . ARG E 2 98 ? 144.383 297.753 173.399 1.00 83.65 98 ARG E N 1
ATOM 2783 C CA . ARG E 2 98 ? 145.163 296.674 173.999 1.00 83.65 98 ARG E CA 1
ATOM 2784 C C . ARG E 2 98 ? 144.676 295.304 173.534 1.00 83.65 98 ARG E C 1
ATOM 2785 O O . ARG E 2 98 ? 145.474 294.455 173.120 1.00 83.65 98 ARG E O 1
ATOM 2793 N N . ILE E 2 99 ? 143.363 295.074 173.589 1.00 83.77 99 ILE E N 1
ATOM 2794 C CA . ILE E 2 99 ? 142.834 293.737 173.326 1.00 83.77 99 ILE E CA 1
ATOM 2795 C C . ILE E 2 99 ? 143.086 293.351 171.875 1.00 83.77 99 ILE E C 1
ATOM 2796 O O . ILE E 2 99 ? 143.639 292.281 171.577 1.00 83.77 99 ILE E O 1
ATOM 2801 N N . GLU E 2 100 ? 142.723 294.241 170.949 1.00 86.01 100 GLU E N 1
ATOM 2802 C CA . GLU E 2 100 ? 142.936 293.948 169.540 1.00 86.01 100 GLU E CA 1
ATOM 2803 C C . GLU E 2 100 ? 144.415 293.775 169.247 1.00 86.01 100 GLU E C 1
ATOM 2804 O O . GLU E 2 100 ? 144.789 292.942 168.419 1.00 86.01 100 GLU E O 1
ATOM 2810 N N . THR E 2 101 ? 145.268 294.557 169.908 1.00 85.70 101 THR E N 1
ATOM 2811 C CA . THR E 2 101 ? 146.706 294.402 169.713 1.00 85.70 101 THR E CA 1
ATOM 2812 C C . THR E 2 101 ? 147.166 293.015 170.140 1.00 85.70 101 THR E C 1
ATOM 2813 O O . THR E 2 101 ? 148.024 292.407 169.486 1.00 85.70 101 THR E O 1
ATOM 2817 N N . VAL E 2 102 ? 146.622 292.506 171.245 1.00 84.32 102 VAL E N 1
ATOM 2818 C CA . VAL E 2 102 ? 146.953 291.149 171.674 1.00 84.32 102 VAL E CA 1
ATOM 2819 C C . VAL E 2 102 ? 146.565 290.150 170.591 1.00 84.32 102 VAL E C 1
ATOM 2820 O O . VAL E 2 102 ? 147.328 289.228 170.267 1.00 84.32 102 VAL E O 1
ATOM 2824 N N . ASN E 2 103 ? 145.367 290.307 170.019 1.00 85.49 103 ASN E N 1
ATOM 2825 C CA . ASN E 2 103 ? 144.995 289.401 168.929 1.00 85.49 103 ASN E CA 1
ATOM 2826 C C . ASN E 2 103 ? 145.919 289.547 167.726 1.00 85.49 103 ASN E C 1
ATOM 2827 O O . ASN E 2 103 ? 146.257 288.551 167.085 1.00 85.49 103 ASN E O 1
ATOM 2832 N N . VAL E 2 104 ? 146.328 290.771 167.388 1.00 86.77 104 VAL E N 1
ATOM 2833 C CA . VAL E 2 104 ? 147.263 290.940 166.274 1.00 86.77 104 VAL E CA 1
ATOM 2834 C C . VAL E 2 104 ? 148.548 290.174 166.540 1.00 86.77 104 VAL E C 1
ATOM 2835 O O . VAL E 2 104 ? 149.063 289.468 165.666 1.00 86.77 104 VAL E O 1
ATOM 2839 N N . LEU E 2 105 ? 149.096 290.315 167.744 1.00 86.48 105 LEU E N 1
ATOM 2840 C CA . LEU E 2 105 ? 150.362 289.653 168.031 1.00 86.48 105 LEU E CA 1
ATOM 2841 C C . LEU E 2 105 ? 150.210 288.139 167.969 1.00 86.48 105 LEU E C 1
ATOM 2842 O O . LEU E 2 105 ? 151.044 287.442 167.370 1.00 86.48 105 LEU E O 1
ATOM 2847 N N . ASP E 2 106 ? 149.133 287.612 168.554 1.00 87.94 106 ASP E N 1
ATOM 2848 C CA . ASP E 2 106 ? 148.916 286.170 168.520 1.00 87.94 106 ASP E CA 1
ATOM 2849 C C . ASP E 2 106 ? 148.735 28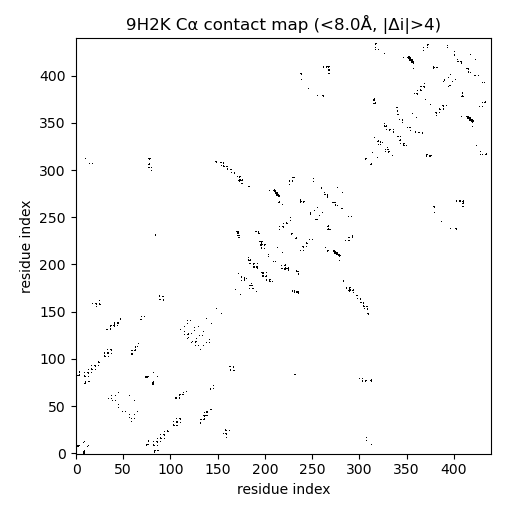5.686 167.087 1.00 87.94 106 ASP E C 1
ATOM 2850 O O . ASP E 2 106 ? 149.289 284.653 166.690 1.00 87.94 106 ASP E O 1
ATOM 2855 N N . PHE E 2 107 ? 147.955 286.422 166.294 1.00 88.39 107 PHE E N 1
ATOM 2856 C CA . PHE E 2 107 ? 147.752 286.067 164.896 1.00 88.39 107 PHE E CA 1
ATOM 2857 C C . PHE E 2 107 ? 149.072 286.018 164.148 1.00 88.39 107 PHE E C 1
ATOM 2858 O O . PHE E 2 107 ? 149.339 285.075 163.397 1.00 88.39 107 PHE E O 1
ATOM 2866 N N . LEU E 2 108 ? 149.892 287.056 164.302 1.00 88.61 108 LEU E N 1
ATOM 2867 C CA . LEU E 2 108 ? 151.145 287.101 163.562 1.00 88.61 108 LEU E CA 1
ATOM 2868 C C . LEU E 2 108 ? 152.045 285.944 163.957 1.00 88.61 108 LEU E C 1
ATOM 2869 O O . LEU E 2 108 ? 152.678 285.324 163.097 1.00 88.61 108 LEU E O 1
ATOM 2874 N N . GLY E 2 109 ? 152.098 285.616 165.248 1.00 87.62 109 GLY E N 1
ATOM 2875 C CA . GLY E 2 109 ? 152.892 284.467 165.651 1.00 87.62 109 GLY E CA 1
ATOM 2876 C C . GLY E 2 109 ? 152.382 283.174 165.040 1.00 87.62 109 GLY E C 1
ATOM 2877 O O . GLY E 2 109 ? 153.155 282.377 164.491 1.00 87.62 109 GLY E O 1
ATOM 2878 N N . SER E 2 110 ? 151.066 282.963 165.098 1.00 89.29 110 SER E N 1
ATOM 2879 C CA . SER E 2 110 ? 150.505 281.721 164.584 1.00 89.29 110 SER E CA 1
ATOM 2880 C C . SER E 2 110 ? 150.718 281.593 163.086 1.00 89.29 110 SER E C 1
ATOM 2881 O O . SER E 2 110 ? 151.025 280.500 162.597 1.00 89.29 110 SER E O 1
ATOM 2884 N N . VAL E 2 111 ? 150.574 282.691 162.346 1.00 90.15 111 VAL E N 1
ATOM 2885 C CA . VAL E 2 111 ? 150.795 282.626 160.907 1.00 90.15 111 VAL E CA 1
ATOM 2886 C C . VAL E 2 111 ? 152.274 282.476 160.606 1.00 90.15 111 VAL E C 1
ATOM 2887 O O . VAL E 2 111 ? 152.648 281.882 159.589 1.00 90.15 111 VAL E O 1
ATOM 2891 N N . TYR E 2 112 ? 153.137 283.002 161.472 1.00 89.82 112 TYR E N 1
ATOM 2892 C CA . TYR E 2 112 ? 154.562 282.750 161.325 1.00 89.82 112 TYR E CA 1
ATOM 2893 C C . TYR E 2 112 ? 154.844 281.258 161.396 1.00 89.82 112 TYR E C 1
ATOM 2894 O O . TYR E 2 112 ? 155.597 280.717 160.579 1.00 89.82 112 TYR E O 1
ATOM 2903 N N . ASP E 2 113 ? 154.237 280.566 162.362 1.00 90.86 113 ASP E N 1
ATOM 2904 C CA . ASP E 2 113 ? 154.454 279.122 162.433 1.00 90.86 113 ASP E CA 1
ATOM 2905 C C . ASP E 2 113 ? 153.592 278.354 161.429 1.00 90.86 113 ASP E C 1
ATOM 2906 O O . ASP E 2 113 ? 154.102 277.838 160.430 1.00 90.86 113 ASP E O 1
ATOM 2911 N N . ASN E 2 114 ? 152.279 278.267 161.671 1.00 91.49 114 ASN E N 1
ATOM 2912 C CA . ASN E 2 114 ? 151.417 277.491 160.782 1.00 91.49 114 ASN E CA 1
ATOM 2913 C C . ASN E 2 114 ? 149.926 277.717 161.023 1.00 91.49 114 ASN E C 1
ATOM 2914 O O . ASN E 2 114 ? 149.410 277.325 162.075 1.00 91.49 114 ASN E O 1
ATOM 2919 N N . THR E 2 115 ? 149.219 278.337 160.082 1.00 93.06 115 THR E N 1
ATOM 2920 C CA . THR E 2 115 ? 147.755 278.392 160.117 1.00 93.06 115 THR E CA 1
ATOM 2921 C C . THR E 2 115 ? 147.169 278.053 158.750 1.00 93.06 115 THR E C 1
ATOM 2922 O O . THR E 2 115 ? 146.301 278.753 158.227 1.00 93.06 115 THR E O 1
ATOM 2926 N N . ILE E 2 116 ? 147.645 276.966 158.147 1.00 95.08 116 ILE E N 1
ATOM 2927 C CA . ILE E 2 116 ? 147.199 276.588 156.808 1.00 95.08 116 ILE E CA 1
ATOM 2928 C C . ILE E 2 116 ? 145.762 276.086 156.878 1.00 95.08 116 ILE E C 1
ATOM 2929 O O . ILE E 2 116 ? 145.431 275.210 157.687 1.00 95.08 116 ILE E O 1
ATOM 2934 N N . GLN E 2 117 ? 144.902 276.639 156.029 1.00 92.83 117 GLN E N 1
ATOM 2935 C CA . GLN E 2 117 ? 143.523 276.174 155.917 1.00 92.83 117 GLN E CA 1
ATOM 2936 C C . GLN E 2 117 ? 143.290 275.452 154.592 1.00 92.83 117 GLN E C 1
ATOM 2937 O O . GLN E 2 117 ? 143.735 275.901 153.537 1.00 92.83 117 GLN E O 1
ATOM 2943 N N . SER F 3 2 ? 144.609 293.522 180.018 1.00 79.35 2 SER F N 1
ATOM 2944 C CA . SER F 3 2 ? 145.726 293.167 180.884 1.00 79.35 2 SER F CA 1
ATOM 2945 C C . SER F 3 2 ? 147.049 293.582 180.254 1.00 79.35 2 SER F C 1
ATOM 2946 O O . SER F 3 2 ? 147.502 292.970 179.288 1.00 79.35 2 SER F O 1
ATOM 2949 N N . ALA F 3 3 ? 147.669 294.626 180.810 1.00 79.53 3 ALA F N 1
ATOM 2950 C CA . ALA F 3 3 ? 148.947 295.091 180.279 1.00 79.53 3 ALA F CA 1
ATOM 2951 C C . ALA F 3 3 ? 149.987 293.984 180.323 1.00 79.53 3 ALA F C 1
ATOM 2952 O O . ALA F 3 3 ? 150.822 293.864 179.417 1.00 79.53 3 ALA F O 1
ATOM 2954 N N . ILE F 3 4 ? 149.942 293.157 181.366 1.00 75.98 4 ILE F N 1
ATOM 2955 C CA . ILE F 3 4 ? 150.893 292.057 181.492 1.00 75.98 4 ILE F CA 1
ATOM 2956 C C . ILE F 3 4 ? 150.764 291.115 180.305 1.00 75.98 4 ILE F C 1
ATOM 2957 O O . ILE F 3 4 ? 151.767 290.650 179.747 1.00 75.98 4 ILE F O 1
ATOM 2962 N N . ALA F 3 5 ? 149.528 290.813 179.906 1.00 78.33 5 ALA F N 1
ATOM 2963 C CA . ALA F 3 5 ? 149.311 289.928 178.768 1.00 78.33 5 ALA F CA 1
ATOM 2964 C C . ALA F 3 5 ? 149.870 290.533 177.489 1.00 78.33 5 ALA F C 1
ATOM 2965 O O . ALA F 3 5 ? 150.494 289.836 176.680 1.00 78.33 5 ALA F O 1
ATOM 2967 N N . LEU F 3 6 ? 149.638 291.829 177.273 1.00 81.73 6 LEU F N 1
ATOM 2968 C CA . LEU F 3 6 ? 150.150 292.468 176.066 1.00 81.73 6 LEU F CA 1
ATOM 2969 C C . LEU F 3 6 ? 151.670 292.391 176.044 1.00 81.73 6 LEU F C 1
ATOM 2970 O O . LEU F 3 6 ? 152.274 292.085 175.012 1.00 81.73 6 LEU F O 1
ATOM 2975 N N . TYR F 3 7 ? 152.303 292.668 177.186 1.00 79.14 7 TYR F N 1
ATOM 2976 C CA . TYR F 3 7 ? 153.759 292.592 177.271 1.00 79.14 7 TYR F CA 1
ATOM 2977 C C . TYR F 3 7 ? 154.250 291.186 176.948 1.00 79.14 7 TYR F C 1
ATOM 2978 O O . TYR F 3 7 ? 155.211 291.006 176.189 1.00 79.14 7 TYR F O 1
ATOM 2987 N N . LEU F 3 8 ? 153.618 290.173 177.539 1.00 76.92 8 LEU F N 1
ATOM 2988 C CA . LEU F 3 8 ? 154.082 288.809 177.317 1.00 76.92 8 LEU F CA 1
ATOM 2989 C C . LEU F 3 8 ? 153.887 288.391 175.865 1.00 76.92 8 LEU F C 1
ATOM 2990 O O . LEU F 3 8 ? 154.726 287.682 175.301 1.00 76.92 8 LEU F O 1
ATOM 2995 N N . GLU F 3 9 ? 152.796 288.827 175.236 1.00 83.06 9 GLU F N 1
ATOM 2996 C CA . GLU F 3 9 ? 152.606 288.527 173.821 1.00 83.06 9 GLU F CA 1
ATOM 2997 C C . GLU F 3 9 ? 153.630 289.251 172.958 1.00 83.06 9 GLU F C 1
ATOM 2998 O O . GLU F 3 9 ? 154.107 288.695 171.960 1.00 83.06 9 GLU F O 1
ATOM 3004 N N . ILE F 3 10 ? 153.982 290.485 173.324 1.00 81.71 10 ILE F N 1
ATOM 3005 C CA . ILE F 3 10 ? 155.040 291.190 172.612 1.00 81.71 10 ILE F CA 1
ATOM 3006 C C . ILE F 3 10 ? 156.332 290.396 172.691 1.00 81.71 10 ILE F C 1
ATOM 3007 O O . ILE F 3 10 ? 157.038 290.234 171.694 1.00 81.71 10 ILE F O 1
ATOM 3012 N N . ASN F 3 11 ? 156.666 289.899 173.881 1.00 79.95 11 ASN F N 1
ATOM 3013 C CA . ASN F 3 11 ? 157.885 289.105 174.020 1.00 79.95 11 ASN F CA 1
ATOM 3014 C C . ASN F 3 11 ? 157.808 287.827 173.191 1.00 79.95 11 ASN F C 1
ATOM 3015 O O . ASN F 3 11 ? 158.795 287.419 172.563 1.00 79.95 11 ASN F O 1
ATOM 3020 N N . LYS F 3 12 ? 156.643 287.176 173.186 1.00 81.44 12 LYS F N 1
ATOM 3021 C CA . LYS F 3 12 ? 156.486 285.951 172.410 1.00 81.44 12 LYS F CA 1
ATOM 3022 C C . LYS F 3 12 ? 156.732 286.200 170.932 1.00 81.44 12 LYS F C 1
ATOM 3023 O O . LYS F 3 12 ? 157.477 285.456 170.286 1.00 81.44 12 LYS F O 1
ATOM 3029 N N . LEU F 3 13 ? 156.116 287.243 170.376 1.00 85.90 13 LEU F N 1
ATOM 3030 C CA . LEU F 3 13 ? 156.347 287.545 168.967 1.00 85.90 13 LEU F CA 1
ATOM 3031 C C . LEU F 3 13 ? 157.788 287.985 168.743 1.00 85.90 13 LEU F C 1
ATOM 3032 O O . LEU F 3 13 ? 158.407 287.620 167.737 1.00 85.90 13 LEU F O 1
ATOM 3037 N N . ARG F 3 14 ? 158.338 288.752 169.686 1.00 81.44 14 ARG F N 1
ATOM 3038 C CA . ARG F 3 14 ? 159.721 289.198 169.610 1.00 81.44 14 ARG F CA 1
ATOM 3039 C C . ARG F 3 14 ? 160.657 288.025 169.387 1.00 81.44 14 ARG F C 1
ATOM 3040 O O . ARG F 3 14 ? 161.525 288.062 168.507 1.00 81.44 14 ARG F O 1
ATOM 3048 N N . LEU F 3 15 ? 160.488 286.963 170.174 1.00 81.95 15 LEU F N 1
ATOM 3049 C CA . LEU F 3 15 ? 161.432 285.854 170.109 1.00 81.95 15 LEU F CA 1
ATOM 3050 C C . LEU F 3 15 ? 161.533 285.263 168.712 1.00 81.95 15 LEU F C 1
ATOM 3051 O O . LEU F 3 15 ? 162.544 284.629 168.395 1.00 81.95 15 LEU F O 1
ATOM 3056 N N . LYS F 3 16 ? 160.517 285.454 167.870 1.00 85.85 16 LYS F N 1
ATOM 3057 C CA . LYS F 3 16 ? 160.496 284.852 166.545 1.00 85.85 16 LYS F CA 1
ATOM 3058 C C . LYS F 3 16 ? 160.682 285.844 165.403 1.00 85.85 16 LYS F C 1
ATOM 3059 O O . LYS F 3 16 ? 161.197 285.449 164.354 1.00 85.85 16 LYS F O 1
ATOM 3065 N N . ILE F 3 17 ? 160.289 287.106 165.569 1.00 87.82 17 ILE F N 1
ATOM 3066 C CA . ILE F 3 17 ? 160.371 288.105 164.506 1.00 87.82 17 ILE F CA 1
ATOM 3067 C C . ILE F 3 17 ? 161.595 288.999 164.673 1.00 87.82 17 ILE F C 1
ATOM 3068 O O . ILE F 3 17 ? 162.348 289.215 163.722 1.00 87.82 17 ILE F O 1
ATOM 3073 N N . ASP F 3 18 ? 161.810 289.535 165.877 1.00 85.53 18 ASP F N 1
ATOM 3074 C CA . ASP F 3 18 ? 162.832 290.552 166.104 1.00 85.53 18 ASP F CA 1
ATOM 3075 C C . ASP F 3 18 ? 163.391 290.363 167.516 1.00 85.53 18 ASP F C 1
ATOM 3076 O O . ASP F 3 18 ? 162.875 290.878 168.501 1.00 85.53 18 ASP F O 1
ATOM 3081 N N . GLU F 3 19 ? 164.482 289.607 167.623 1.00 83.02 19 GLU F N 1
ATOM 3082 C CA . GLU F 3 19 ? 165.110 289.402 168.921 1.00 83.02 19 GLU F CA 1
ATOM 3083 C C . GLU F 3 19 ? 165.511 290.736 169.551 1.00 83.02 19 GLU F C 1
ATOM 3084 O O . GLU F 3 19 ? 165.122 291.014 170.692 1.00 83.02 19 GLU F O 1
ATOM 3090 N N . PRO F 3 20 ? 166.275 291.592 168.861 1.00 81.67 20 PRO F N 1
ATOM 3091 C CA . PRO F 3 20 ? 166.742 292.833 169.498 1.00 81.67 20 PRO F CA 1
ATOM 3092 C C . PRO F 3 20 ? 165.709 293.948 169.563 1.00 81.67 20 PRO F C 1
ATOM 3093 O O . PRO F 3 20 ? 166.008 294.999 170.143 1.00 81.67 20 PRO F O 1
ATOM 3097 N N . MET F 3 21 ? 164.512 293.766 169.014 1.00 81.61 21 MET F N 1
ATOM 3098 C CA . MET F 3 21 ? 163.474 294.798 169.004 1.00 81.61 21 MET F CA 1
ATOM 3099 C C . MET F 3 21 ? 163.995 296.110 168.413 1.00 81.61 21 MET F C 1
ATOM 3100 O O . MET F 3 21 ? 164.054 297.148 169.073 1.00 81.61 21 MET F O 1
ATOM 3105 N N . GLN F 3 22 ? 164.363 296.041 167.137 1.00 85.26 22 GLN F N 1
ATOM 3106 C CA . GLN F 3 22 ? 164.794 297.223 166.405 1.00 85.26 22 GLN F CA 1
ATOM 3107 C C . GLN F 3 22 ? 163.704 297.822 165.529 1.00 85.26 22 GLN F C 1
ATOM 3108 O O . GLN F 3 22 ? 163.892 298.928 165.009 1.00 85.26 22 GLN F O 1
ATOM 3114 N N . LEU F 3 23 ? 162.581 297.133 165.348 1.00 84.98 23 LEU F N 1
ATOM 3115 C CA . LEU F 3 23 ? 161.480 297.684 164.571 1.00 84.98 23 LEU F CA 1
ATOM 3116 C C . LEU F 3 23 ? 160.805 298.813 165.340 1.00 84.98 23 LEU F C 1
ATOM 3117 O O . LEU F 3 23 ? 160.620 298.731 166.558 1.00 84.98 23 LEU F O 1
ATOM 3122 N N . ALA F 3 24 ? 160.424 299.871 164.620 1.00 85.32 24 ALA F N 1
ATOM 3123 C CA . ALA F 3 24 ? 159.743 300.994 165.259 1.00 85.32 24 ALA F CA 1
ATOM 3124 C C . ALA F 3 24 ? 158.392 300.601 165.838 1.00 85.32 24 ALA F C 1
ATOM 3125 O O . ALA F 3 24 ? 157.892 301.279 166.747 1.00 85.32 24 ALA F O 1
ATOM 3127 N N . ILE F 3 25 ? 157.789 299.521 165.340 1.00 86.50 25 ILE F N 1
ATOM 3128 C CA . ILE F 3 25 ? 156.448 299.177 165.783 1.00 86.50 25 ILE F CA 1
ATOM 3129 C C . ILE F 3 25 ? 156.437 298.843 167.263 1.00 86.50 25 ILE F C 1
ATOM 3130 O O . ILE F 3 25 ? 155.407 299.009 167.918 1.00 86.50 25 ILE F O 1
ATOM 3135 N N . TRP F 3 26 ? 157.562 298.394 167.825 1.00 83.69 26 TRP F N 1
ATOM 3136 C CA . TRP F 3 26 ? 157.552 298.072 169.250 1.00 83.69 26 TRP F CA 1
ATOM 3137 C C . TRP F 3 26 ? 157.413 299.346 170.079 1.00 83.69 26 TRP F C 1
ATOM 3138 O O . TRP F 3 26 ? 156.556 299.386 170.984 1.00 83.69 26 TRP F O 1
ATOM 3149 N N . PRO F 3 27 ? 158.197 300.405 169.841 1.00 83.19 27 PRO F N 1
ATOM 3150 C CA . PRO F 3 27 ? 157.888 301.696 170.474 1.00 83.19 27 PRO F CA 1
ATOM 3151 C C . PRO F 3 27 ? 156.495 302.206 170.165 1.00 83.19 27 PRO F C 1
ATOM 3152 O O . PRO F 3 27 ? 155.854 302.792 171.047 1.00 83.19 27 PRO F O 1
ATOM 3156 N N . GLN F 3 28 ? 156.002 302.011 168.939 1.00 84.09 28 GLN F N 1
ATOM 3157 C CA . GLN F 3 28 ? 154.657 302.492 168.632 1.00 84.09 28 GLN F CA 1
ATOM 3158 C C . GLN F 3 28 ? 153.609 301.786 169.485 1.00 84.09 28 GLN F C 1
ATOM 3159 O O . GLN F 3 28 ? 152.623 302.403 169.900 1.00 84.09 28 GLN F O 1
ATOM 3165 N N . LEU F 3 29 ? 153.796 300.493 169.748 1.00 83.17 29 LEU F N 1
ATOM 3166 C CA . LEU F 3 29 ? 152.836 299.743 170.550 1.00 83.17 29 LEU F CA 1
ATOM 3167 C C . LEU F 3 29 ? 153.019 299.941 172.047 1.00 83.17 29 LEU F C 1
ATOM 3168 O O . LEU F 3 29 ? 152.073 299.698 172.803 1.00 83.17 29 LEU F O 1
ATOM 3173 N N . PHE F 3 30 ? 154.198 300.371 172.494 1.00 81.27 30 PHE F N 1
ATOM 3174 C CA . PHE F 3 30 ? 154.434 300.473 173.933 1.00 81.27 30 PHE F CA 1
ATOM 3175 C C . PHE F 3 30 ? 153.379 301.270 174.694 1.00 81.27 30 PHE F C 1
ATOM 3176 O O . PHE F 3 30 ? 153.030 300.854 175.812 1.00 81.27 30 PHE F O 1
ATOM 3184 N N . PRO F 3 31 ? 152.856 302.390 174.194 1.00 82.36 31 PRO F N 1
ATOM 3185 C CA . PRO F 3 31 ? 151.930 303.185 175.018 1.00 82.36 31 PRO F CA 1
ATOM 3186 C C . PRO F 3 31 ? 150.777 302.380 175.586 1.00 82.36 31 PRO F C 1
ATOM 3187 O O . PRO F 3 31 ? 150.261 302.719 176.658 1.00 82.36 31 PRO F O 1
ATOM 3191 N N . LEU F 3 32 ? 150.365 301.310 174.905 1.00 83.67 32 LEU F N 1
ATOM 3192 C CA . LEU F 3 32 ? 149.264 300.494 175.396 1.00 83.67 32 LEU F CA 1
ATOM 3193 C C . LEU F 3 32 ? 149.582 299.851 176.737 1.00 83.67 32 LEU F C 1
ATOM 3194 O O . LEU F 3 32 ? 148.658 299.502 177.479 1.00 83.67 32 LEU F O 1
ATOM 3199 N N . LEU F 3 33 ? 150.859 299.690 177.063 1.00 81.50 33 LEU F N 1
ATOM 3200 C CA . LEU F 3 33 ? 151.265 299.129 178.341 1.00 81.50 33 LEU F CA 1
ATOM 3201 C C . LEU F 3 33 ? 151.294 300.162 179.454 1.00 81.50 33 LEU F C 1
ATOM 3202 O O . LEU F 3 33 ? 151.513 299.794 180.613 1.00 81.50 33 LEU F O 1
ATOM 3207 N N . CYS F 3 34 ? 151.078 301.438 179.139 1.00 84.70 34 CYS F N 1
ATOM 3208 C CA . CYS F 3 34 ? 151.318 302.522 180.082 1.00 84.70 34 CYS F CA 1
ATOM 3209 C C . CYS F 3 34 ? 150.044 303.026 180.748 1.00 84.70 34 CYS F C 1
ATOM 3210 O O . CYS F 3 34 ? 149.945 303.018 181.978 1.00 84.70 34 CYS F O 1
ATOM 3213 N N . ASP F 3 35 ? 149.063 303.464 179.961 1.00 88.73 35 ASP F N 1
ATOM 3214 C CA . ASP F 3 35 ? 147.839 304.053 180.481 1.00 88.73 35 ASP F CA 1
ATOM 3215 C C . ASP F 3 35 ? 146.644 303.191 180.099 1.00 88.73 35 ASP F C 1
ATOM 3216 O O . ASP F 3 35 ? 146.654 302.506 179.072 1.00 88.73 35 ASP F O 1
ATOM 3221 N N . GLU F 3 36 ? 145.613 303.234 180.934 1.00 90.80 36 GLU F N 1
ATOM 3222 C CA . GLU F 3 36 ? 144.418 302.436 180.718 1.00 90.80 36 GLU F CA 1
ATOM 3223 C C . GLU F 3 36 ? 143.385 303.223 179.913 1.00 90.80 36 GLU F C 1
ATOM 3224 O O . GLU F 3 36 ? 143.374 304.455 179.899 1.00 90.80 36 GLU F O 1
ATOM 3230 N N . HIS F 3 37 ? 142.509 302.482 179.238 1.00 93.45 37 HIS F N 1
ATOM 3231 C CA . HIS F 3 37 ? 141.366 303.061 178.533 1.00 93.45 37 HIS F CA 1
ATOM 3232 C C . HIS F 3 37 ? 141.814 303.988 177.402 1.00 93.45 37 HIS F C 1
ATOM 3233 O O . HIS F 3 37 ? 141.371 305.133 177.298 1.00 93.45 37 HIS F O 1
ATOM 3240 N N . GLN F 3 38 ? 142.707 303.488 176.548 1.00 86.50 38 GLN F N 1
ATOM 3241 C CA . GLN F 3 38 ? 143.173 304.264 175.406 1.00 86.50 38 GLN F CA 1
ATOM 3242 C C . GLN F 3 38 ? 143.532 303.316 174.268 1.00 86.50 38 GLN F C 1
ATOM 3243 O O . GLN F 3 38 ? 143.410 302.093 174.386 1.00 86.50 38 GLN F O 1
ATOM 3249 N N . SER F 3 39 ? 143.970 303.901 173.155 1.00 85.01 39 SER F N 1
ATOM 3250 C CA . SER F 3 39 ? 144.362 303.151 171.972 1.00 85.01 39 SER F CA 1
ATOM 3251 C C . SER F 3 39 ? 145.453 303.917 171.240 1.00 85.01 39 SER F C 1
ATOM 3252 O O . SER F 3 39 ? 145.685 305.101 171.494 1.00 85.01 39 SER F O 1
ATOM 3255 N N . VAL F 3 40 ? 146.123 303.225 170.323 1.00 84.75 40 VAL F N 1
ATOM 3256 C CA . VAL F 3 40 ? 147.220 303.796 169.548 1.00 84.75 40 VAL F CA 1
ATOM 3257 C C . VAL F 3 40 ? 146.827 303.774 168.080 1.00 84.75 40 VAL F C 1
ATOM 3258 O O . VAL F 3 40 ? 146.534 302.708 167.525 1.00 84.75 40 VAL F O 1
ATOM 3262 N N . GLN F 3 41 ? 146.830 304.946 167.454 1.00 86.93 41 GLN F N 1
ATOM 3263 C CA . GLN F 3 41 ? 146.485 305.085 166.045 1.00 86.93 41 GLN F CA 1
ATOM 3264 C C . GLN F 3 41 ? 147.755 304.954 165.212 1.00 86.93 41 GLN F C 1
ATOM 3265 O O . GLN F 3 41 ? 148.658 305.791 165.317 1.00 86.93 41 GLN F O 1
ATOM 3271 N N . LEU F 3 42 ? 147.821 303.910 164.392 1.00 86.45 42 LEU F N 1
ATOM 3272 C CA . LEU F 3 42 ? 148.992 303.614 163.582 1.00 86.45 42 LEU F CA 1
ATOM 3273 C C . LEU F 3 42 ? 148.625 303.650 162.105 1.00 86.45 42 LEU F C 1
ATOM 3274 O O . LEU F 3 42 ? 147.468 303.444 161.730 1.00 86.45 42 LEU F O 1
ATOM 3279 N N . ASN F 3 43 ? 149.627 303.907 161.270 1.00 90.78 43 ASN F N 1
ATOM 3280 C CA . ASN F 3 43 ? 149.403 303.969 159.834 1.00 90.78 43 ASN F CA 1
ATOM 3281 C C . ASN F 3 43 ? 149.187 302.571 159.265 1.00 90.78 43 ASN F C 1
ATOM 3282 O O . ASN F 3 43 ? 149.846 301.610 159.670 1.00 90.78 43 ASN F O 1
ATOM 3287 N N . THR F 3 44 ? 148.258 302.459 158.313 1.00 92.73 44 THR F N 1
ATOM 3288 C CA . THR F 3 44 ? 148.076 301.184 157.629 1.00 92.73 44 THR F CA 1
ATOM 3289 C C . THR F 3 44 ? 149.332 300.782 156.874 1.00 92.73 44 THR F C 1
ATOM 3290 O O . THR F 3 44 ? 149.620 299.586 156.744 1.00 92.73 44 THR F O 1
ATOM 3294 N N . ASP F 3 45 ? 150.099 301.759 156.388 1.00 93.89 45 ASP F N 1
ATOM 3295 C CA . ASP F 3 45 ? 151.380 301.434 155.775 1.00 93.89 45 ASP F CA 1
ATOM 3296 C C . ASP F 3 45 ? 152.293 300.735 156.771 1.00 93.89 45 ASP F C 1
ATOM 3297 O O . ASP F 3 45 ? 152.868 299.687 156.464 1.00 93.89 45 ASP F O 1
ATOM 3302 N N . VAL F 3 46 ? 152.404 301.278 157.986 1.00 90.63 46 VAL F N 1
ATOM 3303 C CA . VAL F 3 46 ? 153.302 300.697 158.980 1.00 90.63 46 VAL F CA 1
ATOM 3304 C C . VAL F 3 46 ? 152.846 299.291 159.354 1.00 90.63 46 VAL F C 1
ATOM 3305 O O . VAL F 3 46 ? 153.654 298.358 159.427 1.00 90.63 46 VAL F O 1
ATOM 3309 N N . LEU F 3 47 ? 151.545 299.114 159.594 1.00 90.34 47 LEU F N 1
ATOM 3310 C CA . LEU F 3 47 ? 151.053 297.814 160.039 1.00 90.34 47 LEU F CA 1
ATOM 3311 C C . LEU F 3 47 ? 151.173 296.764 158.941 1.00 90.34 47 LEU F C 1
ATOM 3312 O O . LEU F 3 47 ? 151.588 295.630 159.205 1.00 90.34 47 LEU F O 1
ATOM 3317 N N . ILE F 3 48 ? 150.823 297.114 157.701 1.00 93.47 48 ILE F N 1
ATOM 3318 C CA . ILE F 3 48 ? 150.957 296.139 156.623 1.00 93.47 48 ILE F CA 1
ATOM 3319 C C . ILE F 3 48 ? 152.426 295.855 156.330 1.00 93.47 48 ILE F C 1
ATOM 3320 O O . ILE F 3 48 ? 152.784 294.729 155.960 1.00 93.47 48 ILE F O 1
ATOM 3325 N N . ASN F 3 49 ? 153.301 296.850 156.492 1.00 92.47 49 ASN F N 1
ATOM 3326 C CA . ASN F 3 49 ? 154.726 296.603 156.318 1.00 92.47 49 ASN F CA 1
ATOM 3327 C C . ASN F 3 49 ? 155.241 295.647 157.381 1.00 92.47 49 ASN F C 1
ATOM 3328 O O . ASN F 3 49 ? 156.036 294.748 157.086 1.00 92.47 49 ASN F O 1
ATOM 3333 N N . PHE F 3 50 ? 154.786 295.812 158.623 1.00 89.25 50 PHE F N 1
ATOM 3334 C CA . PHE F 3 50 ? 155.144 294.864 159.671 1.00 89.25 50 PHE F CA 1
ATOM 3335 C C . PHE F 3 50 ? 154.626 293.473 159.346 1.00 89.25 50 PHE F C 1
ATOM 3336 O O . PHE F 3 50 ? 155.301 292.469 159.609 1.00 89.25 50 PHE F O 1
ATOM 3344 N N . MET F 3 51 ? 153.411 293.389 158.808 1.00 93.29 51 MET F N 1
ATOM 3345 C CA . MET F 3 51 ? 152.859 292.082 158.476 1.00 93.29 51 MET F CA 1
ATOM 3346 C C . MET F 3 51 ? 153.686 291.407 157.391 1.00 93.29 51 MET F C 1
ATOM 3347 O O . MET F 3 51 ? 153.984 290.212 157.481 1.00 93.29 51 MET F O 1
ATOM 3352 N N . MET F 3 52 ? 154.074 292.154 156.357 1.00 94.52 52 MET F N 1
ATOM 3353 C CA . MET F 3 52 ? 154.968 291.570 155.363 1.00 94.52 52 MET F CA 1
ATOM 3354 C C . MET F 3 52 ? 156.326 291.236 155.963 1.00 94.52 52 MET F C 1
ATOM 3355 O O . MET F 3 52 ? 156.997 290.324 155.482 1.00 94.52 52 MET F O 1
ATOM 3360 N N . HIS F 3 53 ? 156.768 291.976 156.978 1.00 92.84 53 HIS F N 1
ATOM 3361 C CA . HIS F 3 53 ? 158.026 291.632 157.635 1.00 92.84 53 HIS F CA 1
ATOM 3362 C C . HIS F 3 53 ? 157.923 290.274 158.317 1.00 92.84 53 HIS F C 1
ATOM 3363 O O . HIS F 3 53 ? 158.823 289.432 158.204 1.00 92.84 53 HIS F O 1
ATOM 3370 N N . VAL F 3 54 ? 156.819 290.043 159.029 1.00 90.63 54 VAL F N 1
ATOM 3371 C CA . VAL F 3 54 ? 156.565 288.715 159.582 1.00 90.63 54 VAL F CA 1
ATOM 3372 C C . VAL F 3 54 ? 156.498 287.692 158.459 1.00 90.63 54 VAL F C 1
ATOM 3373 O O . VAL F 3 54 ? 156.990 286.567 158.592 1.00 90.63 54 VAL F O 1
ATOM 3377 N N . ALA F 3 55 ? 155.876 288.061 157.341 1.00 92.57 55 ALA F N 1
ATOM 3378 C CA . ALA F 3 55 ? 155.787 287.144 156.214 1.00 92.57 55 ALA F CA 1
ATOM 3379 C C . ALA F 3 55 ? 157.169 286.761 155.708 1.00 92.57 55 ALA F C 1
ATOM 3380 O O . ALA F 3 55 ? 157.428 285.595 155.413 1.00 92.57 55 ALA F O 1
ATOM 3382 N N . ARG F 3 56 ? 158.068 287.737 155.592 1.00 94.56 56 ARG F N 1
ATOM 3383 C CA . ARG F 3 56 ? 159.415 287.459 155.108 1.00 94.56 56 ARG F CA 1
ATOM 3384 C C . ARG F 3 56 ? 160.190 286.606 156.103 1.00 94.56 56 ARG F C 1
ATOM 3385 O O . ARG F 3 56 ? 160.926 285.695 155.706 1.00 94.56 56 ARG F O 1
ATOM 3393 N N . LYS F 3 57 ? 160.043 286.888 157.398 1.00 92.80 57 LYS F N 1
ATOM 3394 C CA . LYS F 3 57 ? 160.705 286.057 158.399 1.00 92.80 57 LYS F CA 1
ATOM 3395 C C . LYS F 3 57 ? 160.200 284.623 158.314 1.00 92.80 57 LYS F C 1
ATOM 3396 O O . LYS F 3 57 ? 160.988 283.666 158.345 1.00 92.80 57 LYS F O 1
ATOM 3402 N N . SER F 3 58 ? 158.885 284.460 158.177 1.00 93.77 58 SER F N 1
ATOM 3403 C CA . SER F 3 58 ? 158.308 283.132 158.043 1.00 93.77 58 SER F CA 1
ATOM 3404 C C . SER F 3 58 ? 158.779 282.460 156.765 1.00 93.77 58 SER F C 1
ATOM 3405 O O . SER F 3 58 ? 158.996 281.249 156.744 1.00 93.77 58 SER F O 1
ATOM 3408 N N . GLN F 3 59 ? 158.901 283.218 155.676 1.00 95.10 59 GLN F N 1
ATOM 3409 C CA . GLN F 3 59 ? 159.398 282.649 154.430 1.00 95.10 59 GLN F CA 1
ATOM 3410 C C . GLN F 3 59 ? 160.829 282.159 154.584 1.00 95.10 59 GLN F C 1
ATOM 3411 O O . GLN F 3 59 ? 161.188 281.096 154.067 1.00 95.10 59 GLN F O 1
ATOM 3417 N N . ASN F 3 60 ? 161.665 282.926 155.282 1.00 94.00 60 ASN F N 1
ATOM 3418 C CA . ASN F 3 60 ? 163.024 282.467 155.542 1.00 94.00 60 ASN F CA 1
ATOM 3419 C C . ASN F 3 60 ? 163.012 281.191 156.372 1.00 94.00 60 ASN F C 1
ATOM 3420 O O . ASN F 3 60 ? 163.804 280.274 156.125 1.00 94.00 60 ASN F O 1
ATOM 3425 N N . THR F 3 61 ? 162.120 281.114 157.361 1.00 95.32 61 THR F N 1
ATOM 3426 C CA . THR F 3 61 ? 161.990 279.877 158.128 1.00 95.32 61 THR F CA 1
ATOM 3427 C C . THR F 3 61 ? 161.521 278.727 157.244 1.00 95.32 61 THR F C 1
ATOM 3428 O O . THR F 3 61 ? 162.017 277.601 157.359 1.00 95.32 61 THR F O 1
ATOM 3432 N N . ILE F 3 62 ? 160.567 279.000 156.354 1.00 96.06 62 ILE F N 1
ATOM 3433 C CA . ILE F 3 62 ? 160.041 277.979 155.452 1.00 96.06 62 ILE F CA 1
ATOM 3434 C C . ILE F 3 62 ? 161.158 277.430 154.579 1.00 96.06 62 ILE F C 1
ATOM 3435 O O . ILE F 3 62 ? 161.282 276.215 154.388 1.00 96.06 62 ILE F O 1
ATOM 3440 N N . LEU F 3 63 ? 161.989 278.319 154.038 1.00 97.26 63 LEU F N 1
ATOM 3441 C CA . LEU F 3 63 ? 163.111 277.876 153.224 1.00 97.26 63 LEU F CA 1
ATOM 3442 C C . LEU F 3 63 ? 164.050 276.997 154.036 1.00 97.26 63 LEU F C 1
ATOM 3443 O O . LEU F 3 63 ? 164.635 276.044 153.511 1.00 97.26 63 LEU F O 1
ATOM 3448 N N . ASN F 3 64 ? 164.202 277.304 155.319 1.00 98.34 64 ASN F N 1
ATOM 3449 C CA . ASN F 3 64 ? 165.055 276.526 156.205 1.00 98.34 64 ASN F CA 1
ATOM 3450 C C . ASN F 3 64 ? 164.259 275.395 156.850 1.00 98.34 64 ASN F C 1
ATOM 3451 O O . ASN F 3 64 ? 164.524 275.009 157.988 1.00 98.34 64 ASN F O 1
#

Organism: Autographa californica nuclear polyhedrosis virus (NCBI:txid46015)

B-factor: mean 76.57, std 10.76, range [30.0, 98.34]

Foldseek 3Di:
DDDDPHHDDDDVVVVVVVVVVVVVVVVVVVVVVVVVVLVVLLVVLCVVPVVPSVPDDDSVCSVVSVVVVVVVD/DDDDVNHDDDPVNVVVVVVVVVVVVVVVVVCVVVVVVLVVLLVVLCVVDPDDCNVDDDSVCSVVSCVVRVVVD/DDDDPVVVVVVVVVVVVVVVVVCPFLLNLQVPCPDPQSQVSLVQCVVPFVLSVQSNPVVVVVDPDHDDDPVSVVRVVVVVVCSVVRVGDRD/DVVVVVVVVVVCVVQNVVPPQPVVVQVVVCVDVVCVDGDDDPVSVVVVVVSNVVVVVVVVVVVVVVVVVVVVVVPD/DALVVLQVPQPDPLSLVSVVVCCVPAVAPSNVCSVVVHPDDDDDPVNVVSVVVVVVCRVPGDDD/DLVVVVVVVVVVCVQQPVVPPQCVVVQPVVPSPDPDDDGDDDPVSVVVVVVSVVVSVVVVVVD

Secondary structure (DSSP, 8-state):
--EETTEE-SHHHHHHHHHHHHHHHHHHHHHHHHHHHHHHHHHHHHHHSHHHH-S---TTTHHHHHHHHHHH-/--EETTEE--HHHHHHHHHHHHHHHHHHHHHHHHHHHHHHHHHHHHHHS--GGGGS--TTTHHHHHHHHHHT-/-PPPHHHHHHHHHHHHHHHHHHTTSHHHHHHT--SSSSHHHHHHHTTT-HHHHHHHHHHHTT-SEEEEEHHHHHHHHHHHHHHHHT-----/-HHHHHHHHHHHHHH-TT--STHHHHHGGGGSTT--EEEEEHHHHHHHHHHHHHHHHHHHHHHHHHHHHHHHH---/--HHHHHHH--SSS-HHHHHHHHTTS--TTHHHHHTT-SEEEEEHHHHHHHHHHHHHHHH----/-HHHHHHHHHHHHHHH-TT--STHHHHHGGGGTSSS-EEEEEHHHHHHHHHHHHHHHHHHHH-

Sequence (440 aa):
WPKYGGTDVNTRTVHDLLNTINTMSARIKTLERYEHALREIHKVVVILKPSANTHSFEPDALPALIMQFLSDFWPKYGGTDVNTRTVHDLLNTINTMSARIKTLERYEHALREIHKVVVILKPSANTHSFEPDALPALIMQFLSDFARPSAQTQMAAVDMLQTINTAASQTAASLLINDITPNKTESLKILSTQSVGARSLLEPMQANASTIKLNRIETVNVLDFLGSVYDNTIQVIAIALYLEINKLRLKIDEPMQLAIWPQLFPLLCDEHQSVQLNTDVLINFMMHVARKSQNTILNNNAAIASQYAAGNAAASLLINDITPNKTESLKILSTQSVGARSLLEPMQANASTIKLNRIETVNVLDFLGSVYDNTIQSAIALYLEINKLRLKIDEPMQLAIWPQLFPLLCDEHQSVQLNTDVLINFMMHVARKSQNTILN

Solvent-accessible surface area: 22582 Å² total; per-residue (Å²): 192,42,120,65,71,75,51,62,0,24,52,180,24,0,64,76,22,0,58,58,0,35,97,29,4,52,86,25,121,49,0,67,116,19,26,114,4,0,97,49,0,19,105,18,0,28,112,54,68,73,107,61,9,92,172,75,58,77,7,82,44,2,10,60,57,0,99,99,25,38,90,84,130,183,14,102,2,27,52,17,75,0,50,46,33,25,0,22,30,6,48,68,4,28,98,86,8,53,59,100,29,169,65,4,42,105,27,22,118,5,0,85,93,0,8,96,10,2,34,122,100,74,96,47,70,81,8,133,74,60,68,11,92,21,0,17,68,13,0,68,85,14,3,60,99,102,155,227,50,74,78,155,53,70,108,26,3,53,27,0,35,114,28,7,40,102,33,4,50,119,3,0,2,10,42,0,51,109,12,169,38,126,24,20,24,94,1,0,100,76,0,16,109,68,17,72,0,0,124,26,0,23,129,29,2,96,77,123,33,90,39,6,135,2,60,90,114,58,1,35,41,4,1,83,0,0,7,15,2,46,63,5,90,14,76,44,195,36,34,51,0,0,53,21,0,11,116,0,8,112,54,9,15,98,69,3,142,36,68,3,0,59,71,4,0,24,6,6,19,114,146,60,121,62,13,104,8,74,6,92,42,4,16,98,8,0,18,74,0,0,155,80,0,20,85,46,28,57,90,68,20,35,38,10,3,70,51,26,3,58,42,148,35,105,14,8,1,57,81,0,36,126,14,125,73,176,18,5,7,113,2,3,97,59,20,63,87,111,19,68,6,66,7,41,133,29,2,108,70,117,36,90,38,4,164,6,62,32,119,30,0,37,42,7,2,77,16,3,6,39,6,35,90,102,56,100,186,89,11,31,43,0,0,51,40,0,12,138,2,9,104,71,7,9,98,74,1,141,51,61,10,0,58,74,6,0,33,3,3,15,57,102,192,73,36,20,130,7,79,13,84,41,8,12,90,6,4,54,51,0,0,120,76,1,25,82,67,92,153,156